Protein AF-A0A7S1QA94-F1 (afdb_monomer_lite)

Sequence (388 aa):
QRAKELKATAIDELKALAKRLGLDEKQKKAALVEAVVAHEAKIRADKAAHEAKLRAVVVQKKAELEGLSVSDLAKACDSSNIVGARSKQDRVEQLLKRWLDSDGIARALEQQRRGARRLELLAMDSAGLRELCEGLGVDPFVQEVAAERLLRREAVKLAEVFEPRAKEAPKADLVDSLLLREKEKQQQEEEKERSQAALAARRKELKSTSVEELKEQLASRQIEAEGGKEALVEALLEVWAREEAVRARRQQLMKMSVEELKELLLSNGLDAGKKRREDLVAAMLGHEAQAARAQEAREVARGEALEAAAQELGGKSLVELKDLCAAKELAIGGSKDALVGRLVECARQDGEIDGAAAKIMRAARGRELRGLDKARLPELCGGAGGGP

pLDDT: mean 90.67, std 11.69, range [36.5, 98.56]

Foldseek 3Di:
DQLVVLLVDDLVVLLVVCVVLVHDSVDDSNVSSVVVVVSVVVVVVVVVVVLVLLVVLLVVLLVVLLPDDPVVLVVLCVVLVNPDQDDSVSSSVVSSVSCVLVVVSVVSVVVVVLVVQLVVQVPDDPVVLVVVCVVVVHDDDDSNVSSVVVSVVVVVVVVVPDDDDGDDFDPDDPSVRVVVVVVVVVVVVVVVVVVVVVLVVLLVVQLVDDPVVLCVVCVVVVHDFDDDSNSSSVVVSVVVVVVVVLVVQLVVLVVDDLVVLLVVCVVVVHHSPPDDSNVSSVSVSVVVVVVVVVVVLLVVLLVVLLVVQLVVLVPDDLVVLLVLCVVVVHDSDDDSSVSSVVNSVVCVVVCVSSVSSVVVVVVVVVVVVVPDDPVCVCVVVVVVPDDD

InterPro domains:
  IPR003034 SAP domain [SM00513] (6-40)
  IPR003034 SAP domain [SM00513] (206-240)
  IPR003034 SAP domain [SM00513] (253-288)
  IPR003034 SAP domain [SM00513] (313-347)

Structure (mmCIF, N/CA/C/O backbone):
data_AF-A0A7S1QA94-F1
#
_entry.id   AF-A0A7S1QA94-F1
#
loop_
_atom_site.group_PDB
_atom_site.id
_atom_site.type_symbol
_atom_site.label_atom_id
_atom_site.label_alt_id
_atom_site.label_comp_id
_atom_site.label_asym_id
_atom_site.label_entity_id
_atom_site.label_seq_id
_atom_site.pdbx_PDB_ins_code
_atom_site.Cartn_x
_atom_site.Cartn_y
_atom_site.Cartn_z
_atom_site.occupancy
_atom_site.B_iso_or_equiv
_atom_site.auth_seq_id
_atom_site.auth_comp_id
_atom_site.auth_asym_id
_atom_site.auth_atom_id
_atom_site.pdbx_PDB_model_num
ATOM 1 N N . GLN A 1 1 ? -38.715 -4.400 15.113 1.00 90.25 1 GLN A N 1
ATOM 2 C CA . GLN A 1 1 ? -37.899 -4.388 16.346 1.00 90.25 1 GLN A CA 1
ATOM 3 C C . GLN A 1 1 ? -37.008 -3.150 16.403 1.00 90.25 1 GLN A C 1
ATOM 5 O O . GLN A 1 1 ? -37.232 -2.320 17.271 1.00 90.25 1 GLN A O 1
ATOM 10 N N . ARG A 1 2 ? -36.151 -2.932 15.397 1.00 95.62 2 ARG A N 1
ATOM 11 C CA . ARG A 1 2 ? -35.251 -1.770 15.288 1.00 95.62 2 ARG A CA 1
ATOM 12 C C . ARG A 1 2 ? -35.878 -0.389 15.541 1.00 95.62 2 ARG A C 1
ATOM 14 O O . ARG A 1 2 ? -35.370 0.384 16.339 1.00 95.62 2 ARG A O 1
ATOM 21 N N . ALA A 1 3 ? -37.041 -0.097 14.955 1.00 96.81 3 ALA A N 1
ATOM 22 C CA . ALA A 1 3 ? -37.734 1.175 15.199 1.00 96.81 3 ALA A CA 1
ATOM 23 C C . ALA A 1 3 ? -38.157 1.382 16.670 1.00 96.81 3 ALA A C 1
ATOM 25 O O . ALA A 1 3 ? -38.248 2.516 17.127 1.00 96.81 3 ALA A O 1
ATOM 26 N N . LYS A 1 4 ? -38.436 0.305 17.423 1.00 97.75 4 LYS A N 1
ATOM 27 C CA . LYS A 1 4 ? -38.771 0.393 18.856 1.00 97.75 4 LYS A CA 1
ATOM 28 C C . LYS A 1 4 ? -37.526 0.707 19.688 1.00 97.75 4 LYS A C 1
ATOM 30 O O . LYS A 1 4 ? -37.608 1.544 20.576 1.00 97.75 4 LYS A O 1
ATOM 35 N N . GLU A 1 5 ? -36.391 0.092 19.355 1.00 97.38 5 GLU A N 1
ATOM 36 C CA . GLU A 1 5 ? -35.092 0.380 19.980 1.00 97.38 5 GLU A CA 1
ATOM 37 C C . GLU A 1 5 ? -34.709 1.847 19.777 1.00 97.38 5 GLU A C 1
ATOM 39 O O . GLU A 1 5 ? -34.477 2.557 20.748 1.00 97.38 5 GLU A O 1
ATOM 44 N N . LEU A 1 6 ? -34.773 2.335 18.532 1.00 97.25 6 LEU A N 1
ATOM 45 C CA . LEU A 1 6 ? -34.461 3.729 18.207 1.00 97.25 6 LEU A CA 1
ATOM 46 C C . LEU A 1 6 ? -35.417 4.720 18.894 1.00 97.25 6 LEU A C 1
ATOM 48 O O . LEU A 1 6 ? -35.003 5.805 19.286 1.00 97.25 6 LEU A O 1
ATOM 52 N N . LYS A 1 7 ? -36.691 4.361 19.112 1.00 97.88 7 LYS A N 1
ATOM 53 C CA . LYS A 1 7 ? -37.618 5.189 19.910 1.00 97.88 7 LYS A CA 1
ATOM 54 C C . LYS A 1 7 ? -37.208 5.284 21.384 1.00 97.88 7 LYS A C 1
ATOM 56 O O . LYS A 1 7 ? -37.472 6.320 22.002 1.00 97.88 7 LYS A O 1
ATOM 61 N N . ALA A 1 8 ? -36.577 4.245 21.930 1.00 97.38 8 ALA A N 1
ATOM 62 C CA . ALA A 1 8 ? -36.078 4.214 23.304 1.00 97.38 8 ALA A CA 1
ATOM 63 C C . ALA A 1 8 ? -34.728 4.940 23.467 1.00 97.38 8 ALA A C 1
ATOM 65 O O . ALA A 1 8 ? -34.480 5.506 24.527 1.00 97.38 8 ALA A O 1
ATOM 66 N N . THR A 1 9 ? -33.902 5.003 22.418 1.00 96.56 9 THR A N 1
ATOM 67 C CA . THR A 1 9 ? -32.617 5.728 22.390 1.00 96.56 9 THR A CA 1
ATOM 68 C C . THR A 1 9 ? -32.779 7.219 22.726 1.00 96.56 9 THR A C 1
ATOM 70 O O . THR A 1 9 ? -33.787 7.841 22.367 1.00 96.56 9 THR A O 1
ATOM 73 N N . ALA A 1 10 ? -31.806 7.820 23.421 1.00 98.00 10 ALA A N 1
ATOM 74 C CA . ALA A 1 10 ? -31.826 9.249 23.740 1.00 98.00 10 ALA A CA 1
ATOM 75 C C . ALA A 1 10 ? -31.746 10.108 22.462 1.00 98.00 10 ALA A C 1
ATOM 77 O O . ALA A 1 10 ? -31.175 9.696 21.451 1.00 98.00 10 ALA A O 1
ATOM 78 N N . ILE A 1 11 ? -32.338 11.310 22.475 1.00 97.81 11 ILE A N 1
ATOM 79 C CA . ILE A 1 11 ? -32.381 12.159 21.271 1.00 97.81 11 ILE A CA 1
ATOM 80 C C . ILE A 1 11 ? -30.980 12.578 20.802 1.00 97.81 11 ILE A C 1
ATOM 82 O O . ILE A 1 11 ? -30.743 12.615 19.599 1.00 97.81 11 ILE A O 1
ATOM 86 N N . ASP A 1 12 ? -30.046 12.831 21.719 1.00 97.50 12 ASP A N 1
ATOM 87 C CA . ASP A 1 12 ? -28.686 13.256 21.369 1.00 97.50 12 A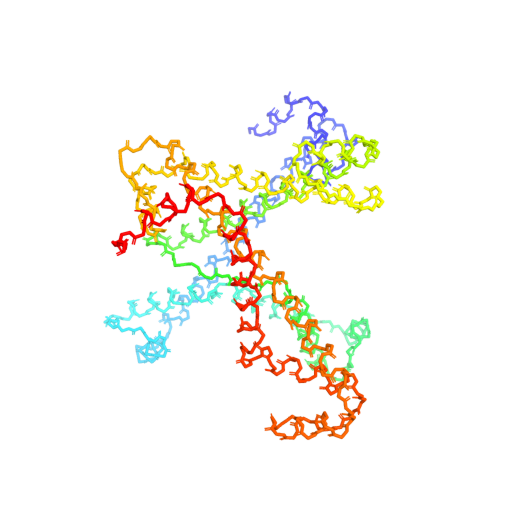SP A CA 1
ATOM 88 C C . ASP A 1 12 ? -27.881 12.129 20.704 1.00 97.50 12 ASP A C 1
ATOM 90 O O . ASP A 1 12 ? -27.173 12.360 19.725 1.00 97.50 12 ASP A O 1
ATOM 94 N N . GLU A 1 13 ? -28.070 10.884 21.150 1.00 97.69 13 GLU A N 1
ATOM 95 C CA . GLU A 1 13 ? -27.488 9.696 20.513 1.00 97.69 13 GLU A CA 1
ATOM 96 C C . GLU A 1 13 ? -28.070 9.459 19.113 1.00 97.69 13 GLU A C 1
ATOM 98 O O . GLU A 1 13 ? -27.331 9.147 18.178 1.00 97.69 13 GLU A O 1
ATOM 103 N N . LEU A 1 14 ? -29.384 9.662 18.935 1.00 97.94 14 LEU A N 1
ATOM 104 C CA . LEU A 1 14 ? -30.028 9.588 17.619 1.00 97.94 14 LEU A CA 1
ATOM 105 C C . LEU A 1 14 ? -29.510 10.664 16.664 1.00 97.94 14 LEU A C 1
ATOM 107 O O . LEU A 1 14 ? -29.298 10.369 15.491 1.00 97.94 14 LEU A O 1
ATOM 111 N N . LYS A 1 15 ? -29.284 11.890 17.147 1.00 98.06 15 LYS A N 1
ATOM 112 C CA . LYS A 1 15 ? -28.688 12.970 16.349 1.00 98.06 15 LYS A CA 1
ATOM 113 C C . LYS A 1 15 ? -27.263 12.631 15.928 1.00 98.06 15 LYS A C 1
ATOM 115 O O . LYS A 1 15 ? -26.933 12.760 14.754 1.00 98.06 15 LYS A O 1
ATOM 120 N N . ALA A 1 16 ? -26.449 12.115 16.849 1.00 96.69 16 ALA A N 1
ATOM 121 C CA . ALA A 1 16 ? -25.098 11.661 16.536 1.00 96.69 16 ALA A CA 1
ATOM 122 C C . ALA A 1 16 ? -25.097 10.522 15.500 1.00 96.69 16 ALA A C 1
ATOM 124 O O . ALA A 1 16 ? -24.267 10.523 14.590 1.00 96.69 16 ALA A O 1
ATOM 125 N N . LEU A 1 17 ? -26.036 9.573 15.602 1.00 95.75 17 LEU A N 1
ATOM 126 C CA . LEU A 1 17 ? -26.208 8.510 14.611 1.00 95.75 17 LEU A CA 1
ATOM 127 C C . LEU A 1 17 ? -26.643 9.069 13.250 1.00 95.75 17 LEU A C 1
ATOM 129 O O . LEU A 1 17 ? -26.035 8.731 12.239 1.00 95.75 17 LEU A O 1
ATOM 133 N N . ALA A 1 18 ? -27.644 9.951 13.222 1.00 97.44 18 ALA A N 1
ATOM 134 C CA . ALA A 1 18 ? -28.112 10.603 12.003 1.00 97.44 18 ALA A CA 1
ATOM 135 C C . ALA A 1 18 ? -26.973 11.355 11.305 1.00 97.44 18 ALA A C 1
ATOM 137 O O . ALA A 1 18 ? -26.743 11.143 10.118 1.00 97.44 18 ALA A O 1
ATOM 138 N N . LYS A 1 19 ? -26.179 12.123 12.059 1.00 97.06 19 LYS A N 1
ATOM 139 C CA . LYS A 1 19 ? -24.995 12.818 11.549 1.00 97.06 19 LYS A CA 1
ATOM 140 C C . LYS A 1 19 ? -23.972 11.866 10.930 1.00 97.06 19 LYS A C 1
ATOM 142 O O . LYS A 1 19 ? -23.452 12.157 9.858 1.00 97.06 19 LYS A O 1
ATOM 147 N N . ARG A 1 20 ? -23.690 10.726 11.574 1.00 92.56 20 ARG A N 1
ATOM 148 C CA . ARG A 1 20 ? -22.777 9.699 11.028 1.00 92.56 20 ARG A CA 1
ATOM 149 C C . ARG A 1 20 ? -23.295 9.090 9.726 1.00 92.56 20 ARG A C 1
ATOM 151 O O . ARG A 1 20 ? -22.495 8.773 8.860 1.00 92.56 20 ARG A O 1
ATOM 158 N N . LEU A 1 21 ? -24.613 8.957 9.588 1.00 93.31 21 LEU A N 1
ATOM 159 C CA . LEU A 1 21 ? -25.272 8.462 8.375 1.00 93.31 21 LEU A CA 1
ATOM 160 C C . LEU A 1 21 ? -25.493 9.556 7.311 1.00 93.31 21 LEU A C 1
ATOM 162 O O . LEU A 1 21 ? -26.108 9.288 6.282 1.00 93.31 21 LEU A O 1
ATOM 166 N N . GLY A 1 22 ? -25.036 10.792 7.550 1.00 94.25 22 GLY A N 1
ATOM 167 C CA . GLY A 1 22 ? -25.249 11.922 6.640 1.00 94.25 22 GLY A CA 1
ATOM 168 C C . GLY A 1 22 ? -26.705 12.403 6.564 1.00 94.25 22 GLY A C 1
ATOM 169 O O . GLY A 1 22 ? -27.096 13.030 5.583 1.00 94.25 22 GLY A O 1
ATOM 170 N N . LEU A 1 23 ? -27.520 12.097 7.574 1.00 96.44 23 LEU A N 1
ATOM 171 C CA . LEU A 1 23 ? -28.909 12.538 7.698 1.00 96.44 23 LEU A CA 1
ATOM 172 C C . LEU A 1 23 ? -28.994 13.853 8.495 1.00 96.44 23 LEU A C 1
ATOM 174 O O . LEU A 1 23 ? -28.122 14.164 9.308 1.00 96.44 23 LEU A O 1
ATOM 178 N N . ASP A 1 24 ? -30.066 14.622 8.289 1.00 96.56 24 ASP A N 1
ATOM 179 C CA . ASP A 1 24 ? -30.287 15.893 8.991 1.00 96.56 24 ASP A CA 1
ATOM 180 C C . ASP A 1 24 ? -30.568 15.682 10.493 1.00 96.56 24 ASP A C 1
ATOM 182 O O . ASP A 1 24 ? -31.626 15.191 10.888 1.00 96.56 24 ASP A O 1
ATOM 186 N N . GLU A 1 25 ? -29.628 16.102 11.346 1.00 97.06 25 GLU A N 1
ATOM 187 C CA . GLU A 1 25 ? -29.714 15.985 12.808 1.00 97.06 25 GLU A CA 1
ATOM 188 C C . GLU A 1 25 ? -30.680 16.990 13.467 1.00 97.06 25 GLU A C 1
ATOM 190 O O . GLU A 1 25 ? -30.978 16.883 14.660 1.00 97.06 25 GLU A O 1
ATOM 195 N N . LYS A 1 26 ? -31.196 17.981 12.724 1.00 97.69 26 LYS A N 1
ATOM 196 C CA . LYS A 1 26 ? -32.093 19.016 13.274 1.00 97.69 26 LYS A CA 1
ATOM 197 C C . LYS A 1 26 ? -33.552 18.570 13.366 1.00 97.69 26 LYS A C 1
ATOM 199 O O . LYS A 1 26 ? -34.393 19.307 13.884 1.00 97.69 26 LYS A O 1
ATOM 204 N N . GLN A 1 27 ? -33.866 17.366 12.899 1.00 97.19 27 GLN A N 1
ATOM 205 C CA . GLN A 1 27 ? -35.222 16.835 12.906 1.00 97.19 27 GLN A CA 1
ATOM 206 C C . GLN A 1 27 ? -35.708 16.458 14.318 1.00 97.19 27 GLN A C 1
ATOM 208 O O . GLN A 1 27 ? -34.937 16.175 15.238 1.00 97.19 27 GLN A O 1
ATOM 213 N N . LYS A 1 28 ? -37.035 16.437 14.505 1.00 98.25 28 LYS A N 1
ATOM 214 C CA . LYS A 1 28 ? -37.662 15.948 15.746 1.00 98.25 28 LYS A CA 1
ATOM 215 C C . LYS A 1 28 ? -37.384 14.450 15.920 1.00 98.25 28 LYS A C 1
ATOM 217 O O . LYS A 1 28 ? -37.296 13.726 14.934 1.00 98.25 28 LYS A O 1
ATOM 222 N N . LYS A 1 29 ? -37.350 13.961 17.169 1.00 97.69 29 LYS A N 1
ATOM 223 C CA . LYS A 1 29 ? -37.017 12.557 17.502 1.00 97.69 29 LYS A CA 1
ATOM 224 C C . LYS A 1 29 ? -37.752 11.526 16.634 1.00 97.69 29 LYS A C 1
ATOM 226 O O . LYS A 1 29 ? -37.124 10.609 16.126 1.00 97.69 29 LYS A O 1
ATOM 231 N N . ALA A 1 30 ? -39.065 11.677 16.447 1.00 97.88 30 ALA A N 1
ATOM 232 C CA . ALA A 1 30 ? -39.854 10.745 15.637 1.00 97.88 30 ALA A CA 1
ATOM 233 C C . ALA A 1 30 ? -39.402 10.703 14.163 1.00 97.88 30 ALA A C 1
ATOM 235 O O . ALA A 1 30 ? -39.262 9.614 13.614 1.00 97.88 30 ALA A O 1
ATOM 236 N N . ALA A 1 31 ? -39.111 11.866 13.572 1.00 97.88 31 ALA A N 1
ATOM 237 C CA . ALA A 1 31 ? -38.619 11.980 12.200 1.00 97.88 31 ALA A CA 1
ATOM 238 C C . ALA A 1 31 ? -37.192 11.423 12.054 1.00 97.88 31 ALA A C 1
ATOM 240 O O . ALA A 1 31 ? -36.930 10.697 11.103 1.00 97.88 31 ALA A O 1
ATOM 241 N N . LEU A 1 32 ? -36.307 11.649 13.038 1.00 97.88 32 LEU A N 1
ATOM 242 C CA . LEU A 1 32 ? -34.972 11.029 13.060 1.00 97.88 32 LEU A CA 1
ATOM 243 C C . LEU A 1 32 ? -35.057 9.500 13.056 1.00 97.88 32 LEU A C 1
ATOM 245 O O . LEU A 1 32 ? -34.346 8.844 12.300 1.00 97.88 32 LEU A O 1
ATOM 249 N N . VAL A 1 33 ? -35.938 8.920 13.880 1.00 98.31 33 VAL A N 1
ATOM 250 C CA . VAL A 1 33 ? -36.131 7.463 13.913 1.00 98.31 33 VAL A CA 1
ATOM 251 C C . VAL A 1 33 ? -36.603 6.945 12.555 1.00 98.31 33 VAL A C 1
ATOM 253 O O . VAL A 1 33 ? -36.080 5.941 12.076 1.00 98.31 33 VAL A O 1
ATOM 256 N N . GLU A 1 34 ? -37.574 7.611 11.931 1.00 97.94 34 GLU A N 1
ATOM 257 C CA . GLU A 1 34 ? -38.083 7.223 10.614 1.00 97.94 34 GLU A CA 1
ATOM 258 C C . GLU A 1 34 ? -37.005 7.330 9.528 1.00 97.94 34 GLU A C 1
ATOM 260 O O . GLU A 1 34 ? -36.800 6.371 8.784 1.00 97.94 34 GLU A O 1
ATOM 265 N N . ALA A 1 35 ? -36.255 8.435 9.498 1.00 96.88 35 ALA A N 1
ATOM 266 C CA . ALA A 1 35 ? -35.169 8.656 8.548 1.00 96.88 35 ALA A CA 1
ATOM 267 C C . ALA A 1 35 ? -34.060 7.599 8.681 1.00 96.88 35 ALA A C 1
ATOM 269 O O . ALA A 1 35 ? -33.623 7.039 7.676 1.00 96.88 35 ALA A O 1
ATOM 270 N N . VAL A 1 36 ? -33.645 7.269 9.910 1.00 96.94 36 VAL A N 1
ATOM 271 C CA . VAL A 1 36 ? -32.639 6.224 10.164 1.00 96.94 36 VAL A CA 1
ATOM 272 C C . VAL A 1 36 ? -33.152 4.855 9.717 1.00 96.94 36 VAL A C 1
ATOM 274 O O . VAL A 1 36 ? -32.441 4.139 9.019 1.00 96.94 36 VAL A O 1
ATOM 277 N N . VAL A 1 37 ? -34.395 4.490 10.054 1.00 97.62 37 VAL A N 1
ATOM 278 C CA . VAL A 1 37 ? -34.975 3.199 9.642 1.00 97.62 37 VAL A CA 1
ATOM 279 C C . VAL A 1 37 ? -35.104 3.105 8.122 1.00 97.62 37 VAL A C 1
ATOM 281 O O . VAL A 1 37 ? -34.805 2.054 7.555 1.00 97.62 37 VAL A O 1
ATOM 284 N N . ALA A 1 38 ? -35.526 4.183 7.458 1.00 96.44 38 ALA A N 1
ATOM 285 C CA . ALA A 1 38 ? -35.620 4.243 6.004 1.00 96.44 38 ALA A CA 1
ATOM 286 C C . ALA A 1 38 ? -34.238 4.105 5.347 1.00 96.44 38 ALA A C 1
ATOM 288 O O . ALA A 1 38 ? -34.083 3.342 4.394 1.00 96.44 38 ALA A O 1
ATOM 289 N N . HIS A 1 39 ? -33.219 4.771 5.892 1.00 93.38 39 HIS A N 1
ATOM 290 C CA . HIS A 1 39 ? -31.842 4.660 5.421 1.00 93.38 39 HIS A CA 1
ATOM 291 C C . HIS A 1 39 ? -31.276 3.242 5.616 1.00 93.38 39 HIS A C 1
ATOM 293 O O . HIS A 1 39 ? -30.779 2.642 4.665 1.00 93.38 39 HIS A O 1
ATOM 299 N N . GLU A 1 40 ? -31.432 2.646 6.804 1.00 93.06 40 GLU A N 1
ATOM 300 C CA . GLU A 1 40 ? -31.032 1.257 7.083 1.00 93.06 40 GLU A CA 1
ATOM 301 C C . GLU A 1 40 ? -31.788 0.250 6.190 1.00 93.06 40 GLU A C 1
ATOM 303 O O . GLU A 1 40 ? -31.239 -0.778 5.786 1.00 93.06 40 GLU A O 1
ATOM 308 N N . ALA A 1 41 ? -33.063 0.509 5.880 1.00 94.69 41 ALA A N 1
ATOM 309 C CA . ALA A 1 41 ? -33.841 -0.304 4.947 1.00 94.69 41 ALA A CA 1
ATOM 310 C C . ALA A 1 41 ? -33.317 -0.181 3.512 1.00 94.69 41 ALA A C 1
ATOM 312 O O . ALA A 1 41 ? -33.179 -1.204 2.841 1.00 94.69 41 ALA A O 1
ATOM 313 N N . LYS A 1 42 ? -32.968 1.034 3.075 1.00 93.62 42 LYS A N 1
ATOM 314 C CA . LYS A 1 42 ? -32.358 1.281 1.768 1.00 93.62 42 LYS A CA 1
ATOM 315 C C . LYS A 1 42 ? -31.013 0.567 1.633 1.00 93.62 42 LYS A C 1
ATOM 317 O O . LYS A 1 42 ? -30.844 -0.176 0.679 1.00 93.62 42 LYS A O 1
ATOM 322 N N . ILE A 1 43 ? -30.118 0.676 2.621 1.00 85.06 43 ILE A N 1
ATOM 323 C CA . ILE A 1 43 ? -28.827 -0.041 2.615 1.00 85.06 43 ILE A CA 1
ATOM 324 C C . ILE A 1 43 ? -29.035 -1.553 2.464 1.00 85.06 43 ILE A C 1
ATOM 326 O O . ILE A 1 43 ? -28.353 -2.202 1.673 1.00 85.06 43 ILE A O 1
ATOM 330 N N . ARG A 1 44 ? -29.990 -2.138 3.201 1.00 88.94 44 ARG A N 1
ATOM 331 C CA . ARG A 1 44 ? -30.292 -3.575 3.087 1.00 88.94 44 ARG A CA 1
ATOM 332 C C . ARG A 1 44 ? -30.844 -3.944 1.713 1.00 88.94 44 ARG A C 1
ATOM 334 O O . ARG A 1 44 ? -30.465 -4.987 1.186 1.00 88.94 44 ARG A O 1
ATOM 341 N N . ALA A 1 45 ? -31.717 -3.114 1.147 1.00 91.00 45 ALA A N 1
ATOM 342 C CA . ALA A 1 45 ? -32.253 -3.321 -0.194 1.00 91.00 45 ALA A CA 1
ATOM 343 C C . ALA A 1 45 ? -31.151 -3.222 -1.261 1.00 91.00 45 ALA A C 1
ATOM 345 O O . ALA A 1 45 ? -31.050 -4.110 -2.103 1.00 91.00 45 ALA A O 1
ATOM 346 N N . ASP A 1 46 ? -30.284 -2.211 -1.177 1.00 80.75 46 ASP A N 1
ATOM 347 C CA . ASP A 1 46 ? -29.156 -2.007 -2.091 1.00 80.75 46 ASP A CA 1
ATOM 348 C C . ASP A 1 46 ? -28.156 -3.171 -2.002 1.00 80.75 46 ASP A C 1
ATOM 350 O O . ASP A 1 46 ? -27.730 -3.703 -3.029 1.00 80.75 46 ASP A O 1
ATOM 354 N N . LYS A 1 47 ? -27.846 -3.644 -0.786 1.00 81.88 47 LYS A N 1
ATOM 355 C CA . LYS A 1 47 ? -27.005 -4.830 -0.568 1.00 81.88 47 LYS A CA 1
ATOM 356 C C . LYS A 1 47 ? -27.627 -6.089 -1.173 1.00 81.88 47 LYS A C 1
ATOM 358 O O . LYS A 1 47 ? -26.955 -6.797 -1.918 1.00 81.88 47 LYS A O 1
ATOM 363 N N . ALA A 1 48 ? -28.908 -6.351 -0.909 1.00 87.69 48 ALA A N 1
ATOM 364 C CA . ALA A 1 48 ? -29.606 -7.505 -1.475 1.00 87.69 48 ALA A CA 1
ATOM 365 C C . ALA A 1 48 ? -29.664 -7.439 -3.011 1.00 87.69 48 ALA A C 1
ATOM 367 O O . ALA A 1 48 ? -29.455 -8.447 -3.685 1.00 87.69 48 ALA A O 1
ATOM 368 N N . ALA A 1 49 ? -29.889 -6.250 -3.577 1.00 88.75 49 ALA A N 1
ATOM 369 C CA . ALA A 1 49 ? -29.859 -6.030 -5.018 1.00 88.75 49 ALA A CA 1
ATOM 370 C C . ALA A 1 49 ? -28.458 -6.269 -5.601 1.00 88.75 49 ALA A C 1
ATOM 372 O O . ALA A 1 49 ? -28.328 -6.864 -6.672 1.00 88.75 49 ALA A O 1
ATOM 373 N N . HIS A 1 50 ? -27.401 -5.848 -4.903 1.00 85.44 50 HIS A N 1
ATOM 374 C CA . HIS A 1 50 ? -26.031 -6.120 -5.321 1.00 85.44 50 HIS A CA 1
ATOM 375 C C . HIS A 1 50 ? -25.706 -7.620 -5.274 1.00 85.44 50 HIS A C 1
ATOM 377 O O . HIS A 1 50 ? -25.199 -8.154 -6.262 1.00 85.44 50 HIS A O 1
ATOM 383 N N . GLU A 1 51 ? -26.035 -8.314 -4.185 1.00 82.69 51 GLU A N 1
ATOM 384 C CA . GLU A 1 51 ? -25.847 -9.765 -4.057 1.00 82.69 51 GLU A CA 1
ATOM 385 C C . GLU A 1 51 ? -26.621 -10.530 -5.138 1.00 82.69 51 GLU A C 1
ATOM 387 O O . GLU A 1 51 ? -26.087 -11.454 -5.755 1.00 82.69 51 GLU A O 1
ATOM 392 N N . ALA A 1 52 ? -27.853 -10.108 -5.436 1.00 89.94 52 ALA A N 1
ATOM 393 C CA . ALA A 1 52 ? -28.643 -10.668 -6.526 1.00 89.94 52 ALA A CA 1
ATOM 394 C C . ALA A 1 52 ? -27.963 -10.466 -7.891 1.00 89.94 52 ALA A C 1
ATOM 396 O O . ALA A 1 52 ? -27.904 -11.409 -8.679 1.00 89.94 52 ALA A O 1
ATOM 397 N N . LYS A 1 53 ? -27.384 -9.284 -8.155 1.00 91.31 53 LYS A N 1
ATOM 398 C CA . LYS A 1 53 ? -26.593 -9.031 -9.374 1.00 91.31 53 LYS A CA 1
ATOM 399 C C . LYS A 1 53 ? -25.363 -9.938 -9.455 1.00 91.31 53 LYS A C 1
ATOM 401 O O . LYS A 1 53 ? -25.126 -10.523 -10.506 1.00 91.31 53 LYS A O 1
ATOM 406 N N . LEU A 1 54 ? -24.614 -10.102 -8.360 1.00 90.00 54 LEU A N 1
ATOM 407 C CA . LEU A 1 54 ? -23.446 -10.995 -8.315 1.00 90.00 54 LEU A CA 1
ATOM 408 C C . LEU A 1 54 ? -23.843 -12.438 -8.658 1.00 90.00 54 LEU A C 1
ATOM 410 O O . LEU A 1 54 ? -23.224 -13.064 -9.517 1.00 90.00 54 LEU A O 1
ATOM 414 N N . ARG A 1 55 ? -24.923 -12.943 -8.049 1.00 91.38 55 ARG A N 1
ATOM 415 C CA . ARG A 1 55 ? -25.457 -14.282 -8.341 1.00 91.38 55 ARG A CA 1
ATOM 416 C C . ARG A 1 55 ? -25.913 -14.410 -9.790 1.00 91.38 55 ARG A C 1
ATOM 418 O O . ARG A 1 55 ? -25.589 -15.404 -10.431 1.00 91.38 55 ARG A O 1
ATOM 425 N N . ALA A 1 56 ? -26.618 -13.410 -10.318 1.00 93.00 56 ALA A N 1
ATOM 426 C CA . ALA A 1 56 ? -27.085 -13.411 -11.702 1.00 93.00 56 ALA A CA 1
ATOM 427 C C . ALA A 1 56 ? -25.922 -13.512 -12.699 1.00 93.00 56 ALA A C 1
ATOM 429 O O . ALA A 1 56 ? -26.001 -14.297 -13.639 1.00 93.00 56 ALA A O 1
ATOM 430 N N . VAL A 1 57 ? -24.818 -12.795 -12.460 1.00 95.31 57 VAL A N 1
ATOM 431 C CA . VAL A 1 57 ? -23.613 -12.873 -13.300 1.00 95.31 57 VAL A CA 1
ATOM 432 C C . VAL A 1 57 ? -22.996 -14.276 -13.271 1.00 95.31 57 VAL A C 1
ATOM 434 O O . VAL A 1 57 ? -22.641 -14.808 -14.321 1.00 95.31 57 VAL A O 1
ATOM 437 N N . VAL A 1 58 ? -22.890 -14.905 -12.096 1.00 94.81 58 VAL A N 1
ATOM 438 C CA . VAL A 1 58 ? -22.350 -16.273 -11.981 1.00 94.81 58 VAL A CA 1
ATOM 439 C C . VAL A 1 58 ? -23.262 -17.288 -12.674 1.00 94.81 58 VAL A C 1
ATOM 441 O O . VAL A 1 58 ? -22.773 -18.148 -13.402 1.00 94.81 58 VAL A O 1
ATOM 444 N N . VAL A 1 59 ? -24.582 -17.172 -12.494 1.00 95.25 59 VAL A N 1
ATOM 445 C CA . VAL A 1 59 ? -25.574 -18.040 -13.151 1.00 95.25 59 VAL A CA 1
ATOM 446 C C . VAL A 1 59 ? -25.521 -17.876 -14.667 1.00 95.25 59 VAL A C 1
ATOM 448 O O . VAL A 1 59 ? -25.464 -18.876 -15.379 1.00 95.25 59 VAL A O 1
ATOM 451 N N . GLN A 1 60 ? -25.471 -16.637 -15.162 1.00 96.00 60 GLN A N 1
ATOM 452 C CA . GLN A 1 60 ? -25.310 -16.351 -16.585 1.00 96.00 60 GLN A CA 1
ATOM 453 C C . GLN A 1 60 ? -24.023 -16.989 -17.116 1.00 96.00 60 GLN A C 1
ATOM 455 O O . GLN A 1 60 ? -24.058 -17.691 -18.125 1.00 96.00 60 GLN A O 1
ATOM 460 N N . LYS A 1 61 ? -22.898 -16.813 -16.410 1.00 97.44 61 LYS A N 1
ATOM 461 C CA . LYS A 1 61 ? -21.623 -17.373 -16.858 1.00 97.44 61 LYS A CA 1
ATOM 462 C C . LYS A 1 61 ? -21.621 -18.899 -16.866 1.00 97.44 61 LYS A C 1
ATOM 464 O O . LYS A 1 61 ? -21.066 -19.508 -17.778 1.00 97.44 61 LYS A O 1
ATOM 469 N N . LYS A 1 62 ? -22.254 -19.519 -15.870 1.00 96.06 62 LYS A N 1
ATOM 470 C CA . LYS A 1 62 ? -22.438 -20.969 -15.814 1.00 96.06 62 LYS A CA 1
ATOM 471 C C . LYS A 1 62 ? -23.266 -21.461 -17.003 1.00 96.06 62 LYS A C 1
ATOM 473 O O . LYS A 1 62 ? -22.825 -22.377 -17.687 1.00 96.06 62 LYS A O 1
ATOM 478 N N . ALA A 1 63 ? -24.393 -20.811 -17.297 1.00 97.00 63 ALA A N 1
ATOM 479 C CA . ALA A 1 63 ? -25.246 -21.160 -18.431 1.00 97.00 63 ALA A CA 1
ATOM 480 C C . ALA A 1 63 ? -24.515 -21.023 -19.782 1.00 97.00 63 ALA A C 1
ATOM 482 O O . ALA A 1 63 ? -24.650 -21.892 -20.642 1.00 97.00 63 ALA A O 1
ATOM 483 N N . GLU A 1 64 ? -23.686 -19.984 -19.960 1.00 97.00 64 GLU A N 1
ATOM 484 C CA . GLU A 1 64 ? -22.823 -19.836 -21.145 1.00 97.00 64 GLU A CA 1
ATOM 485 C C . GLU A 1 64 ? -21.882 -21.037 -21.318 1.00 97.00 64 GLU A C 1
ATOM 487 O O . GLU A 1 64 ? -21.769 -21.580 -22.415 1.00 97.00 64 GLU A O 1
ATOM 492 N N . LEU A 1 65 ? -21.221 -21.470 -20.239 1.00 96.88 65 LEU A N 1
ATOM 493 C CA . LEU A 1 65 ? -20.316 -22.622 -20.266 1.00 96.88 65 LEU A CA 1
ATOM 494 C C . LEU A 1 65 ? -21.072 -23.939 -20.500 1.00 96.88 65 LEU A C 1
ATOM 496 O O . LEU A 1 65 ? -20.612 -24.785 -21.262 1.00 96.88 65 LEU A O 1
ATOM 500 N N . GLU A 1 66 ? -22.247 -24.116 -19.895 1.00 97.00 66 GLU A N 1
ATOM 501 C CA . GLU A 1 66 ? -23.098 -25.294 -20.111 1.00 97.00 66 GLU A CA 1
ATOM 502 C C . GLU A 1 66 ? -23.611 -25.387 -21.556 1.00 97.00 66 GLU A C 1
ATOM 504 O O . GLU A 1 66 ? -23.778 -26.496 -22.078 1.00 97.00 66 GLU A O 1
ATOM 509 N N . GLY A 1 67 ? -23.798 -24.246 -22.226 1.00 97.00 67 GLY A N 1
ATOM 510 C CA . GLY A 1 67 ? -24.176 -24.161 -23.637 1.00 97.00 67 GLY A CA 1
ATOM 511 C C . GLY A 1 67 ? -23.075 -24.573 -24.621 1.00 97.00 67 GLY A C 1
ATOM 512 O O . GLY A 1 67 ? -23.381 -24.906 -25.765 1.00 97.00 67 GLY A O 1
ATOM 513 N N . LEU A 1 68 ? -21.806 -24.606 -24.200 1.00 97.31 68 LEU A N 1
ATOM 514 C CA . LEU A 1 68 ? -20.693 -25.006 -25.063 1.00 97.31 68 LEU A CA 1
ATOM 515 C C . LEU A 1 68 ? -20.683 -26.517 -25.343 1.00 97.31 68 LEU A C 1
ATOM 517 O O . LEU A 1 68 ? -21.129 -27.355 -24.543 1.00 97.31 68 LEU A O 1
ATOM 521 N N . SER A 1 69 ? -20.121 -26.883 -26.498 1.00 97.69 69 SER A N 1
ATOM 522 C CA . SER A 1 69 ? -19.878 -28.283 -26.834 1.00 97.69 69 SER A CA 1
ATOM 523 C C . SER A 1 69 ? -18.777 -28.873 -25.941 1.00 97.69 69 SER A C 1
ATOM 525 O O . SER A 1 69 ? -17.920 -28.166 -25.408 1.00 97.69 69 SER A O 1
ATOM 527 N N . VAL A 1 70 ? -18.759 -30.200 -25.796 1.00 96.94 70 VAL A N 1
ATOM 528 C CA . VAL A 1 70 ? -17.716 -30.898 -25.020 1.00 96.94 70 VAL A CA 1
ATOM 529 C C . VAL A 1 70 ? -16.316 -30.631 -25.588 1.00 96.94 70 VAL A C 1
ATOM 531 O O . VAL A 1 70 ? -15.356 -30.546 -24.819 1.00 96.94 70 VAL A O 1
ATOM 534 N N . SER A 1 71 ? -16.206 -30.472 -26.913 1.00 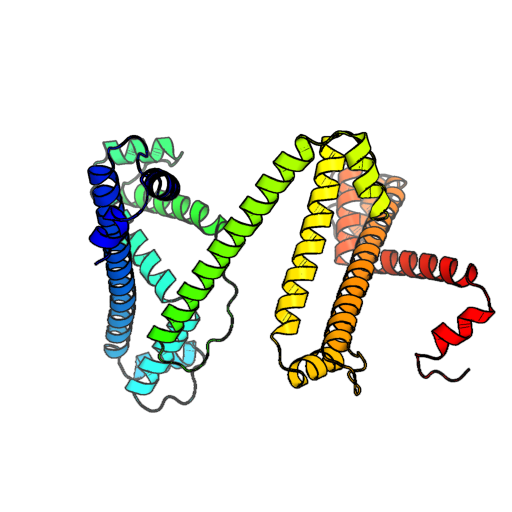97.25 71 SER A N 1
ATOM 535 C CA . SER A 1 71 ? -14.951 -30.138 -27.592 1.00 97.25 71 SER A CA 1
ATOM 536 C C . SER A 1 71 ? -14.489 -28.714 -27.280 1.00 97.25 71 SER A C 1
ATOM 538 O O . SER A 1 71 ? -13.293 -28.505 -27.095 1.00 97.25 71 SER A O 1
ATOM 540 N N . ASP A 1 72 ? -15.395 -27.738 -27.225 1.00 97.94 72 ASP A N 1
ATOM 541 C CA . ASP A 1 72 ? -15.029 -26.344 -26.934 1.00 97.94 72 ASP A CA 1
ATOM 542 C C . ASP A 1 72 ? -14.656 -26.166 -25.464 1.00 97.94 72 ASP A C 1
ATOM 544 O O . ASP A 1 72 ? -13.678 -25.491 -25.150 1.00 97.94 72 ASP A O 1
ATOM 548 N N . LEU A 1 73 ? -15.370 -26.852 -24.564 1.00 97.56 73 LEU A N 1
ATOM 549 C CA . LEU A 1 73 ? -15.010 -26.912 -23.148 1.00 97.56 73 LEU A CA 1
ATOM 550 C C . LEU A 1 73 ? -13.625 -27.530 -22.938 1.00 97.56 73 LEU A C 1
ATOM 552 O O . LEU A 1 73 ? -12.868 -27.025 -22.117 1.00 97.56 73 LEU A O 1
ATOM 556 N N . ALA A 1 74 ? -13.270 -28.583 -23.685 1.00 96.94 74 ALA A N 1
ATOM 557 C CA . ALA A 1 74 ? -11.925 -29.161 -23.624 1.00 96.94 74 ALA A CA 1
ATOM 558 C C . ALA A 1 74 ? -10.857 -28.128 -24.020 1.00 96.94 74 ALA A C 1
ATOM 560 O O . ALA A 1 74 ? -9.956 -27.859 -23.234 1.00 96.94 74 ALA A O 1
ATOM 561 N N . LYS A 1 75 ? -11.030 -27.453 -25.165 1.00 97.62 75 LYS A N 1
ATOM 562 C CA . LYS A 1 75 ? -10.107 -26.401 -25.629 1.00 97.62 75 LYS A CA 1
ATOM 563 C C . LYS A 1 75 ? -9.982 -25.240 -24.636 1.00 97.62 75 LYS A C 1
ATOM 565 O O . LYS A 1 75 ? -8.890 -24.706 -24.444 1.00 97.62 75 LYS A O 1
ATOM 570 N N . ALA A 1 76 ? -11.086 -24.834 -24.008 1.00 96.81 76 ALA A N 1
ATOM 571 C CA . ALA A 1 76 ? -11.086 -23.789 -22.987 1.00 96.81 76 ALA A CA 1
ATOM 572 C C . ALA A 1 76 ? -10.338 -24.225 -21.714 1.00 96.81 76 ALA A C 1
ATOM 574 O O . ALA A 1 76 ? -9.591 -23.424 -21.143 1.00 96.81 76 ALA A O 1
ATOM 575 N N . CYS A 1 77 ? -10.505 -25.483 -21.285 1.00 97.25 77 CYS A N 1
ATOM 576 C CA . CYS A 1 77 ? -9.734 -26.069 -20.185 1.00 97.25 77 CYS A CA 1
ATOM 577 C C . CYS A 1 77 ? -8.239 -26.101 -20.517 1.00 97.25 77 CYS A C 1
ATOM 579 O O . CYS A 1 77 ? -7.445 -25.616 -19.713 1.00 97.25 77 CYS A O 1
ATOM 581 N N . ASP A 1 78 ? -7.873 -26.569 -21.713 1.00 96.56 78 ASP A N 1
ATOM 582 C CA . ASP A 1 78 ? -6.483 -26.632 -22.174 1.00 96.56 78 ASP A CA 1
ATOM 583 C C . ASP A 1 78 ? -5.845 -25.234 -22.190 1.00 96.56 78 ASP A C 1
ATOM 585 O O . ASP A 1 78 ? -4.772 -25.026 -21.627 1.00 96.56 78 ASP A O 1
ATOM 589 N N . SER A 1 79 ? -6.560 -24.235 -22.720 1.00 96.62 79 SER A N 1
ATOM 590 C CA . SER A 1 79 ? -6.115 -22.828 -22.741 1.00 96.62 79 SER A CA 1
ATOM 591 C C . SER A 1 79 ? -5.951 -22.222 -21.341 1.00 96.62 79 SER A C 1
ATOM 593 O O . SER A 1 79 ? -5.229 -21.244 -21.159 1.00 96.62 79 SER A O 1
ATOM 595 N N . SER A 1 80 ? -6.634 -22.791 -20.347 1.00 95.12 80 SER A N 1
ATOM 596 C CA . SER A 1 80 ? -6.582 -22.366 -18.947 1.00 95.12 80 SER A CA 1
ATOM 597 C C . SER A 1 80 ? -5.633 -23.216 -18.094 1.00 95.12 80 SER A C 1
ATOM 599 O O . SER A 1 80 ? -5.587 -23.015 -16.880 1.00 95.12 80 SER A O 1
ATOM 601 N N . ASN A 1 81 ? -4.883 -24.142 -18.706 1.00 95.94 81 ASN A N 1
ATOM 602 C CA . ASN A 1 81 ? -4.025 -25.129 -18.039 1.00 95.94 81 ASN A CA 1
ATOM 603 C C . ASN A 1 81 ? -4.774 -26.005 -17.014 1.00 95.94 81 ASN A C 1
ATOM 605 O O . ASN A 1 81 ? -4.236 -26.365 -15.966 1.00 95.94 81 ASN A O 1
ATOM 609 N N . ILE A 1 82 ? -6.036 -26.334 -17.294 1.00 94.56 82 ILE A N 1
ATOM 610 C CA . ILE A 1 82 ? -6.883 -27.168 -16.441 1.00 94.56 82 ILE A CA 1
ATOM 611 C C . ILE A 1 82 ? -6.791 -28.620 -16.923 1.00 94.56 82 ILE A C 1
ATOM 613 O O . ILE A 1 82 ? -7.336 -28.969 -17.968 1.00 94.56 82 ILE A O 1
ATOM 617 N N . VAL A 1 83 ? -6.122 -29.479 -16.149 1.00 93.75 83 VAL A N 1
ATOM 618 C CA . VAL A 1 83 ? -5.894 -30.894 -16.493 1.00 93.75 83 VAL A CA 1
ATOM 619 C C . VAL A 1 83 ? -6.797 -31.810 -15.660 1.00 93.75 83 VAL A C 1
ATOM 621 O O . VAL A 1 83 ? -7.018 -31.576 -14.476 1.00 93.75 83 VAL A O 1
ATOM 624 N N . GLY A 1 84 ? -7.291 -32.898 -16.260 1.00 88.19 84 GLY A N 1
ATOM 625 C CA . GLY A 1 84 ? -7.943 -33.994 -15.528 1.00 88.19 84 GLY A CA 1
ATOM 626 C C . GLY A 1 84 ? -9.470 -33.926 -15.408 1.00 88.19 84 GLY A C 1
ATOM 627 O O . GLY A 1 84 ? -10.059 -34.829 -14.818 1.00 88.19 84 GLY A O 1
ATOM 628 N N . ALA A 1 85 ? -10.132 -32.926 -15.995 1.00 83.25 85 ALA A N 1
ATOM 629 C CA . ALA A 1 85 ? -11.594 -32.845 -16.038 1.00 83.25 85 ALA A CA 1
ATOM 630 C C . ALA A 1 85 ? -12.191 -33.851 -17.047 1.00 83.25 85 ALA A C 1
ATOM 632 O O . ALA A 1 85 ? -12.059 -33.696 -18.271 1.00 83.25 85 ALA A O 1
ATOM 633 N N . ARG A 1 86 ? -12.840 -34.904 -16.528 1.00 88.06 86 ARG A N 1
ATOM 634 C CA . ARG A 1 86 ? -13.316 -36.046 -17.331 1.00 88.06 86 ARG A CA 1
ATOM 635 C C . ARG A 1 86 ? -14.740 -35.859 -17.849 1.00 88.06 86 ARG A C 1
ATOM 637 O O . ARG A 1 86 ? -15.019 -36.270 -18.973 1.00 88.06 86 ARG A O 1
ATOM 644 N N . SER A 1 87 ? -15.621 -35.241 -17.064 1.00 97.12 87 SER A N 1
ATOM 645 C CA . SER A 1 87 ? -17.020 -35.014 -17.445 1.00 97.12 87 SER A CA 1
ATOM 646 C C . SER A 1 87 ? -17.247 -33.604 -18.018 1.00 97.12 87 SER A C 1
ATOM 648 O O . SER A 1 87 ? -16.439 -32.695 -17.812 1.00 97.12 87 SER A O 1
ATOM 650 N N . LYS A 1 88 ? -18.361 -33.397 -18.741 1.00 96.94 88 LYS A N 1
ATOM 651 C CA . LYS A 1 88 ? -18.772 -32.051 -19.186 1.00 96.94 88 LYS A CA 1
ATOM 652 C C . LYS A 1 88 ? -18.984 -31.125 -17.982 1.00 96.94 88 LYS A C 1
ATOM 654 O O . LYS A 1 88 ? -18.536 -29.983 -18.014 1.00 96.94 88 LYS A O 1
ATOM 659 N N . GLN A 1 89 ? -19.621 -31.640 -16.931 1.00 96.69 89 GLN A N 1
ATOM 660 C CA . GLN A 1 89 ? -19.926 -30.882 -15.722 1.00 96.69 89 GLN A CA 1
ATOM 661 C C . GLN A 1 89 ? -18.650 -30.472 -14.977 1.00 96.69 89 GLN A C 1
ATOM 663 O O . GLN A 1 89 ? -18.500 -29.302 -14.634 1.00 96.69 89 GLN A O 1
ATOM 668 N N . ASP A 1 90 ? -17.684 -31.386 -14.845 1.00 95.38 90 ASP A N 1
ATOM 669 C CA . ASP A 1 90 ? -16.391 -31.107 -14.208 1.00 95.38 90 ASP A CA 1
ATOM 670 C C . ASP A 1 90 ? -15.662 -29.968 -14.931 1.00 95.38 90 ASP A C 1
ATOM 672 O O . ASP A 1 90 ? -15.076 -29.095 -14.295 1.00 95.38 90 ASP A O 1
ATOM 676 N N . ARG A 1 91 ? -15.701 -29.953 -16.273 1.00 96.44 91 ARG A N 1
ATOM 677 C CA . ARG A 1 91 ? -15.077 -28.888 -17.076 1.00 96.44 91 ARG A CA 1
ATOM 678 C C . ARG A 1 91 ? -15.745 -27.541 -16.843 1.00 96.44 91 ARG A C 1
ATOM 680 O O . ARG A 1 91 ? -15.042 -26.553 -16.651 1.00 96.44 91 ARG A O 1
ATOM 687 N N . VAL A 1 92 ? -17.080 -27.500 -16.835 1.00 96.62 92 VAL A N 1
ATOM 688 C CA . VAL A 1 92 ? -17.848 -26.279 -16.541 1.00 96.62 92 VAL A CA 1
ATOM 689 C C . VAL A 1 92 ? -17.484 -25.743 -15.158 1.00 96.62 92 VAL A C 1
ATOM 691 O O . VAL A 1 92 ? -17.178 -24.561 -15.026 1.00 96.62 92 VAL A O 1
ATOM 694 N N . GLU A 1 93 ? -17.462 -26.600 -14.139 1.00 95.19 93 GLU A N 1
ATOM 695 C CA . GLU A 1 93 ? -17.153 -26.203 -12.763 1.00 95.19 93 GLU A CA 1
ATOM 696 C C . GLU A 1 93 ? -15.710 -25.715 -12.606 1.00 95.19 93 GLU A C 1
ATOM 698 O O . GLU A 1 93 ? -15.478 -24.676 -11.985 1.00 95.19 93 GLU A O 1
ATOM 703 N N . GLN A 1 94 ? -14.735 -26.398 -13.215 1.00 94.12 94 GLN A N 1
ATOM 704 C CA . GLN A 1 94 ? -13.331 -25.981 -13.153 1.00 94.12 94 GLN A CA 1
ATOM 705 C C . GLN A 1 94 ? -13.076 -24.676 -13.920 1.00 94.12 94 GLN A C 1
ATOM 707 O O . GLN A 1 94 ? -12.346 -23.813 -13.428 1.00 94.12 94 GLN A O 1
ATOM 712 N N . LEU A 1 95 ? -13.710 -24.482 -15.082 1.00 96.31 95 LEU A N 1
ATOM 713 C CA . LEU A 1 95 ? -13.638 -23.222 -15.828 1.00 96.31 95 LEU A CA 1
ATOM 714 C C . LEU A 1 95 ? -14.310 -22.076 -15.077 1.00 96.31 95 LEU A C 1
ATOM 716 O O . LEU A 1 95 ? -13.755 -20.980 -15.021 1.00 96.31 95 LEU A O 1
ATOM 720 N N . LEU A 1 96 ? -15.474 -22.323 -14.469 1.00 95.69 96 LEU A N 1
ATOM 721 C CA . LEU A 1 96 ? -16.163 -21.325 -13.660 1.00 95.69 96 LEU A CA 1
ATOM 722 C C . LEU A 1 96 ? -15.306 -20.928 -12.456 1.00 95.69 96 LEU A C 1
ATOM 724 O O . LEU A 1 96 ? -15.131 -19.739 -12.206 1.00 95.69 96 LEU A O 1
ATOM 728 N N . LYS A 1 97 ? -14.696 -21.899 -11.768 1.00 94.06 97 LYS A N 1
ATOM 729 C CA . LYS A 1 97 ? -13.757 -21.635 -10.674 1.00 94.06 97 LYS A CA 1
ATOM 730 C C . LYS A 1 97 ? -12.572 -20.783 -11.136 1.00 94.06 97 LYS A C 1
ATOM 732 O O . LYS A 1 97 ? -12.313 -19.740 -10.550 1.00 94.06 97 LYS A O 1
ATOM 737 N N . ARG A 1 98 ? -11.906 -21.158 -12.234 1.00 94.38 98 ARG A N 1
ATOM 738 C CA . ARG A 1 98 ? -10.780 -20.388 -12.792 1.00 94.38 98 ARG A CA 1
ATOM 739 C C . ARG A 1 98 ? -11.181 -18.966 -13.197 1.00 94.38 98 ARG A C 1
ATOM 741 O O . ARG A 1 98 ? -10.411 -18.022 -13.018 1.00 94.38 98 ARG A O 1
ATOM 748 N N . TRP A 1 99 ? -12.377 -18.805 -13.754 1.00 95.25 99 TRP A N 1
ATOM 749 C CA . TRP A 1 99 ? -12.931 -17.499 -14.093 1.00 95.25 99 TRP A CA 1
ATOM 750 C C . TRP A 1 99 ? -13.159 -16.647 -12.836 1.00 95.25 99 TRP A C 1
ATOM 752 O O . TRP A 1 99 ? -12.819 -15.468 -12.834 1.00 95.25 99 TRP A O 1
ATOM 762 N N . LEU A 1 100 ? -13.634 -17.236 -11.738 1.00 89.50 100 LEU A N 1
ATOM 763 C CA . LEU A 1 100 ? -13.769 -16.546 -10.450 1.00 89.50 100 LEU A CA 1
ATOM 764 C C . LEU A 1 100 ? -12.420 -16.160 -9.842 1.00 89.50 100 LEU A C 1
ATOM 766 O O . LEU A 1 100 ? -12.264 -15.022 -9.406 1.00 89.50 100 LEU A O 1
ATOM 770 N N . ASP A 1 101 ? -11.441 -17.062 -9.892 1.00 86.69 101 ASP A N 1
ATOM 771 C CA . ASP A 1 101 ? -10.079 -16.824 -9.397 1.00 86.69 101 ASP A CA 1
ATOM 772 C C . ASP A 1 101 ? -9.365 -15.686 -10.154 1.00 86.69 101 ASP A C 1
ATOM 774 O O . ASP A 1 101 ? -8.420 -15.091 -9.643 1.00 86.69 101 ASP A O 1
ATOM 778 N N . SER A 1 102 ? -9.818 -15.361 -11.370 1.00 87.31 102 SER A N 1
ATOM 779 C CA . SER A 1 102 ? -9.287 -14.279 -12.213 1.00 87.31 102 SER A CA 1
ATOM 780 C C . SER A 1 102 ? -10.148 -13.007 -12.193 1.00 87.31 102 SER A C 1
ATOM 782 O O . SER A 1 102 ? -10.175 -12.245 -13.165 1.00 87.31 102 SER A O 1
ATOM 784 N N . ASP A 1 103 ? -10.857 -12.778 -11.081 1.00 88.88 103 ASP A N 1
ATOM 785 C CA . ASP A 1 103 ? -11.772 -11.650 -10.860 1.00 88.88 103 ASP A CA 1
ATOM 786 C C . ASP A 1 103 ? -12.867 -11.543 -11.937 1.00 88.88 103 ASP A C 1
ATOM 788 O O . ASP A 1 103 ? -13.320 -10.457 -12.319 1.00 88.88 103 ASP A O 1
ATOM 792 N N . GLY A 1 104 ? -13.322 -12.692 -12.443 1.00 94.31 104 GLY A N 1
ATOM 793 C CA . GLY A 1 104 ? -14.290 -12.779 -13.528 1.00 94.31 104 GLY A CA 1
ATOM 794 C C . GLY A 1 104 ? -15.598 -12.045 -13.241 1.00 94.31 104 GLY A C 1
ATOM 795 O O . GLY A 1 104 ? -16.100 -11.350 -14.124 1.00 94.31 104 GLY A O 1
ATOM 796 N N . ILE A 1 105 ? -16.120 -12.117 -12.007 1.00 92.06 105 ILE A N 1
ATOM 797 C CA . ILE A 1 105 ? -17.353 -11.405 -11.621 1.00 92.06 105 ILE A CA 1
ATOM 798 C C . ILE A 1 105 ? -17.177 -9.895 -11.763 1.00 92.06 105 ILE A C 1
ATOM 800 O O . ILE A 1 105 ? -18.029 -9.240 -12.361 1.00 92.06 105 ILE A O 1
ATOM 804 N N . ALA A 1 106 ? -16.078 -9.343 -11.241 1.00 88.56 106 ALA A N 1
ATOM 805 C CA . ALA A 1 106 ? -15.806 -7.912 -11.326 1.00 88.56 106 ALA A CA 1
ATOM 806 C C . ALA A 1 106 ? -15.686 -7.472 -12.791 1.00 88.56 106 ALA A C 1
ATOM 808 O O . ALA A 1 106 ? -16.310 -6.490 -13.189 1.00 88.56 106 ALA A O 1
ATOM 809 N N . ARG A 1 107 ? -14.973 -8.246 -13.622 1.00 91.50 107 ARG A N 1
ATOM 810 C CA . ARG A 1 107 ? -14.852 -7.982 -15.066 1.00 91.50 107 ARG A CA 1
ATOM 811 C C . ARG A 1 107 ? -16.197 -8.048 -15.791 1.00 91.50 107 ARG A C 1
ATOM 813 O O . ARG A 1 107 ? -16.456 -7.212 -16.651 1.00 91.50 107 ARG A O 1
ATOM 820 N N . ALA A 1 108 ? -17.059 -9.001 -15.446 1.00 93.69 108 ALA A N 1
ATOM 821 C CA . ALA A 1 108 ? -18.376 -9.130 -16.062 1.00 93.69 108 ALA A CA 1
ATOM 822 C C . ALA A 1 108 ? -19.346 -8.028 -15.617 1.00 93.69 108 ALA A C 1
ATOM 824 O O . ALA A 1 108 ? -20.044 -7.470 -16.461 1.00 93.69 108 ALA A O 1
ATOM 825 N N . LEU A 1 109 ? -19.357 -7.652 -14.334 1.00 91.19 109 LEU A N 1
ATOM 826 C CA . LEU A 1 109 ? -20.115 -6.488 -13.861 1.00 91.19 109 LEU A CA 1
ATOM 827 C C . LEU A 1 109 ? -19.627 -5.196 -14.524 1.00 91.19 109 LEU A C 1
ATOM 829 O O . LEU A 1 109 ? -20.441 -4.374 -14.942 1.00 91.19 109 LEU A O 1
ATOM 833 N N . GLU A 1 110 ? -18.312 -5.037 -14.677 1.00 86.81 110 GLU A N 1
ATOM 834 C CA . GLU A 1 110 ? -17.721 -3.908 -15.392 1.00 86.81 110 GLU A CA 1
ATOM 835 C C . GLU A 1 110 ? -18.160 -3.878 -16.857 1.00 86.81 110 GLU A C 1
ATOM 837 O O . GLU A 1 110 ? -18.559 -2.835 -17.375 1.00 86.81 110 GLU A O 1
ATOM 842 N N . GLN A 1 111 ? -18.137 -5.028 -17.528 1.00 91.06 111 GLN A N 1
ATOM 843 C CA . GLN A 1 111 ? -18.592 -5.157 -18.906 1.00 91.06 111 GLN A CA 1
ATOM 844 C C . GLN A 1 111 ? -20.086 -4.835 -19.046 1.00 91.06 111 GLN A C 1
ATOM 846 O O . GLN A 1 111 ? -20.460 -4.114 -19.970 1.00 91.06 111 GLN A O 1
ATOM 851 N N . GLN A 1 112 ? -20.932 -5.301 -18.121 1.00 91.62 112 GLN A N 1
ATOM 852 C CA . GLN A 1 112 ? -22.355 -4.950 -18.085 1.00 91.62 112 GLN A CA 1
ATOM 853 C C . GLN A 1 112 ? -22.557 -3.445 -17.875 1.00 91.62 112 GLN A C 1
ATOM 855 O O . GLN A 1 112 ? -23.349 -2.834 -18.590 1.00 91.62 112 GLN A O 1
ATOM 860 N N . ARG A 1 113 ? -21.809 -2.826 -16.952 1.00 90.19 113 ARG A N 1
ATOM 861 C CA . ARG A 1 113 ? -21.851 -1.376 -16.707 1.00 90.19 113 ARG A CA 1
ATOM 862 C C . ARG A 1 113 ? -21.445 -0.585 -17.948 1.00 90.19 113 ARG A C 1
ATOM 864 O O . ARG A 1 113 ? -22.147 0.347 -18.326 1.00 90.19 113 ARG A O 1
ATOM 871 N N . ARG A 1 114 ? -20.355 -0.980 -18.615 1.00 87.06 114 ARG A N 1
ATOM 872 C CA . ARG A 1 114 ? -19.909 -0.371 -19.879 1.00 87.06 114 ARG A CA 1
ATOM 873 C C . ARG A 1 114 ? -20.939 -0.543 -20.988 1.00 87.06 114 ARG A C 1
ATOM 875 O O . ARG A 1 114 ? -21.187 0.403 -21.723 1.00 87.06 114 ARG A O 1
ATOM 882 N N . GLY A 1 115 ? -21.554 -1.720 -21.099 1.00 91.19 115 GLY A N 1
ATOM 883 C CA . GLY A 1 115 ? -22.628 -1.982 -22.056 1.00 91.19 115 GLY A CA 1
ATOM 884 C C . GLY A 1 115 ? -23.850 -1.096 -21.809 1.00 91.19 115 GLY A C 1
ATOM 885 O O . GLY A 1 115 ? -24.328 -0.450 -22.735 1.00 91.19 115 GLY A O 1
ATOM 886 N N . ALA A 1 116 ? -24.301 -0.997 -20.556 1.00 92.31 116 ALA A N 1
ATOM 887 C CA . ALA A 1 116 ? -25.408 -0.127 -20.165 1.00 92.31 116 ALA A CA 1
ATOM 888 C C . ALA A 1 116 ? -25.098 1.350 -20.450 1.00 92.31 116 ALA A C 1
ATOM 890 O O . ALA A 1 116 ? -25.908 2.033 -21.070 1.00 92.31 116 ALA A O 1
ATOM 891 N N . ARG A 1 117 ? -23.896 1.819 -20.089 1.00 92.44 117 ARG A N 1
ATOM 892 C CA . ARG A 1 117 ? -23.446 3.187 -20.377 1.00 92.44 117 ARG A CA 1
ATOM 893 C C . ARG A 1 117 ? -23.341 3.456 -21.877 1.00 92.44 117 ARG A C 1
ATOM 895 O O . ARG A 1 117 ? -23.727 4.523 -22.332 1.00 92.44 117 ARG A O 1
ATOM 902 N N . ARG A 1 118 ? -22.868 2.487 -22.667 1.00 90.44 118 ARG A N 1
ATOM 903 C CA . ARG A 1 118 ? -22.849 2.587 -24.133 1.00 90.44 118 ARG A CA 1
ATOM 904 C C . ARG A 1 118 ? -24.259 2.766 -24.688 1.00 90.44 118 ARG A C 1
ATOM 906 O O . ARG A 1 118 ? -24.454 3.629 -25.531 1.00 90.44 118 ARG A O 1
ATOM 913 N N . LEU A 1 119 ? -25.221 1.964 -24.231 1.00 93.00 119 LEU A N 1
ATOM 914 C CA . LEU A 1 119 ? -26.615 2.071 -24.670 1.00 93.00 119 LEU A CA 1
ATOM 915 C C . LEU A 1 119 ? -27.236 3.412 -24.269 1.00 93.00 119 LEU A C 1
ATOM 917 O O . LEU A 1 119 ? -27.938 4.006 -25.076 1.00 93.00 119 LEU A O 1
ATOM 921 N N . GLU A 1 120 ? -26.935 3.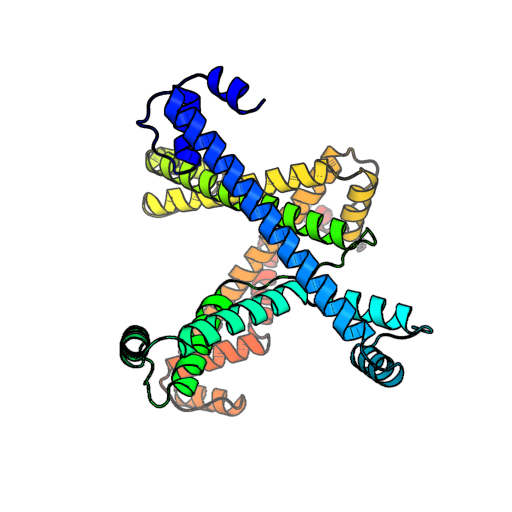910 -23.069 1.00 93.31 120 GLU A N 1
ATOM 922 C CA . GLU A 1 120 ? -27.345 5.244 -22.623 1.00 93.31 120 GLU A CA 1
ATOM 923 C C . GLU A 1 120 ? -26.782 6.337 -23.544 1.00 93.31 120 GLU A C 1
ATOM 925 O O . GLU A 1 120 ? -27.543 7.147 -24.061 1.00 93.31 120 GLU A O 1
ATOM 930 N N . LEU A 1 121 ? -25.474 6.312 -23.827 1.00 88.75 121 LEU A N 1
ATOM 931 C CA . LEU A 1 121 ? -24.825 7.269 -24.731 1.00 88.75 121 LEU A CA 1
ATOM 932 C C . LEU A 1 121 ? -25.374 7.179 -26.163 1.00 88.75 121 LEU A C 1
ATOM 934 O O . LEU A 1 121 ? -25.537 8.198 -26.822 1.00 88.75 121 LEU A O 1
ATOM 938 N N . LEU A 1 122 ? -25.687 5.981 -26.658 1.00 87.75 122 LEU A N 1
ATOM 939 C CA . LEU A 1 122 ? -26.312 5.808 -27.974 1.00 87.75 122 LEU A CA 1
ATOM 940 C C . LEU A 1 122 ? -27.773 6.283 -28.003 1.00 87.75 122 LEU A C 1
ATOM 942 O O . LEU A 1 122 ? -28.256 6.677 -29.058 1.00 87.75 122 LEU A O 1
ATOM 946 N N . ALA A 1 123 ? -28.470 6.250 -26.867 1.00 93.12 123 ALA A N 1
ATOM 947 C CA . ALA A 1 123 ? -29.835 6.752 -26.741 1.00 93.12 123 ALA A CA 1
ATOM 948 C C . ALA A 1 123 ? -29.903 8.279 -26.550 1.00 93.12 123 ALA A C 1
ATOM 950 O O . ALA A 1 123 ? -30.970 8.862 -26.745 1.00 93.12 123 ALA A O 1
ATOM 951 N N . MET A 1 124 ? -28.796 8.929 -26.173 1.00 92.00 124 MET A N 1
ATOM 952 C CA . MET A 1 124 ? -28.704 10.389 -26.101 1.00 92.00 124 MET A CA 1
ATOM 953 C C . MET A 1 124 ? -28.786 11.018 -27.496 1.00 92.00 124 MET A C 1
ATOM 955 O O . MET A 1 124 ? -28.318 10.458 -28.490 1.00 92.00 124 MET A O 1
ATOM 959 N N . ASP A 1 125 ? -29.361 12.216 -27.567 1.00 93.94 125 ASP A N 1
ATOM 960 C CA . ASP A 1 125 ? -29.406 12.985 -28.800 1.00 93.94 125 ASP A CA 1
ATOM 961 C C . ASP A 1 125 ? -28.027 13.571 -29.154 1.00 93.94 125 ASP A C 1
ATOM 963 O O . ASP A 1 125 ? -27.111 13.693 -28.333 1.00 93.94 125 ASP A O 1
ATOM 967 N N . SER A 1 126 ? -27.852 13.951 -30.420 1.00 89.06 126 SER A N 1
ATOM 968 C CA . SER A 1 126 ? -26.566 14.463 -30.905 1.00 89.06 126 SER A CA 1
ATOM 969 C C . SER A 1 126 ? -26.165 15.805 -30.280 1.00 89.06 126 SER A C 1
ATOM 971 O O . SER A 1 126 ? -25.009 16.208 -30.422 1.00 89.06 126 SER A O 1
ATOM 973 N N . ALA A 1 127 ? -27.100 16.530 -29.657 1.00 91.88 127 ALA A N 1
ATOM 974 C CA . ALA A 1 127 ? -26.817 17.760 -28.923 1.00 91.88 127 ALA A CA 1
ATOM 975 C C . ALA A 1 127 ? -26.219 17.443 -27.543 1.00 91.88 127 ALA A C 1
ATOM 977 O O . ALA A 1 127 ? -25.110 17.895 -27.258 1.00 91.88 127 ALA A O 1
ATOM 978 N N . GLY A 1 128 ? -26.872 16.589 -26.744 1.00 91.38 128 GLY A N 1
ATOM 979 C CA . GLY A 1 128 ? -26.374 16.199 -25.423 1.00 91.38 128 GLY A CA 1
ATOM 980 C C . GLY A 1 128 ? -25.044 15.443 -25.479 1.00 91.38 128 GLY A C 1
ATOM 981 O O . GLY A 1 128 ? -24.176 15.636 -24.628 1.00 91.38 128 GLY A O 1
ATOM 982 N N . LEU A 1 129 ? -24.823 14.625 -26.514 1.00 90.06 129 LEU A N 1
ATOM 983 C CA . LEU A 1 129 ? -23.524 13.976 -26.720 1.00 90.06 129 LEU A CA 1
ATOM 984 C C . LEU A 1 129 ? -22.396 14.963 -27.022 1.00 90.06 129 LEU A C 1
ATOM 986 O O . LEU A 1 129 ? -21.277 14.756 -26.552 1.00 90.06 129 LEU A O 1
ATOM 990 N N . ARG A 1 130 ? -22.668 16.018 -27.802 1.00 88.12 130 ARG A N 1
ATOM 991 C CA . ARG A 1 130 ? -21.673 17.054 -28.117 1.00 88.12 130 ARG A CA 1
ATOM 992 C C . ARG A 1 130 ? -21.258 17.820 -26.870 1.00 88.12 130 ARG A C 1
ATOM 994 O O . ARG A 1 130 ? -20.064 17.919 -26.617 1.00 88.12 130 ARG A O 1
ATOM 1001 N N . GLU A 1 131 ? -22.222 18.251 -26.062 1.00 92.88 131 GLU A N 1
ATOM 1002 C CA . GLU A 1 131 ? -21.956 18.947 -24.797 1.00 92.88 131 GLU A CA 1
ATOM 1003 C C . GLU A 1 131 ? -21.082 18.101 -23.853 1.00 92.88 131 GLU A C 1
ATOM 1005 O O . GLU A 1 131 ? -20.086 18.577 -23.302 1.00 92.88 131 GLU A O 1
ATOM 1010 N N . LEU A 1 132 ? -21.389 16.805 -23.726 1.00 89.25 132 LEU A N 1
ATOM 1011 C CA . LEU A 1 132 ? -20.614 15.892 -22.885 1.00 89.25 132 LEU A CA 1
ATOM 1012 C C . LEU A 1 132 ? -19.196 15.640 -23.435 1.00 89.25 132 LEU A C 1
ATOM 1014 O O . LEU A 1 132 ? -18.240 15.525 -22.664 1.00 89.25 132 LEU A O 1
ATOM 1018 N N . CYS A 1 133 ? -19.043 15.580 -24.761 1.00 87.50 133 CYS A N 1
ATOM 1019 C CA . CYS A 1 133 ? -17.744 15.468 -25.423 1.00 87.50 133 CYS A CA 1
ATOM 1020 C C . CYS A 1 133 ? -16.884 16.727 -25.223 1.00 87.50 133 CYS A C 1
ATOM 1022 O O . CYS A 1 133 ? -15.715 16.603 -24.851 1.00 87.50 133 CYS A O 1
ATOM 1024 N N . GLU A 1 134 ? -17.460 17.921 -25.386 1.00 90.69 134 GLU A N 1
ATOM 1025 C CA . GLU A 1 134 ? -16.787 19.208 -25.164 1.00 90.69 134 GLU A CA 1
ATOM 1026 C C . GLU A 1 134 ? -16.287 19.340 -23.720 1.00 90.69 134 GLU A C 1
ATOM 1028 O O . GLU A 1 134 ? -15.110 19.637 -23.500 1.00 90.69 134 GLU A O 1
ATOM 1033 N N . GLY A 1 135 ? -17.127 19.006 -22.732 1.00 87.69 135 GLY A N 1
ATOM 1034 C CA . GLY A 1 135 ? -16.749 19.030 -21.314 1.00 87.69 135 GLY A CA 1
ATOM 1035 C C . GLY A 1 135 ? -15.602 18.076 -20.950 1.00 87.69 135 GLY A C 1
ATOM 1036 O O . GLY A 1 135 ? -14.893 18.291 -19.965 1.00 87.69 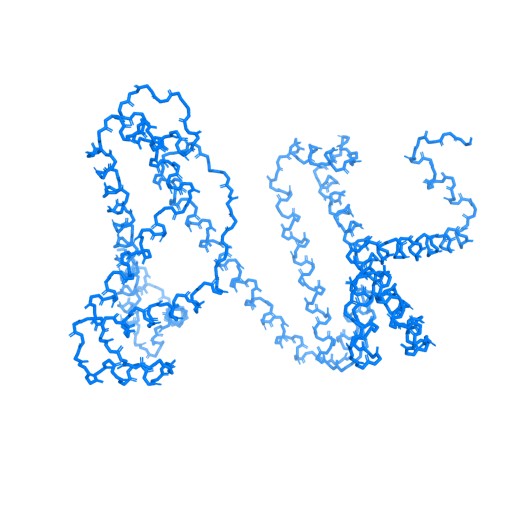135 GLY A O 1
ATOM 1037 N N . LEU A 1 136 ? -15.382 17.027 -21.749 1.00 83.88 136 LEU A N 1
ATOM 1038 C CA . LEU A 1 136 ? -14.308 16.048 -21.552 1.00 83.88 136 LEU A CA 1
ATOM 1039 C C . LEU A 1 136 ? -13.118 16.236 -22.506 1.00 83.88 136 LEU A C 1
ATOM 1041 O O . LEU A 1 136 ? -12.140 15.484 -22.399 1.00 83.88 136 LEU A O 1
ATOM 1045 N N . GLY A 1 137 ? -13.174 17.231 -23.399 1.00 83.75 137 GLY A N 1
ATOM 1046 C CA . GLY A 1 137 ? -12.155 17.493 -24.417 1.00 83.75 137 GLY A CA 1
ATOM 1047 C C . GLY A 1 137 ? -12.027 16.366 -25.448 1.00 83.75 137 GLY A C 1
ATOM 1048 O O . GLY A 1 137 ? -10.918 16.035 -25.866 1.00 83.75 137 GLY A O 1
ATOM 1049 N N . VAL A 1 138 ? -13.141 15.718 -25.798 1.00 84.56 138 VAL A N 1
ATOM 1050 C CA . VAL A 1 138 ? -13.219 14.653 -26.806 1.00 84.56 138 VAL A CA 1
ATOM 1051 C C . VAL A 1 138 ? -13.855 15.223 -28.074 1.00 84.56 138 VAL A C 1
ATOM 1053 O O . VAL A 1 138 ? -14.892 15.864 -28.002 1.00 84.56 138 VAL A O 1
ATOM 1056 N N . ASP A 1 139 ? -13.252 14.986 -29.240 1.00 79.44 139 ASP A N 1
ATOM 1057 C CA . ASP A 1 139 ? -13.783 15.449 -30.531 1.00 79.44 139 ASP A CA 1
ATOM 1058 C C . ASP A 1 139 ? -14.971 14.569 -31.003 1.00 79.44 139 ASP A C 1
ATOM 1060 O O . ASP A 1 139 ? -14.775 13.353 -31.189 1.00 79.44 139 ASP A O 1
ATOM 1064 N N . PRO A 1 140 ? -16.183 15.139 -31.183 1.00 74.69 140 PRO A N 1
ATOM 1065 C CA . PRO A 1 140 ? -17.415 14.413 -31.481 1.00 74.69 140 PRO A CA 1
ATOM 1066 C C . PRO A 1 140 ? -17.644 14.223 -32.992 1.00 74.69 140 PRO A C 1
ATOM 1068 O O . PRO A 1 140 ? -18.633 14.701 -33.544 1.00 74.69 140 PRO A O 1
ATOM 1071 N N . PHE A 1 141 ? -16.770 13.493 -33.686 1.00 66.38 141 PHE A N 1
ATOM 1072 C CA . PHE A 1 141 ? -17.067 13.025 -35.048 1.00 66.38 141 PHE A CA 1
ATOM 1073 C C . PHE A 1 141 ? -17.518 11.556 -35.017 1.00 66.38 141 PHE A C 1
ATOM 1075 O O . PHE A 1 141 ? -16.719 10.670 -34.717 1.00 66.38 141 PHE A O 1
ATOM 1082 N N . VAL A 1 142 ? -18.798 11.326 -35.358 1.00 74.88 142 VAL A N 1
ATOM 1083 C CA . VAL A 1 142 ? -19.558 10.049 -35.342 1.00 74.88 142 VAL A CA 1
ATOM 1084 C C . VAL A 1 142 ? -19.989 9.594 -33.936 1.00 74.88 142 VAL A C 1
ATOM 1086 O O . VAL A 1 142 ? -19.160 9.401 -33.051 1.00 74.88 142 VAL A O 1
ATOM 1089 N N . GLN A 1 143 ? -21.299 9.410 -33.723 1.00 75.75 143 GLN A N 1
ATOM 1090 C CA . GLN A 1 143 ? -21.918 9.129 -32.414 1.00 75.75 143 GLN A CA 1
ATOM 1091 C C . GLN A 1 143 ? -21.365 7.857 -31.751 1.00 75.75 143 GLN A C 1
ATOM 1093 O O . GLN A 1 143 ? -21.055 7.854 -30.559 1.00 75.75 143 GLN A O 1
ATOM 1098 N N . GLU A 1 144 ? -21.165 6.793 -32.523 1.00 76.06 144 GLU A N 1
ATOM 1099 C CA . GLU A 1 144 ? -20.598 5.531 -32.049 1.00 76.06 144 GLU A CA 1
ATOM 1100 C C . GLU A 1 144 ? -19.135 5.695 -31.618 1.00 76.06 144 GLU A C 1
ATOM 1102 O O . GLU A 1 144 ? -18.714 5.151 -30.595 1.00 76.06 144 GLU A O 1
ATOM 1107 N N . VAL A 1 145 ? -18.366 6.483 -32.374 1.00 76.88 145 VAL A N 1
ATOM 1108 C CA . VAL A 1 145 ? -16.950 6.762 -32.099 1.00 76.88 145 VAL A CA 1
ATOM 1109 C C . VAL A 1 145 ? -16.811 7.675 -30.881 1.00 76.88 145 VAL A C 1
ATOM 1111 O O . VAL A 1 145 ? -15.937 7.446 -30.043 1.00 76.88 145 VAL A O 1
ATOM 1114 N N . ALA A 1 146 ? -17.693 8.666 -30.735 1.00 75.56 146 ALA A N 1
ATOM 1115 C CA . ALA A 1 146 ? -17.769 9.525 -29.559 1.00 75.56 146 ALA A CA 1
ATOM 1116 C C . ALA A 1 146 ? -18.068 8.704 -28.294 1.00 75.56 146 ALA A C 1
ATOM 1118 O O . ALA A 1 146 ? -17.326 8.801 -27.315 1.00 75.56 146 ALA A O 1
ATOM 1119 N N . ALA A 1 147 ? -19.072 7.818 -28.340 1.00 80.44 147 ALA A N 1
ATOM 1120 C CA . ALA A 1 147 ? -19.404 6.934 -27.224 1.00 80.44 147 ALA A CA 1
ATOM 1121 C C . ALA A 1 147 ? -18.225 6.021 -26.831 1.00 80.44 147 ALA A C 1
ATOM 1123 O O . ALA A 1 147 ? -17.907 5.895 -25.648 1.00 80.44 147 ALA A O 1
ATOM 1124 N N . GLU A 1 148 ? -17.517 5.423 -27.798 1.00 82.25 148 GLU A N 1
ATOM 1125 C CA . GLU A 1 148 ? -16.336 4.601 -27.498 1.00 82.25 148 GLU A CA 1
ATOM 1126 C C . GLU A 1 148 ? -15.162 5.408 -26.926 1.00 82.25 148 GLU A C 1
ATOM 1128 O O . GLU A 1 148 ? -14.492 4.946 -25.996 1.00 82.25 148 GLU A O 1
ATOM 1133 N N . ARG A 1 149 ? -14.902 6.616 -27.442 1.00 80.50 149 ARG A N 1
ATOM 1134 C CA . ARG A 1 149 ? -13.840 7.500 -26.930 1.00 80.50 149 ARG A CA 1
ATOM 1135 C C . ARG A 1 149 ? -14.115 7.937 -25.492 1.00 80.50 149 ARG A C 1
ATOM 1137 O O . ARG A 1 149 ? -13.196 7.923 -24.670 1.00 80.50 149 ARG A O 1
ATOM 1144 N N . LEU A 1 150 ? -15.369 8.258 -25.178 1.00 80.31 150 LEU A N 1
ATOM 1145 C CA . LEU A 1 150 ? -15.813 8.589 -23.825 1.00 80.31 150 LEU A CA 1
ATOM 1146 C C . LEU A 1 150 ? -15.596 7.417 -22.864 1.00 80.31 150 LEU A C 1
ATOM 1148 O O . LEU A 1 150 ? -14.923 7.587 -21.848 1.00 80.31 150 LEU A O 1
ATOM 1152 N N . LEU A 1 151 ? -16.044 6.212 -23.232 1.00 84.00 151 LEU A N 1
ATOM 1153 C CA . LEU A 1 151 ? -15.858 5.007 -22.415 1.00 84.00 151 LEU A CA 1
ATOM 1154 C C . LEU A 1 151 ? -14.378 4.704 -22.140 1.00 84.00 151 LEU A C 1
ATOM 1156 O O . LEU A 1 151 ? -14.024 4.316 -21.027 1.00 84.00 151 LEU A O 1
ATOM 1160 N N . ARG A 1 152 ? -13.488 4.894 -23.126 1.00 83.88 152 ARG A N 1
ATOM 1161 C CA . ARG A 1 152 ? -12.038 4.723 -22.921 1.00 83.88 152 ARG A CA 1
ATOM 1162 C C . ARG A 1 152 ? -11.487 5.730 -21.916 1.00 83.88 152 ARG A C 1
ATOM 1164 O O . ARG A 1 152 ? -10.703 5.352 -21.051 1.00 83.88 152 ARG A O 1
ATOM 1171 N N . ARG A 1 153 ? -11.899 6.996 -22.005 1.00 82.56 153 ARG A N 1
ATOM 1172 C CA . ARG A 1 153 ? -11.423 8.051 -21.100 1.00 82.56 153 ARG A CA 1
ATOM 1173 C C . ARG A 1 153 ? -11.960 7.878 -19.679 1.00 82.56 153 ARG A C 1
ATOM 1175 O O . ARG A 1 153 ? -11.213 8.080 -18.725 1.00 82.56 153 ARG A O 1
ATOM 1182 N N . GLU A 1 154 ? -13.213 7.454 -19.532 1.00 81.12 154 GLU A N 1
ATOM 1183 C CA . GLU A 1 154 ? -13.798 7.076 -18.239 1.00 81.12 154 GLU A CA 1
ATOM 1184 C C . GLU A 1 154 ? -13.058 5.877 -17.621 1.00 81.12 154 GLU A C 1
ATOM 1186 O O . GLU A 1 154 ? -12.735 5.897 -16.434 1.00 81.12 154 GLU A O 1
ATOM 1191 N N . ALA A 1 155 ? -12.709 4.866 -18.426 1.00 78.06 155 ALA A N 1
ATOM 1192 C CA . ALA A 1 155 ? -11.983 3.689 -17.953 1.00 78.06 155 ALA A CA 1
ATOM 1193 C C . ALA A 1 155 ? -10.576 4.013 -17.422 1.00 78.06 155 ALA A C 1
ATOM 1195 O O . ALA A 1 155 ? -10.181 3.443 -16.408 1.00 78.06 155 ALA A O 1
ATOM 1196 N N . VAL A 1 156 ? -9.837 4.931 -18.061 1.00 74.94 156 VAL A N 1
ATOM 1197 C CA . VAL A 1 156 ? -8.506 5.359 -17.584 1.00 74.94 156 VAL A CA 1
ATOM 1198 C C . VAL A 1 156 ? -8.604 6.012 -16.204 1.00 74.94 156 VAL A C 1
ATOM 1200 O O . VAL A 1 156 ? -7.860 5.637 -15.305 1.00 74.94 156 VAL A O 1
ATOM 1203 N N . LYS A 1 157 ? -9.588 6.897 -15.992 1.00 74.19 157 LYS A N 1
ATOM 1204 C CA . LYS A 1 157 ? -9.812 7.541 -14.683 1.00 74.19 157 LYS A CA 1
ATOM 1205 C C . LYS A 1 157 ? -10.148 6.545 -13.566 1.00 74.19 157 LYS A C 1
ATOM 1207 O O . LYS A 1 157 ? -9.837 6.795 -12.410 1.00 74.19 157 LYS A O 1
ATOM 1212 N N . LEU A 1 158 ? -10.811 5.435 -13.896 1.00 65.25 158 LEU A N 1
ATOM 1213 C CA . LEU A 1 158 ? -11.162 4.379 -12.938 1.00 65.25 158 LEU A CA 1
ATOM 1214 C C . LEU A 1 158 ? -10.001 3.411 -12.660 1.00 65.25 158 LEU A C 1
ATOM 1216 O O . LEU A 1 158 ? -9.900 2.894 -11.549 1.00 65.25 158 LEU A O 1
ATOM 1220 N N . ALA A 1 159 ? -9.140 3.156 -13.648 1.00 60.09 159 ALA A N 1
ATOM 1221 C CA . ALA A 1 159 ? -8.021 2.222 -13.525 1.00 60.09 159 ALA A CA 1
ATOM 1222 C C . ALA A 1 159 ? -6.907 2.733 -12.596 1.00 60.09 159 ALA A C 1
ATOM 1224 O O . ALA A 1 159 ? -6.259 1.927 -11.937 1.00 60.09 159 ALA A O 1
ATOM 1225 N N . GLU A 1 160 ? -6.733 4.051 -12.469 1.00 56.22 160 GLU A N 1
ATOM 1226 C CA . GLU A 1 160 ? -5.752 4.658 -11.552 1.00 56.22 160 GLU A CA 1
ATOM 1227 C C . GLU A 1 160 ? -6.051 4.394 -10.058 1.00 56.22 160 GLU A C 1
ATOM 1229 O O . GLU A 1 160 ? -5.227 4.704 -9.202 1.00 56.22 160 GLU A O 1
ATOM 1234 N N . VAL A 1 161 ? -7.205 3.801 -9.722 1.00 53.16 161 VAL A N 1
ATOM 1235 C CA . VAL A 1 161 ? -7.700 3.700 -8.338 1.00 53.16 161 VAL A CA 1
ATOM 1236 C C . VAL A 1 161 ? -7.631 2.277 -7.750 1.00 53.16 161 VAL A C 1
ATOM 1238 O O . VAL A 1 161 ? -7.793 2.129 -6.539 1.00 53.16 161 VAL A O 1
ATOM 1241 N N . PHE A 1 162 ? -7.380 1.208 -8.525 1.00 39.31 162 PHE A N 1
ATOM 1242 C CA . PHE A 1 162 ? -7.538 -0.161 -7.992 1.00 39.31 162 PHE A CA 1
ATOM 1243 C C . PHE A 1 162 ? -6.592 -1.222 -8.593 1.00 39.31 162 PHE A C 1
ATOM 1245 O O . PHE A 1 162 ? -6.838 -1.740 -9.679 1.00 39.31 162 PHE A O 1
ATOM 1252 N N . GLU A 1 163 ? -5.578 -1.647 -7.828 1.00 36.50 163 GLU A N 1
ATOM 1253 C CA . GLU A 1 163 ? -4.856 -2.911 -8.055 1.00 36.50 163 GLU A CA 1
ATOM 1254 C C . GLU A 1 163 ? -5.137 -3.916 -6.918 1.00 36.50 163 GLU A C 1
ATOM 1256 O O . GLU A 1 163 ? -4.689 -3.711 -5.785 1.00 36.50 163 GLU A O 1
ATOM 1261 N N . PRO A 1 164 ? -5.864 -5.021 -7.169 1.00 43.81 164 PRO A N 1
ATOM 1262 C CA . PRO A 1 164 ? -6.050 -6.072 -6.176 1.00 43.81 164 PRO A CA 1
ATOM 1263 C C . PRO A 1 164 ? -4.916 -7.112 -6.222 1.00 43.81 164 PRO A C 1
ATOM 1265 O O . PRO A 1 164 ? -4.606 -7.686 -7.263 1.00 43.81 164 PRO A O 1
ATOM 1268 N N . ARG A 1 165 ? -4.329 -7.419 -5.055 1.00 38.09 165 ARG A N 1
ATOM 1269 C CA . ARG A 1 165 ? -3.431 -8.574 -4.867 1.00 38.09 165 ARG A CA 1
ATOM 1270 C C . ARG A 1 165 ? -4.252 -9.836 -4.583 1.00 38.09 165 ARG A C 1
ATOM 1272 O O . ARG A 1 165 ? -5.045 -9.857 -3.640 1.00 38.09 165 ARG A O 1
ATOM 1279 N N . ALA A 1 166 ? -4.047 -10.889 -5.371 1.00 39.72 166 ALA A N 1
ATOM 1280 C CA . ALA A 1 166 ? -4.702 -12.181 -5.184 1.00 39.72 166 ALA A CA 1
ATOM 1281 C C . ALA A 1 166 ? -4.049 -12.977 -4.038 1.00 39.72 166 ALA A C 1
ATOM 1283 O O . ALA A 1 166 ? -2.829 -13.131 -3.994 1.00 39.72 166 ALA A O 1
ATOM 1284 N N . LYS A 1 167 ? -4.868 -13.498 -3.121 1.00 47.91 167 LYS A N 1
ATOM 1285 C CA . LYS A 1 167 ? -4.499 -14.566 -2.180 1.00 47.91 167 LYS A CA 1
ATOM 1286 C C . LYS A 1 167 ? -5.380 -15.775 -2.483 1.00 47.91 167 LYS A C 1
ATOM 1288 O O . LYS A 1 167 ? -6.552 -15.601 -2.814 1.00 47.91 167 LYS A O 1
ATOM 1293 N N . GLU A 1 168 ? -4.809 -16.972 -2.401 1.00 46.16 168 GLU A N 1
ATOM 1294 C CA . GLU A 1 168 ? -5.508 -18.226 -2.691 1.00 46.16 168 GLU A CA 1
ATOM 1295 C C . GLU A 1 168 ? -6.651 -18.474 -1.695 1.00 46.16 168 GLU A C 1
ATOM 1297 O O . GLU A 1 168 ? -6.477 -18.332 -0.483 1.00 46.16 168 GLU A O 1
ATOM 1302 N N . ALA A 1 169 ? -7.833 -18.817 -2.215 1.00 48.03 169 ALA A N 1
ATOM 1303 C CA . ALA A 1 169 ? -9.048 -18.974 -1.423 1.00 48.03 169 ALA A CA 1
ATOM 1304 C C . ALA A 1 169 ? -9.208 -20.407 -0.862 1.00 48.03 169 ALA A C 1
ATOM 1306 O O . ALA A 1 169 ? -8.918 -21.387 -1.560 1.00 48.03 169 ALA A O 1
ATOM 1307 N N . PRO A 1 170 ? -9.712 -20.558 0.377 1.00 52.16 170 PRO A N 1
ATOM 1308 C CA . PRO A 1 170 ? -10.038 -21.854 0.970 1.00 52.16 170 PRO A CA 1
ATOM 1309 C C . PRO A 1 170 ? -11.228 -22.539 0.270 1.00 52.16 170 PRO A C 1
ATOM 1311 O O . PRO A 1 170 ? -12.076 -21.896 -0.340 1.00 52.16 170 PRO A O 1
ATOM 1314 N N . LYS A 1 171 ? -11.304 -23.874 0.379 1.00 56.56 171 LYS A N 1
ATOM 1315 C CA . LYS A 1 171 ? -12.291 -24.755 -0.287 1.00 56.56 171 LYS A CA 1
ATOM 1316 C C . LYS A 1 171 ? -13.697 -24.739 0.359 1.00 56.56 171 LYS A C 1
ATOM 1318 O O . LYS A 1 171 ? -14.295 -25.800 0.520 1.00 56.56 171 LYS A O 1
ATOM 1323 N N . ALA A 1 172 ? -14.199 -23.584 0.790 1.00 62.66 172 ALA A N 1
ATOM 1324 C CA . ALA A 1 172 ? -15.586 -23.449 1.249 1.00 62.66 172 ALA A CA 1
ATOM 1325 C C . ALA A 1 172 ? -16.548 -23.309 0.049 1.00 62.66 172 ALA A C 1
ATOM 1327 O O . ALA A 1 172 ? -16.089 -23.172 -1.088 1.00 62.66 172 ALA A O 1
ATOM 1328 N N . ASP A 1 173 ? -17.870 -23.351 0.285 1.00 80.25 173 ASP A N 1
ATOM 1329 C CA . ASP A 1 173 ? -18.863 -23.002 -0.742 1.00 80.25 173 ASP A CA 1
ATOM 1330 C C . ASP A 1 173 ? -18.459 -21.665 -1.383 1.00 80.25 173 ASP A C 1
ATOM 1332 O O . ASP A 1 173 ? -18.051 -20.707 -0.719 1.00 80.25 173 ASP A O 1
ATOM 1336 N N . LEU A 1 174 ? -18.468 -21.643 -2.707 1.00 65.12 174 LEU A N 1
ATOM 1337 C CA . LEU A 1 174 ? -17.903 -20.588 -3.531 1.00 65.12 174 LEU A CA 1
ATOM 1338 C C . LEU A 1 174 ? -18.583 -19.242 -3.263 1.00 65.12 174 LEU A C 1
ATOM 1340 O O . LEU A 1 174 ? -17.934 -18.197 -3.262 1.00 65.12 174 LEU A O 1
ATOM 1344 N N . VAL A 1 175 ? -19.889 -19.277 -2.991 1.00 75.62 175 VAL A N 1
ATOM 1345 C CA . VAL A 1 175 ? -20.669 -18.092 -2.625 1.00 75.62 175 VAL A CA 1
ATOM 1346 C C . VAL A 1 175 ? -20.280 -17.598 -1.232 1.00 75.62 175 VAL A C 1
ATOM 1348 O O . VAL A 1 175 ? -20.047 -16.402 -1.057 1.00 75.62 175 VAL A O 1
ATOM 1351 N N . ASP A 1 176 ? -20.130 -18.501 -0.264 1.00 80.38 176 ASP A N 1
ATOM 1352 C CA . ASP A 1 176 ? -19.726 -18.150 1.102 1.00 80.38 176 ASP A CA 1
ATOM 1353 C C . ASP A 1 176 ? -18.301 -17.590 1.146 1.00 80.38 176 ASP A C 1
ATOM 1355 O O . ASP A 1 176 ? -18.033 -16.622 1.853 1.00 80.38 176 ASP A O 1
ATOM 1359 N N . SER A 1 177 ? -17.403 -18.133 0.324 1.00 73.88 177 SER A N 1
ATOM 1360 C CA . SER A 1 177 ? -16.026 -17.650 0.171 1.00 73.88 177 SER A CA 1
ATOM 1361 C C . SER A 1 177 ? -15.979 -16.211 -0.357 1.00 73.88 177 SER A C 1
ATOM 1363 O O . SER A 1 177 ? -15.203 -15.390 0.135 1.00 73.88 177 SER A O 1
ATOM 1365 N N . LEU A 1 178 ? -16.839 -15.874 -1.326 1.00 74.06 178 LEU A N 1
ATOM 1366 C CA . LEU A 1 178 ? -16.959 -14.510 -1.852 1.00 74.06 178 LEU A CA 1
ATOM 1367 C C . LEU A 1 178 ? -17.550 -13.548 -0.818 1.00 74.06 178 LEU A C 1
ATOM 1369 O O . LEU A 1 178 ? -17.043 -12.438 -0.658 1.00 74.06 178 LEU A O 1
ATOM 1373 N N . LEU A 1 179 ? -18.581 -13.977 -0.087 1.00 81.44 179 LEU A N 1
ATOM 1374 C CA . LEU A 1 179 ? -19.170 -13.180 0.992 1.00 81.44 179 LEU A CA 1
ATOM 1375 C C . LEU A 1 179 ? -18.168 -12.936 2.128 1.00 81.44 179 LEU A C 1
ATOM 1377 O O . LEU A 1 179 ? -18.137 -11.839 2.688 1.00 81.44 179 LEU A O 1
ATOM 1381 N N . LEU A 1 180 ? -17.326 -13.923 2.445 1.00 81.94 180 LEU A N 1
ATOM 1382 C CA . LEU A 1 180 ? -16.259 -13.783 3.431 1.00 81.94 180 LEU A CA 1
ATOM 1383 C C . LEU A 1 180 ? -15.219 -12.751 2.975 1.00 81.94 180 LEU A C 1
ATOM 1385 O O . LEU A 1 180 ? -14.896 -11.843 3.735 1.00 81.94 180 LEU A O 1
ATOM 1389 N N . ARG A 1 181 ? -14.755 -12.834 1.720 1.00 79.69 181 ARG A N 1
ATOM 1390 C CA . ARG A 1 181 ? -13.763 -11.903 1.157 1.00 79.69 181 ARG A CA 1
ATOM 1391 C C . ARG A 1 181 ? -14.283 -10.466 1.091 1.00 79.69 181 ARG A C 1
ATOM 1393 O O . ARG A 1 181 ? -13.551 -9.536 1.418 1.00 79.69 181 ARG A O 1
ATOM 1400 N N . GLU A 1 182 ? -15.544 -10.274 0.706 1.00 80.38 182 GLU A N 1
ATOM 1401 C CA . GLU A 1 182 ? -16.172 -8.947 0.694 1.00 80.38 182 GLU A CA 1
ATOM 1402 C C . GLU A 1 182 ? -16.299 -8.381 2.114 1.00 80.38 182 GLU A C 1
ATOM 1404 O O . GLU A 1 182 ? -16.014 -7.208 2.352 1.00 80.38 182 GLU A O 1
ATOM 1409 N N . LYS A 1 183 ? -16.647 -9.228 3.091 1.00 86.19 183 LYS A N 1
ATOM 1410 C CA . LYS A 1 183 ? -16.689 -8.841 4.505 1.00 86.19 183 LYS A CA 1
ATOM 1411 C C . LYS A 1 183 ? -15.304 -8.468 5.041 1.00 86.19 183 LYS A C 1
ATOM 1413 O O . LYS A 1 183 ? -15.187 -7.480 5.756 1.00 86.19 183 LYS A O 1
ATOM 1418 N N . GLU A 1 184 ? -14.261 -9.223 4.703 1.00 84.00 184 GLU A N 1
ATOM 1419 C CA . GLU A 1 184 ? -12.877 -8.896 5.069 1.00 84.00 184 GLU A CA 1
ATOM 1420 C C . GLU A 1 184 ? -12.428 -7.570 4.450 1.00 84.00 184 GLU A C 1
ATOM 1422 O O . GLU A 1 184 ? -11.796 -6.760 5.123 1.00 84.00 184 GLU A O 1
ATOM 1427 N N . LYS A 1 185 ? -12.788 -7.318 3.186 1.00 82.81 185 LYS A N 1
ATOM 1428 C CA . LYS A 1 185 ? -12.506 -6.048 2.513 1.00 82.81 185 LYS A CA 1
ATOM 1429 C C . LYS A 1 185 ? -13.203 -4.876 3.208 1.00 82.81 185 LYS A C 1
ATOM 1431 O O . LYS A 1 185 ? -12.546 -3.880 3.491 1.00 82.81 185 LYS A O 1
ATOM 1436 N N . GLN A 1 186 ? -14.486 -5.021 3.544 1.00 87.06 186 GLN A N 1
ATOM 1437 C CA . GLN A 1 186 ? -15.230 -4.011 4.306 1.00 87.06 186 GLN A CA 1
ATOM 1438 C C . GLN A 1 186 ? -14.580 -3.744 5.666 1.00 87.06 186 GLN A C 1
ATOM 1440 O O . GLN A 1 186 ? -14.352 -2.593 6.019 1.00 87.06 186 GLN A O 1
ATOM 1445 N N . GLN A 1 187 ? -14.192 -4.791 6.398 1.00 86.38 187 GLN A N 1
ATOM 1446 C CA . GLN A 1 187 ? -13.491 -4.637 7.677 1.00 86.38 187 GLN A CA 1
ATOM 1447 C C . GLN A 1 187 ? -12.145 -3.917 7.525 1.00 86.38 187 GLN A C 1
ATOM 1449 O O . GLN A 1 187 ? -11.804 -3.077 8.353 1.00 86.38 187 GLN A O 1
ATOM 1454 N N . GLN A 1 188 ? -11.391 -4.210 6.463 1.00 82.44 188 GLN A N 1
ATOM 1455 C CA . GLN A 1 188 ? -10.131 -3.523 6.174 1.00 82.44 188 GLN A CA 1
ATOM 1456 C C . GLN A 1 188 ? -10.339 -2.048 5.812 1.00 82.44 188 GLN A C 1
ATOM 1458 O O . GLN A 1 188 ? -9.536 -1.209 6.213 1.00 82.44 188 GLN A O 1
ATOM 1463 N N . GLU A 1 189 ? -11.379 -1.715 5.046 1.00 79.94 189 GLU A N 1
ATOM 1464 C CA . GLU A 1 189 ? -11.727 -0.328 4.716 1.00 79.94 189 GLU A CA 1
ATOM 1465 C C . GLU A 1 189 ? -12.165 0.444 5.967 1.00 79.94 189 GLU A C 1
ATOM 1467 O O . GLU A 1 189 ? -11.622 1.515 6.233 1.00 79.94 189 GLU A O 1
ATOM 1472 N N . GLU A 1 190 ? -13.025 -0.138 6.806 1.00 87.81 190 GLU A N 1
ATOM 1473 C CA . GLU A 1 190 ? -13.428 0.447 8.092 1.00 87.81 190 GLU A CA 1
ATOM 1474 C C . GLU A 1 190 ? -12.230 0.658 9.037 1.00 87.81 190 GLU A C 1
ATOM 1476 O O . GLU A 1 190 ? -12.128 1.687 9.709 1.00 87.81 190 GLU A O 1
ATOM 1481 N N . GLU A 1 191 ? -11.288 -0.288 9.093 1.00 84.19 191 GLU A N 1
ATOM 1482 C CA . GLU A 1 191 ? -10.068 -0.158 9.897 1.00 84.19 191 GLU A CA 1
ATOM 1483 C C . GLU A 1 191 ? -9.141 0.946 9.356 1.00 84.19 191 GLU A C 1
ATOM 1485 O O . GLU A 1 191 ? -8.585 1.737 10.130 1.00 84.19 191 GLU A O 1
ATOM 1490 N N . LYS A 1 192 ? -9.020 1.071 8.028 1.00 83.94 192 LYS A N 1
ATOM 1491 C CA . LYS A 1 192 ? -8.291 2.171 7.376 1.00 83.94 192 LYS A CA 1
ATOM 1492 C C . LYS A 1 192 ? -8.930 3.525 7.667 1.00 83.94 192 LYS A C 1
ATOM 1494 O O . LYS A 1 192 ? -8.227 4.438 8.087 1.00 83.94 192 LYS A O 1
ATOM 1499 N N . GLU A 1 193 ? -10.241 3.663 7.517 1.00 88.69 193 GLU A N 1
ATOM 1500 C CA . GLU A 1 193 ? -10.941 4.906 7.853 1.00 88.69 193 GLU A CA 1
ATOM 1501 C C . GLU A 1 193 ? -10.785 5.252 9.336 1.00 88.69 193 GLU A C 1
ATOM 1503 O O . GLU A 1 193 ? -10.490 6.396 9.690 1.00 88.69 193 GLU A O 1
ATOM 1508 N N . ARG A 1 194 ? -10.901 4.257 10.223 1.00 89.19 194 ARG A N 1
ATOM 1509 C CA . ARG A 1 194 ? -10.719 4.446 11.665 1.00 89.19 194 ARG A CA 1
ATOM 1510 C C . ARG A 1 194 ? -9.301 4.897 12.012 1.00 89.19 194 ARG A C 1
ATOM 1512 O O . ARG A 1 194 ? -9.141 5.804 12.830 1.00 89.19 194 ARG A O 1
ATOM 1519 N N . SER A 1 195 ? -8.280 4.291 11.408 1.00 87.00 195 SER A N 1
ATOM 1520 C CA . SER A 1 195 ? -6.878 4.683 11.612 1.00 87.00 195 SER A CA 1
ATOM 1521 C C . SER A 1 195 ? -6.581 6.080 11.059 1.00 87.00 195 SER A C 1
ATOM 1523 O O . SER A 1 195 ? -5.947 6.881 11.746 1.00 87.00 195 SER A O 1
ATOM 1525 N N . GLN A 1 196 ? -7.113 6.437 9.886 1.00 88.94 196 GLN A N 1
ATOM 1526 C CA . GLN A 1 196 ? -6.993 7.789 9.329 1.00 88.94 196 GLN A CA 1
ATOM 1527 C C . GLN A 1 196 ? -7.694 8.833 10.204 1.00 88.94 196 GLN A C 1
ATOM 1529 O O . GLN A 1 196 ? -7.131 9.896 10.474 1.00 88.94 196 GLN A O 1
ATOM 1534 N N . ALA A 1 197 ? -8.893 8.529 10.704 1.00 91.81 197 ALA A N 1
ATOM 1535 C CA . ALA A 1 197 ? -9.611 9.399 11.627 1.00 91.81 197 ALA A CA 1
ATOM 1536 C C . ALA A 1 197 ? -8.843 9.585 12.946 1.00 91.81 197 ALA A C 1
ATOM 1538 O O . ALA A 1 197 ? -8.779 10.703 13.462 1.00 91.81 197 ALA A O 1
ATOM 1539 N N . ALA A 1 198 ? -8.215 8.524 13.465 1.00 92.75 198 ALA A N 1
ATOM 1540 C CA . ALA A 1 198 ? -7.368 8.594 14.652 1.00 92.75 198 ALA A CA 1
ATOM 1541 C C . ALA A 1 198 ? -6.126 9.472 14.420 1.00 92.75 198 ALA A C 1
ATOM 1543 O O . ALA A 1 198 ? -5.843 10.344 15.241 1.00 92.75 198 ALA A O 1
ATOM 1544 N N . LEU A 1 199 ? -5.445 9.327 13.277 1.00 91.12 199 LEU A N 1
ATOM 1545 C CA . LEU A 1 199 ? -4.317 10.185 12.895 1.00 91.12 199 LEU A CA 1
ATOM 1546 C C . LEU A 1 199 ? -4.737 11.651 12.736 1.00 91.12 199 LEU A C 1
ATOM 1548 O O . LEU A 1 199 ? -4.055 12.549 13.225 1.00 91.12 199 LEU A O 1
ATOM 1552 N N . ALA A 1 200 ? -5.882 11.913 12.102 1.00 94.62 200 ALA A N 1
ATOM 1553 C CA . ALA A 1 200 ? -6.404 13.267 11.937 1.00 94.62 200 ALA A CA 1
ATOM 1554 C C . ALA A 1 200 ? -6.782 13.910 13.282 1.00 94.62 200 ALA A C 1
ATOM 1556 O O . ALA A 1 200 ? -6.502 15.091 13.503 1.00 94.62 200 ALA A O 1
ATOM 1557 N N . ALA A 1 201 ? -7.392 13.145 14.193 1.00 96.06 201 ALA A N 1
ATOM 1558 C CA . ALA A 1 201 ? -7.685 13.596 15.550 1.00 96.06 201 ALA A CA 1
ATOM 1559 C C . ALA A 1 201 ? -6.393 13.898 16.323 1.00 96.06 201 ALA A C 1
ATOM 1561 O O . ALA A 1 201 ? -6.260 14.983 16.892 1.00 96.06 201 ALA A O 1
ATOM 1562 N N . ARG A 1 202 ? -5.405 12.997 16.252 1.00 97.25 202 ARG A N 1
ATOM 1563 C CA . ARG A 1 202 ? -4.104 13.174 16.903 1.00 97.25 202 ARG A CA 1
ATOM 1564 C C . ARG A 1 202 ? -3.344 14.379 16.354 1.00 97.25 202 ARG A C 1
ATOM 1566 O O . ARG A 1 202 ? -2.765 15.138 17.124 1.00 97.25 202 ARG A O 1
ATOM 1573 N N . ARG A 1 203 ? -3.404 14.620 15.040 1.00 97.56 203 ARG A N 1
ATOM 1574 C CA . ARG A 1 203 ? -2.800 15.804 14.410 1.00 97.56 203 ARG A CA 1
ATOM 1575 C C . ARG A 1 203 ? -3.402 17.093 14.955 1.00 97.56 203 ARG A C 1
ATOM 1577 O O . ARG A 1 203 ? -2.665 18.033 15.230 1.00 97.56 203 ARG A O 1
ATOM 1584 N N . LYS A 1 204 ? -4.727 17.151 15.117 1.00 97.62 204 LYS A N 1
ATOM 1585 C CA . LYS A 1 204 ? -5.404 18.326 15.691 1.00 97.62 204 LYS A CA 1
ATOM 1586 C C . LYS A 1 204 ? -4.983 18.573 17.141 1.00 97.62 204 LYS A C 1
ATOM 1588 O O . LYS A 1 204 ? -4.720 19.718 17.491 1.00 97.62 204 LYS A O 1
ATOM 1593 N N . GLU A 1 205 ? -4.877 17.517 17.943 1.00 97.44 205 GLU A N 1
ATOM 1594 C CA . GLU A 1 205 ? -4.400 17.594 19.329 1.00 97.44 205 GLU A CA 1
ATOM 1595 C C . GLU A 1 205 ? -2.965 18.140 19.395 1.00 97.44 205 GLU A C 1
ATOM 1597 O O . GLU A 1 205 ? -2.730 19.167 20.027 1.00 97.44 205 GLU A O 1
ATOM 1602 N N . LEU A 1 206 ? -2.030 17.550 18.645 1.00 97.25 206 LEU A N 1
ATOM 1603 C CA . LEU A 1 206 ? -0.628 17.989 18.617 1.00 97.25 206 LEU A CA 1
ATOM 1604 C C . LEU A 1 206 ? -0.459 19.422 18.086 1.00 97.25 206 LEU A C 1
ATOM 1606 O O . LEU A 1 206 ? 0.408 20.160 18.547 1.00 97.25 206 LEU A O 1
ATOM 1610 N N . LYS A 1 207 ? -1.316 19.868 17.156 1.00 97.62 207 LYS A N 1
ATOM 1611 C CA . LYS A 1 207 ? -1.328 21.269 16.700 1.00 97.62 207 LYS A CA 1
ATOM 1612 C C . LYS A 1 207 ? -1.741 22.251 17.796 1.00 97.62 207 LYS A C 1
ATOM 1614 O O . LYS A 1 207 ? -1.347 23.415 17.725 1.00 97.62 207 LYS A O 1
ATOM 1619 N N . SER A 1 208 ? -2.508 21.818 18.794 1.00 97.44 208 SER A N 1
ATOM 1620 C CA . SER A 1 208 ? -2.869 22.659 19.942 1.00 97.44 208 SER A CA 1
ATOM 1621 C C . SER A 1 208 ? -1.778 22.721 21.019 1.00 97.44 208 SER A C 1
ATOM 1623 O O . SER A 1 208 ? -1.704 23.713 21.737 1.00 97.44 208 SER A O 1
ATOM 1625 N N . THR A 1 209 ? -0.882 21.732 21.070 1.00 97.19 209 THR A N 1
ATOM 1626 C CA . THR A 1 209 ? 0.265 21.669 21.990 1.00 97.19 209 THR A CA 1
ATOM 1627 C C . THR A 1 209 ? 1.314 22.752 21.681 1.00 97.19 209 THR A C 1
ATOM 1629 O O . THR A 1 209 ? 1.452 23.211 20.535 1.00 97.19 209 THR A O 1
ATOM 1632 N N . SER A 1 210 ? 2.042 23.216 22.700 1.00 97.94 210 SER A N 1
ATOM 1633 C CA . SER A 1 210 ? 3.104 24.216 22.530 1.00 97.94 210 SER A CA 1
ATOM 1634 C C . SER A 1 210 ? 4.372 23.611 21.906 1.00 97.94 210 SER A C 1
ATOM 1636 O O . SER A 1 210 ? 4.587 22.404 21.949 1.00 97.94 210 SER A O 1
ATOM 1638 N N . VAL A 1 211 ? 5.227 24.444 21.300 1.00 97.81 211 VAL A N 1
ATOM 1639 C CA . VAL A 1 211 ? 6.469 23.975 20.647 1.00 97.81 211 VAL A CA 1
ATOM 1640 C C . VAL A 1 211 ? 7.418 23.301 21.642 1.00 97.81 211 VAL A C 1
ATOM 1642 O O . VAL A 1 211 ? 8.019 22.286 21.302 1.00 97.81 211 VAL A O 1
ATOM 1645 N N . GLU A 1 212 ? 7.523 23.827 22.863 1.00 97.50 212 GLU A N 1
ATOM 1646 C CA . GLU A 1 212 ? 8.413 23.279 23.894 1.00 97.50 212 GLU A CA 1
ATOM 1647 C C . GLU A 1 212 ? 7.938 21.906 24.391 1.00 97.50 212 GLU A C 1
ATOM 1649 O O . GLU A 1 212 ? 8.733 20.973 24.451 1.00 97.50 212 GLU A O 1
ATOM 1654 N N . GLU A 1 213 ? 6.632 21.722 24.612 1.00 98.00 213 GLU A N 1
ATOM 1655 C CA . GLU A 1 213 ? 6.062 20.409 24.956 1.00 98.00 213 GLU A CA 1
ATOM 1656 C C . GLU A 1 213 ? 6.231 19.386 23.818 1.00 98.00 213 GLU A C 1
ATOM 1658 O O . GLU A 1 213 ? 6.488 18.210 24.074 1.00 98.00 213 GLU A O 1
ATOM 1663 N N . LEU A 1 214 ? 6.104 19.806 22.549 1.00 97.81 214 LEU A N 1
ATOM 1664 C CA . LEU A 1 214 ? 6.341 18.915 21.404 1.00 97.81 214 LEU A CA 1
ATOM 1665 C C . LEU A 1 214 ? 7.807 18.451 21.360 1.00 97.81 214 LEU A C 1
ATOM 1667 O O . LEU A 1 214 ? 8.064 17.267 21.138 1.00 97.81 214 LEU A O 1
ATOM 1671 N N . LYS A 1 215 ? 8.764 19.352 21.617 1.00 97.38 215 LYS A N 1
ATOM 1672 C CA . LYS A 1 215 ? 10.189 18.999 21.722 1.00 97.38 215 LYS A CA 1
ATOM 1673 C C . LYS A 1 215 ? 10.458 18.065 22.899 1.00 97.38 215 LYS A C 1
ATOM 1675 O O . LYS A 1 215 ? 11.183 17.092 22.732 1.00 97.38 215 LYS A O 1
ATOM 1680 N N . GLU A 1 216 ? 9.845 18.299 24.058 1.00 97.69 216 GLU A N 1
ATOM 1681 C CA . GLU A 1 216 ? 9.968 17.417 25.228 1.00 97.69 216 GLU A CA 1
ATOM 1682 C C . GLU A 1 216 ? 9.418 16.005 24.942 1.00 97.69 216 GLU A C 1
ATOM 1684 O O . GLU A 1 216 ? 10.041 14.990 25.275 1.00 97.69 216 GLU A O 1
ATOM 1689 N N . GLN A 1 217 ? 8.283 15.910 24.241 1.00 97.25 217 GLN A N 1
ATOM 1690 C CA . GLN A 1 217 ? 7.713 14.629 23.810 1.00 97.25 217 GLN A CA 1
ATOM 1691 C C . GLN A 1 217 ? 8.582 13.876 22.793 1.00 97.25 217 GLN A C 1
ATOM 1693 O O . GLN A 1 217 ? 8.515 12.645 22.733 1.00 97.25 217 GLN A O 1
ATOM 1698 N N . LEU A 1 218 ? 9.364 14.584 21.979 1.00 97.00 218 LEU A N 1
ATOM 1699 C CA . LEU A 1 218 ? 10.328 13.985 21.054 1.00 97.00 218 LEU A CA 1
ATOM 1700 C C . LEU A 1 218 ? 11.615 13.571 21.780 1.00 97.00 218 LEU A C 1
ATOM 1702 O O . LEU A 1 218 ? 12.073 12.439 21.624 1.00 97.00 218 LEU A O 1
ATOM 1706 N N . ALA A 1 219 ? 12.129 14.429 22.662 1.00 96.62 219 ALA A N 1
ATOM 1707 C CA . ALA A 1 219 ? 13.323 14.167 23.460 1.00 96.62 219 ALA A CA 1
ATOM 1708 C C . ALA A 1 219 ? 13.142 12.960 24.396 1.00 96.62 219 ALA A C 1
ATOM 1710 O O . ALA A 1 219 ? 14.015 12.096 24.469 1.00 96.62 219 ALA A O 1
ATOM 1711 N N . SER A 1 220 ? 11.980 12.829 25.046 1.00 97.12 220 SER A N 1
ATOM 1712 C CA . SER A 1 220 ? 11.642 11.656 25.875 1.00 97.12 220 SER A CA 1
ATOM 1713 C C . SER A 1 220 ? 11.602 10.338 25.091 1.00 97.12 220 SER A C 1
ATOM 1715 O O . SER A 1 220 ? 11.768 9.269 25.677 1.00 97.12 220 SER A O 1
ATOM 1717 N N . ARG A 1 221 ? 11.436 10.404 23.764 1.00 96.38 221 ARG A N 1
ATOM 1718 C CA . ARG A 1 221 ? 11.507 9.258 22.846 1.00 96.38 221 ARG A CA 1
ATOM 1719 C C . ARG A 1 221 ? 12.854 9.122 22.136 1.00 96.38 221 ARG A C 1
ATOM 1721 O O . ARG A 1 221 ? 12.984 8.252 21.281 1.00 96.38 221 ARG A O 1
ATOM 1728 N N . GLN A 1 222 ? 13.843 9.935 22.510 1.00 95.50 222 GLN A N 1
ATOM 1729 C CA . GLN A 1 222 ? 15.184 9.967 21.915 1.00 95.50 222 GLN A CA 1
ATOM 1730 C C . GLN A 1 222 ? 15.172 10.324 20.423 1.00 95.50 222 GLN A C 1
ATOM 1732 O O . GLN A 1 222 ? 15.925 9.757 19.634 1.00 95.50 222 GLN A O 1
ATOM 1737 N N . ILE A 1 223 ? 14.293 11.245 20.026 1.00 94.00 223 ILE A N 1
ATOM 1738 C CA . ILE A 1 223 ? 14.192 11.718 18.647 1.00 94.00 223 ILE A CA 1
ATOM 1739 C C . ILE A 1 223 ? 14.553 13.194 18.626 1.00 94.00 223 ILE A C 1
ATOM 1741 O O . ILE A 1 223 ? 13.865 14.024 19.218 1.00 94.00 223 ILE A O 1
ATOM 1745 N N . GLU A 1 224 ? 15.640 13.510 17.935 1.00 92.75 224 GLU A N 1
ATOM 1746 C CA . GLU A 1 224 ? 16.037 14.882 17.646 1.00 92.75 224 GLU A CA 1
ATOM 1747 C C . GLU A 1 224 ? 15.346 15.305 16.350 1.00 92.75 224 GLU A C 1
ATOM 1749 O O . GLU A 1 224 ? 15.628 14.774 15.278 1.00 92.75 224 GLU A O 1
ATOM 1754 N N . ALA A 1 225 ? 14.385 16.220 16.456 1.00 92.00 225 ALA A N 1
ATOM 1755 C CA . ALA A 1 225 ? 13.732 16.819 15.301 1.00 92.00 225 ALA A CA 1
ATOM 1756 C C . ALA A 1 225 ? 13.992 18.325 15.310 1.00 92.00 225 ALA A C 1
ATOM 1758 O O . ALA A 1 225 ? 13.714 19.014 16.295 1.00 92.00 225 ALA A O 1
ATOM 1759 N N . GLU A 1 226 ? 14.508 18.832 14.197 1.00 93.06 226 GLU A N 1
ATOM 1760 C CA . GLU A 1 226 ? 14.716 20.257 13.969 1.00 93.06 226 GLU A CA 1
ATOM 1761 C C . GLU A 1 226 ? 13.607 20.816 13.070 1.00 93.06 226 GLU A C 1
ATOM 1763 O O . GLU A 1 226 ? 13.047 20.115 12.226 1.00 93.06 226 GLU A O 1
ATOM 1768 N N . GLY A 1 227 ? 13.275 22.097 13.244 1.00 95.50 227 GLY A N 1
ATOM 1769 C CA . GLY A 1 227 ? 12.338 22.806 12.373 1.00 95.50 227 GLY A CA 1
ATOM 1770 C C . GLY A 1 227 ? 11.201 23.522 13.100 1.00 95.50 227 GLY A C 1
ATOM 1771 O O . GLY A 1 227 ? 11.189 23.687 14.320 1.00 95.50 227 GLY A O 1
ATOM 1772 N N . GLY A 1 228 ? 10.247 24.013 12.307 1.00 97.88 228 GLY A N 1
ATOM 1773 C CA . GLY A 1 228 ? 9.066 24.715 12.806 1.00 97.88 228 GLY A CA 1
ATOM 1774 C C . GLY A 1 228 ? 8.053 23.785 13.484 1.00 97.88 228 GLY A C 1
ATOM 1775 O O . GLY A 1 228 ? 8.154 22.562 13.419 1.00 97.88 228 GLY A O 1
ATOM 1776 N N . LYS A 1 229 ? 7.012 24.374 14.089 1.00 97.81 229 LYS A N 1
ATOM 1777 C CA . LYS A 1 229 ? 5.960 23.633 14.810 1.00 97.81 229 LYS A CA 1
ATOM 1778 C C . LYS A 1 229 ? 5.342 22.492 13.990 1.00 97.81 229 LYS A C 1
ATOM 1780 O O . LYS A 1 229 ? 5.112 21.421 14.535 1.00 97.81 229 LYS A O 1
ATOM 1785 N N . GLU A 1 230 ? 5.082 22.700 12.698 1.00 97.69 230 GLU A N 1
ATOM 1786 C CA . GLU A 1 230 ? 4.498 21.658 11.838 1.00 97.69 230 GLU A CA 1
ATOM 1787 C C . GLU A 1 230 ? 5.440 20.461 11.638 1.00 97.69 230 GLU A C 1
ATOM 1789 O O . GLU A 1 230 ? 4.965 19.332 11.698 1.00 97.69 230 GLU A O 1
ATOM 1794 N N . ALA A 1 231 ? 6.755 20.679 11.512 1.00 97.62 231 ALA A N 1
ATOM 1795 C CA . ALA A 1 231 ? 7.734 19.594 11.391 1.00 97.62 231 ALA A CA 1
ATOM 1796 C C . ALA A 1 231 ? 7.790 18.737 12.669 1.00 97.62 231 ALA A C 1
ATOM 1798 O O . ALA A 1 231 ? 7.797 17.511 12.598 1.00 97.62 231 ALA A O 1
ATOM 1799 N N . LEU A 1 232 ? 7.731 19.373 13.848 1.00 97.81 232 LEU A N 1
ATOM 1800 C CA . LEU A 1 232 ? 7.664 18.664 15.134 1.00 97.81 232 LEU A CA 1
ATOM 1801 C C . LEU A 1 232 ? 6.371 17.843 15.278 1.00 97.81 232 LEU A C 1
ATOM 1803 O O . LEU A 1 232 ? 6.399 16.721 15.782 1.00 97.81 232 LEU A O 1
ATOM 1807 N N . VAL A 1 233 ? 5.233 18.388 14.825 1.00 98.00 233 VAL A N 1
ATOM 1808 C CA . VAL A 1 233 ? 3.947 17.667 14.813 1.00 98.00 233 VAL A CA 1
ATOM 1809 C C . VAL A 1 233 ? 4.008 16.457 13.882 1.00 98.00 233 VAL A C 1
ATOM 1811 O O . VAL A 1 233 ? 3.526 15.389 14.255 1.00 98.00 233 VAL A O 1
ATOM 1814 N N . GLU A 1 234 ? 4.583 16.602 12.689 1.00 96.88 234 GLU A N 1
ATOM 1815 C CA . GLU A 1 234 ? 4.724 15.501 11.730 1.00 96.88 234 GLU A CA 1
ATOM 1816 C C . GLU A 1 234 ? 5.645 14.402 12.267 1.00 96.88 234 GLU A C 1
ATOM 1818 O O . GLU A 1 234 ? 5.230 13.242 12.295 1.00 96.88 234 GLU A O 1
ATOM 1823 N N . ALA A 1 235 ? 6.800 14.761 12.836 1.00 96.50 235 ALA A N 1
ATOM 1824 C CA . ALA A 1 235 ? 7.694 13.807 13.492 1.00 96.50 235 ALA A CA 1
ATOM 1825 C C . ALA A 1 235 ? 6.982 13.015 14.609 1.00 96.50 235 ALA A C 1
ATOM 1827 O O . ALA A 1 235 ? 7.075 11.790 14.668 1.00 96.50 235 ALA A O 1
ATOM 1828 N N . LEU A 1 236 ? 6.198 13.678 15.470 1.00 97.56 236 LEU A N 1
ATOM 1829 C CA . LEU A 1 236 ? 5.435 12.990 16.522 1.00 97.56 236 LEU A CA 1
ATOM 1830 C C . LEU A 1 236 ? 4.325 12.081 15.980 1.00 97.56 236 LEU A C 1
ATOM 1832 O O . LEU A 1 236 ? 4.058 11.031 16.570 1.00 97.56 236 LEU A O 1
ATOM 1836 N N . LEU A 1 237 ? 3.672 12.455 14.876 1.00 96.75 237 LEU A N 1
ATOM 1837 C CA . LEU A 1 237 ? 2.662 11.610 14.233 1.00 96.75 237 LEU A CA 1
ATOM 1838 C C . LEU A 1 237 ? 3.272 10.350 13.630 1.00 96.75 237 LEU A C 1
ATOM 1840 O O . LEU A 1 237 ? 2.682 9.280 13.770 1.00 96.75 237 LEU A O 1
ATOM 1844 N N . GLU A 1 238 ? 4.442 10.453 13.002 1.00 94.56 238 GLU A N 1
ATOM 1845 C CA . GLU A 1 238 ? 5.157 9.287 12.482 1.00 94.56 238 GLU A CA 1
ATOM 1846 C C . GLU A 1 238 ? 5.521 8.311 13.599 1.00 94.56 238 GLU A C 1
ATOM 1848 O O . GLU A 1 238 ? 5.313 7.103 13.473 1.00 94.56 238 GLU A O 1
ATOM 1853 N N . VAL A 1 239 ? 6.009 8.828 14.725 1.00 94.81 239 VAL A N 1
ATOM 1854 C CA . VAL A 1 239 ? 6.368 8.014 15.890 1.00 94.81 239 VAL A CA 1
ATOM 1855 C C . VAL A 1 239 ? 5.145 7.334 16.485 1.00 94.81 239 VAL A C 1
ATOM 1857 O O . VAL A 1 239 ? 5.171 6.131 16.737 1.00 94.81 239 VAL A O 1
ATOM 1860 N N . TRP A 1 240 ? 4.045 8.069 16.639 1.00 94.94 240 TRP A N 1
ATOM 1861 C CA . TRP A 1 240 ? 2.786 7.502 17.108 1.00 94.94 240 TRP A CA 1
ATOM 1862 C C . TRP A 1 240 ? 2.245 6.428 16.153 1.00 94.94 240 TRP A C 1
ATOM 1864 O O . TRP A 1 240 ? 1.808 5.369 16.600 1.00 94.94 240 TRP A O 1
ATOM 1874 N N . ALA A 1 241 ? 2.319 6.656 14.838 1.00 92.75 241 ALA A N 1
ATOM 1875 C CA . ALA A 1 241 ? 1.913 5.672 13.838 1.00 92.75 241 ALA A CA 1
ATOM 1876 C C . ALA A 1 241 ? 2.766 4.393 13.921 1.00 92.75 241 ALA A C 1
ATOM 1878 O O . ALA A 1 241 ? 2.224 3.290 13.844 1.00 92.75 241 ALA A O 1
ATOM 1879 N N . ARG A 1 242 ? 4.084 4.523 14.141 1.00 91.56 242 ARG A N 1
ATOM 1880 C CA . ARG A 1 242 ? 4.986 3.384 14.391 1.00 91.56 242 ARG A CA 1
ATOM 1881 C C . ARG A 1 242 ? 4.613 2.649 15.685 1.00 91.56 242 ARG A C 1
ATOM 1883 O O . ARG A 1 242 ? 4.534 1.423 15.678 1.00 91.56 242 ARG A O 1
ATOM 1890 N N . GLU A 1 243 ? 4.339 3.366 16.776 1.00 94.25 243 GLU A N 1
ATOM 1891 C CA . GLU A 1 243 ? 3.911 2.783 18.059 1.00 94.25 243 GLU A CA 1
ATOM 1892 C C . GLU A 1 243 ? 2.584 2.010 17.934 1.00 94.25 243 GLU A C 1
ATOM 1894 O O . GLU A 1 243 ? 2.471 0.890 18.441 1.00 94.25 243 GLU A O 1
ATOM 1899 N N . GLU A 1 244 ? 1.589 2.563 17.233 1.00 93.12 244 GLU A N 1
ATOM 1900 C CA . GLU A 1 244 ? 0.320 1.879 16.949 1.00 93.12 244 GLU A CA 1
ATOM 1901 C C . GLU A 1 244 ? 0.511 0.660 16.044 1.00 93.12 244 GLU A C 1
ATOM 1903 O O . GLU A 1 244 ? -0.056 -0.396 16.322 1.00 93.12 244 GLU A O 1
ATOM 1908 N N . ALA A 1 245 ? 1.356 0.746 15.013 1.00 91.38 245 ALA A N 1
ATOM 1909 C CA . ALA A 1 245 ? 1.671 -0.401 14.165 1.00 91.38 245 ALA A CA 1
ATOM 1910 C C . ALA A 1 245 ? 2.310 -1.544 14.974 1.00 91.38 245 ALA A C 1
ATOM 1912 O O . ALA A 1 245 ? 1.885 -2.696 14.864 1.00 91.38 245 ALA A O 1
ATOM 1913 N N . VAL A 1 246 ? 3.268 -1.230 15.856 1.00 94.94 246 VAL A N 1
ATOM 1914 C CA . VAL A 1 246 ? 3.882 -2.207 16.772 1.00 94.94 246 VAL A CA 1
ATOM 1915 C C . VAL A 1 246 ? 2.843 -2.782 17.737 1.00 94.94 246 VAL A C 1
ATOM 1917 O O . VAL A 1 246 ? 2.832 -3.988 17.990 1.00 94.94 246 VAL A O 1
ATOM 1920 N N . ARG A 1 247 ? 1.928 -1.957 18.258 1.00 95.50 247 ARG A N 1
ATOM 1921 C CA . ARG A 1 247 ? 0.840 -2.400 19.143 1.00 95.50 247 ARG A CA 1
ATOM 1922 C C . ARG A 1 247 ? -0.129 -3.343 18.431 1.00 95.50 247 ARG A C 1
ATOM 1924 O O . ARG A 1 247 ? -0.446 -4.401 18.977 1.00 95.50 247 ARG A O 1
ATOM 1931 N N . ALA A 1 248 ? -0.572 -2.997 17.226 1.00 92.69 248 ALA A N 1
ATOM 1932 C CA . ALA A 1 248 ? -1.448 -3.828 16.406 1.00 92.69 248 ALA A CA 1
ATOM 1933 C C . ALA A 1 248 ? -0.768 -5.159 16.058 1.00 92.69 248 ALA A C 1
ATOM 1935 O O . ALA A 1 248 ? -1.350 -6.230 16.252 1.00 92.69 248 ALA A O 1
ATOM 1936 N N . ARG A 1 249 ? 0.506 -5.113 15.649 1.00 96.56 249 ARG A N 1
ATOM 1937 C CA . ARG A 1 249 ? 1.317 -6.304 15.378 1.00 96.56 249 ARG A CA 1
ATOM 1938 C C . ARG A 1 249 ? 1.465 -7.185 16.616 1.00 96.56 249 ARG A C 1
ATOM 1940 O O . ARG A 1 249 ? 1.250 -8.392 16.538 1.00 96.56 249 ARG A O 1
ATOM 1947 N N . ARG A 1 250 ? 1.727 -6.592 17.783 1.00 97.69 250 ARG A N 1
ATOM 1948 C CA . ARG A 1 250 ? 1.770 -7.307 19.066 1.00 97.69 250 ARG A CA 1
ATOM 1949 C C . ARG A 1 250 ? 0.454 -8.022 19.358 1.00 97.69 250 ARG A C 1
ATOM 1951 O O . ARG A 1 250 ? 0.479 -9.178 19.765 1.00 97.69 250 ARG A O 1
ATOM 1958 N N . GLN A 1 251 ? -0.688 -7.366 19.145 1.00 96.50 251 GLN A N 1
ATOM 1959 C CA . GLN A 1 251 ? -2.006 -7.980 19.341 1.00 96.50 251 GLN A CA 1
ATOM 1960 C C . GLN A 1 251 ? -2.264 -9.136 18.367 1.00 96.50 251 GLN A C 1
ATOM 1962 O O . GLN A 1 251 ? -2.862 -10.130 18.767 1.00 96.50 251 GLN A O 1
ATOM 1967 N N . GLN A 1 252 ? -1.813 -9.033 17.113 1.00 95.50 252 GLN A N 1
ATOM 1968 C CA . GLN A 1 252 ? -1.899 -10.130 16.142 1.00 95.50 252 GLN A CA 1
ATOM 1969 C C . GLN A 1 252 ? -1.068 -11.336 16.590 1.00 95.50 252 GLN A C 1
ATOM 1971 O O . GLN A 1 252 ? -1.593 -12.444 16.670 1.00 95.50 252 GLN A O 1
ATOM 1976 N N . LEU A 1 253 ? 0.194 -11.116 16.965 1.00 96.50 253 LEU A N 1
ATOM 1977 C CA . LEU A 1 253 ? 1.068 -12.174 17.478 1.00 96.50 253 LEU A CA 1
ATOM 1978 C C . LEU A 1 253 ? 0.489 -12.799 18.764 1.00 96.50 253 LEU A C 1
ATOM 1980 O O . LEU A 1 253 ? 0.501 -14.012 18.936 1.00 96.50 253 LEU A O 1
ATOM 1984 N N . MET A 1 254 ? -0.133 -11.992 19.627 1.00 97.44 254 MET A N 1
ATOM 1985 C CA . MET A 1 254 ? -0.855 -12.447 20.824 1.00 97.44 254 MET A CA 1
ATOM 1986 C C . MET A 1 254 ? -2.181 -13.172 20.545 1.00 97.44 254 MET A C 1
ATOM 1988 O O . MET A 1 254 ? -2.837 -13.609 21.491 1.00 97.44 254 MET A O 1
ATOM 1992 N N . LYS A 1 255 ? -2.607 -13.316 19.288 1.00 96.75 255 LYS A N 1
ATOM 1993 C CA . LYS A 1 255 ? -3.741 -14.172 18.901 1.00 96.75 255 LYS A CA 1
ATOM 1994 C C . LYS A 1 255 ? -3.285 -15.522 18.337 1.00 96.75 255 LYS A C 1
ATOM 1996 O O . LYS A 1 255 ? -4.042 -16.476 18.462 1.00 96.75 255 LYS A O 1
ATOM 2001 N N . MET A 1 256 ? -2.063 -15.615 17.807 1.00 96.69 256 MET A N 1
ATOM 2002 C CA . MET A 1 256 ? -1.472 -16.852 17.269 1.00 96.69 256 MET A CA 1
ATOM 2003 C C . MET A 1 256 ? -1.207 -17.887 18.364 1.00 96.69 256 MET A C 1
ATOM 2005 O O . MET A 1 256 ? -0.887 -17.516 19.497 1.00 96.69 256 MET A O 1
ATOM 2009 N N . SER A 1 257 ? -1.306 -19.177 18.050 1.00 97.44 257 SER A N 1
ATOM 2010 C CA . SER A 1 257 ? -0.948 -20.235 19.001 1.00 97.44 257 SER A CA 1
ATOM 2011 C C . SER A 1 257 ? 0.541 -20.165 19.377 1.00 97.44 257 SER A C 1
ATOM 2013 O O . SER A 1 257 ? 1.353 -19.516 18.711 1.00 97.44 257 SER A O 1
ATOM 2015 N N . VAL A 1 258 ? 0.921 -20.800 20.488 1.00 97.75 258 VAL A N 1
ATOM 2016 C CA . VAL A 1 258 ? 2.331 -20.818 20.911 1.00 97.75 258 VAL A CA 1
ATOM 2017 C C . VAL A 1 258 ? 3.175 -21.586 19.893 1.00 97.75 258 VAL A C 1
ATOM 2019 O O . VAL A 1 258 ? 4.308 -21.197 19.626 1.00 97.75 258 VAL A O 1
ATOM 2022 N N . GLU A 1 259 ? 2.617 -22.638 19.304 1.00 96.88 259 GLU A N 1
ATOM 2023 C CA . GLU A 1 259 ? 3.225 -23.455 18.259 1.00 96.88 259 GLU A CA 1
ATOM 2024 C C . GLU A 1 259 ? 3.492 -22.626 16.994 1.00 96.88 259 GLU A C 1
ATOM 2026 O O . GLU A 1 259 ? 4.635 -22.569 16.546 1.00 96.88 259 GLU A O 1
ATOM 2031 N N . GLU A 1 260 ? 2.493 -21.887 16.499 1.00 97.31 260 GLU A N 1
ATOM 2032 C CA . GLU A 1 260 ? 2.632 -20.995 15.335 1.00 97.31 260 GLU A CA 1
ATOM 2033 C C . GLU A 1 260 ? 3.678 -19.897 15.571 1.00 97.31 260 GLU A C 1
ATOM 2035 O O . GLU A 1 260 ? 4.460 -19.566 14.680 1.00 97.31 260 GLU A O 1
ATOM 2040 N N . LEU A 1 261 ? 3.723 -19.322 16.780 1.00 97.94 261 LEU A N 1
ATOM 2041 C CA . LEU A 1 261 ? 4.744 -18.333 17.132 1.00 97.94 261 LEU A CA 1
ATOM 2042 C C . LEU A 1 261 ? 6.144 -18.947 17.111 1.00 97.94 261 LEU A C 1
ATOM 2044 O O . LEU A 1 261 ? 7.070 -18.326 16.597 1.00 97.94 261 LEU A O 1
ATOM 2048 N N . LYS A 1 262 ? 6.319 -20.160 17.646 1.00 97.69 262 LYS A N 1
ATOM 2049 C CA . LYS A 1 262 ? 7.616 -20.847 17.619 1.00 97.69 262 LYS A CA 1
ATOM 2050 C C . LYS A 1 262 ? 8.064 -21.145 16.192 1.00 97.69 262 LYS A C 1
ATOM 2052 O O . LYS A 1 262 ? 9.225 -20.900 15.879 1.00 97.69 262 LYS A O 1
ATOM 2057 N N . GLU A 1 263 ? 7.163 -21.621 15.336 1.00 97.25 263 GLU A N 1
ATOM 2058 C CA . GLU A 1 263 ? 7.445 -21.832 13.912 1.00 97.25 263 GLU A CA 1
ATOM 2059 C C . GLU A 1 263 ? 7.860 -20.528 13.222 1.00 97.25 263 GLU A C 1
ATOM 2061 O O . GLU A 1 263 ? 8.870 -20.506 12.519 1.00 97.25 263 GLU A O 1
ATOM 2066 N N . LEU A 1 264 ? 7.150 -19.426 13.493 1.00 95.81 264 LEU A N 1
ATOM 2067 C CA . LEU A 1 264 ? 7.483 -18.107 12.956 1.00 95.81 264 LEU A CA 1
ATOM 2068 C C . LEU A 1 264 ? 8.864 -17.620 13.422 1.00 95.81 264 LEU A C 1
ATOM 2070 O O . LEU A 1 264 ? 9.622 -17.056 12.633 1.00 95.81 264 LEU A O 1
ATOM 2074 N N . LEU A 1 265 ? 9.220 -17.825 14.692 1.00 97.12 265 LEU A N 1
ATOM 2075 C CA . LEU A 1 265 ? 10.553 -17.478 15.191 1.00 97.12 265 LEU A CA 1
ATOM 2076 C C . LEU A 1 265 ? 11.632 -18.315 14.494 1.00 97.12 265 LEU A C 1
ATOM 2078 O O . LEU A 1 265 ? 12.605 -17.752 13.994 1.00 97.12 265 LEU A O 1
ATOM 2082 N N . LEU A 1 266 ? 11.434 -19.633 14.393 1.00 95.38 266 LEU A N 1
ATOM 2083 C CA . LEU A 1 266 ? 12.378 -20.539 13.736 1.00 95.38 266 LEU A CA 1
ATOM 2084 C C . LEU A 1 266 ? 12.569 -20.197 12.254 1.00 95.38 266 LEU A C 1
ATOM 2086 O O . LEU A 1 266 ? 13.703 -20.187 11.779 1.00 95.38 266 LEU A O 1
ATOM 2090 N N . SER A 1 267 ? 11.500 -19.842 11.532 1.00 95.19 267 SER A N 1
ATOM 2091 C CA . SER A 1 267 ? 11.602 -19.422 10.127 1.00 95.19 267 SER A CA 1
ATOM 2092 C C . SER A 1 267 ? 12.383 -18.117 9.943 1.00 95.19 267 SER A C 1
ATOM 2094 O O . SER A 1 267 ? 12.898 -17.861 8.860 1.00 95.19 267 SER A O 1
ATOM 2096 N N . ASN A 1 268 ? 12.481 -17.294 10.992 1.00 94.31 268 ASN A N 1
ATOM 2097 C CA . ASN A 1 268 ? 13.293 -16.075 11.026 1.00 94.31 268 ASN A CA 1
ATOM 2098 C C . ASN A 1 268 ? 14.679 -16.300 11.665 1.00 94.31 268 ASN A C 1
ATOM 2100 O O . ASN A 1 268 ? 15.401 -15.340 11.919 1.00 94.31 268 ASN A O 1
ATOM 2104 N N . GLY A 1 269 ? 15.061 -17.552 11.946 1.00 93.56 269 GLY A N 1
ATOM 2105 C CA . GLY A 1 269 ? 16.345 -17.886 12.568 1.00 93.56 269 GLY A CA 1
ATOM 2106 C C . GLY A 1 269 ? 16.459 -17.482 14.043 1.00 93.56 269 GLY A C 1
ATOM 2107 O O . GLY A 1 269 ? 17.566 -17.381 14.566 1.00 93.56 269 GLY A O 1
ATOM 2108 N N . LEU A 1 270 ? 15.336 -17.235 14.723 1.00 94.94 270 LEU A N 1
ATOM 2109 C CA . LEU A 1 270 ? 15.291 -16.871 16.138 1.00 94.94 270 LEU A CA 1
ATOM 2110 C C . LEU A 1 270 ? 15.106 -18.115 17.016 1.00 94.94 270 LEU A C 1
ATOM 2112 O O . LEU A 1 270 ? 14.337 -19.020 16.690 1.00 94.94 270 LEU A O 1
ATOM 2116 N N . ASP A 1 271 ? 15.757 -18.135 18.181 1.00 94.44 271 ASP A N 1
ATOM 2117 C CA . ASP A 1 271 ? 15.565 -19.204 19.165 1.00 94.44 271 ASP A CA 1
ATOM 2118 C C . ASP A 1 271 ? 14.157 -19.149 19.782 1.00 94.44 271 ASP A C 1
ATOM 2120 O O . ASP A 1 271 ? 13.799 -18.210 20.507 1.00 94.44 271 ASP A O 1
ATOM 2124 N N . ALA A 1 272 ? 13.385 -20.203 19.529 1.00 94.38 272 ALA A N 1
ATOM 2125 C CA . ALA A 1 272 ? 12.021 -20.371 20.005 1.00 94.38 272 ALA A CA 1
ATOM 2126 C C . ALA A 1 272 ? 11.910 -21.092 21.367 1.00 94.38 272 ALA A C 1
ATOM 2128 O O . ALA A 1 272 ? 10.841 -21.046 21.970 1.00 94.38 272 ALA A O 1
ATOM 2129 N N . GLY A 1 273 ? 12.991 -21.720 21.859 1.00 92.94 273 GLY A N 1
ATOM 2130 C CA . GLY A 1 273 ? 13.144 -22.503 23.099 1.00 92.94 273 GLY A CA 1
ATOM 2131 C C . GLY A 1 273 ? 11.911 -22.841 23.968 1.00 92.94 273 GLY A C 1
ATOM 2132 O O . GLY A 1 273 ? 10.826 -23.210 23.513 1.00 92.94 273 GLY A O 1
ATOM 2133 N N . LYS A 1 274 ? 12.093 -22.787 25.295 1.00 94.12 274 LYS A N 1
ATOM 2134 C CA . LYS A 1 274 ? 11.016 -22.931 26.301 1.00 94.12 274 LYS A CA 1
ATOM 2135 C C . LYS A 1 274 ? 10.585 -21.560 26.837 1.00 94.12 274 LYS A C 1
ATOM 2137 O O . LYS A 1 274 ? 10.417 -21.379 28.040 1.00 94.12 274 LYS A O 1
ATOM 2142 N N . LYS A 1 275 ? 10.474 -20.579 25.941 1.00 94.81 275 LYS A N 1
ATOM 2143 C CA . LYS A 1 275 ? 10.114 -19.194 26.269 1.00 94.81 275 LYS A CA 1
ATOM 2144 C C . LYS A 1 275 ? 8.610 -19.063 26.511 1.00 94.81 275 LYS A C 1
ATOM 2146 O O . LYS A 1 275 ? 7.818 -19.812 25.931 1.00 94.81 275 LYS A O 1
ATOM 2151 N N . ARG A 1 276 ? 8.207 -18.122 27.372 1.00 97.38 276 ARG A N 1
ATOM 2152 C CA . ARG A 1 276 ? 6.784 -17.799 27.550 1.00 97.38 276 ARG A CA 1
ATOM 2153 C C . ARG A 1 276 ? 6.279 -17.083 26.299 1.00 97.38 276 ARG A C 1
ATOM 2155 O O . ARG A 1 276 ? 7.056 -16.496 25.552 1.00 97.38 276 ARG A O 1
ATOM 2162 N N . ARG A 1 277 ? 4.962 -17.094 26.081 1.00 97.44 277 ARG A N 1
ATOM 2163 C CA . ARG A 1 277 ? 4.340 -16.437 24.918 1.00 97.44 277 ARG A CA 1
ATOM 2164 C C . ARG A 1 277 ? 4.759 -14.971 24.778 1.00 97.44 277 ARG A C 1
ATOM 2166 O O . ARG A 1 277 ? 5.089 -14.539 23.683 1.00 97.44 277 ARG A O 1
ATOM 2173 N N . GLU A 1 278 ? 4.774 -14.229 25.882 1.00 97.62 278 GLU A N 1
ATOM 2174 C CA . GLU A 1 278 ? 5.189 -12.821 25.903 1.00 97.62 278 GLU A CA 1
ATOM 2175 C C . GLU A 1 278 ? 6.628 -12.625 25.419 1.00 97.62 278 GLU A C 1
ATOM 2177 O O . GLU A 1 278 ? 6.875 -11.719 24.625 1.00 97.62 278 GLU A O 1
ATOM 2182 N N . ASP A 1 279 ? 7.541 -13.512 25.817 1.00 97.69 279 ASP A N 1
ATOM 2183 C CA . ASP A 1 279 ? 8.945 -13.476 25.402 1.00 97.69 279 ASP A CA 1
ATOM 2184 C C . ASP A 1 279 ? 9.100 -13.806 23.910 1.00 97.69 279 ASP A C 1
ATOM 2186 O O . ASP A 1 279 ? 9.906 -13.183 23.224 1.00 97.69 279 ASP A O 1
ATOM 2190 N N . LEU A 1 280 ? 8.310 -14.756 23.385 1.00 97.81 280 LEU A N 1
ATOM 2191 C CA . LEU A 1 280 ? 8.286 -15.081 21.951 1.00 97.81 280 LEU A CA 1
ATOM 2192 C C . LEU A 1 280 ? 7.826 -13.873 21.123 1.00 97.81 280 LEU A C 1
ATOM 2194 O O . LEU A 1 280 ? 8.466 -13.505 20.140 1.00 97.81 280 LEU A O 1
ATOM 2198 N N . VAL A 1 281 ? 6.739 -13.222 21.551 1.00 98.00 281 VAL A N 1
ATOM 2199 C CA . VAL A 1 281 ? 6.211 -12.018 20.894 1.00 98.00 281 VAL A CA 1
ATOM 2200 C C . VAL A 1 281 ? 7.224 -10.872 20.963 1.00 98.00 281 VAL A C 1
ATOM 2202 O O . VAL A 1 281 ? 7.459 -10.206 19.956 1.00 98.00 281 VAL A O 1
ATOM 2205 N N . ALA A 1 282 ? 7.849 -10.651 22.123 1.00 97.75 282 ALA A N 1
ATOM 2206 C CA . ALA A 1 282 ? 8.870 -9.622 22.292 1.00 97.75 282 ALA A CA 1
ATOM 2207 C C . ALA A 1 282 ? 10.102 -9.878 21.409 1.00 97.75 282 ALA A C 1
ATOM 2209 O O . ALA A 1 282 ? 10.592 -8.947 20.773 1.00 97.75 282 ALA A O 1
ATOM 2210 N N . ALA A 1 283 ? 10.564 -11.130 21.313 1.00 96.69 283 ALA A N 1
ATOM 2211 C CA . ALA A 1 283 ? 11.678 -11.508 20.446 1.00 96.69 283 ALA A CA 1
ATOM 2212 C C . ALA A 1 283 ? 11.371 -11.241 18.963 1.00 96.69 283 ALA A C 1
ATOM 2214 O O . ALA A 1 283 ? 12.210 -10.679 18.261 1.00 96.69 283 ALA A O 1
ATOM 2215 N N . MET A 1 284 ? 10.159 -11.571 18.498 1.00 97.50 284 MET A N 1
ATOM 2216 C CA . MET A 1 284 ? 9.747 -11.299 17.117 1.00 97.50 284 MET A CA 1
ATOM 2217 C C . MET A 1 284 ? 9.686 -9.795 16.822 1.00 97.50 284 MET A C 1
ATOM 2219 O O . MET A 1 284 ? 10.253 -9.344 15.831 1.00 97.50 284 MET A O 1
ATOM 2223 N N . LEU A 1 285 ? 9.059 -9.001 17.698 1.00 97.12 285 LEU A N 1
ATOM 2224 C CA . LEU A 1 285 ? 8.994 -7.542 17.531 1.00 97.12 285 LEU A CA 1
ATOM 2225 C C . 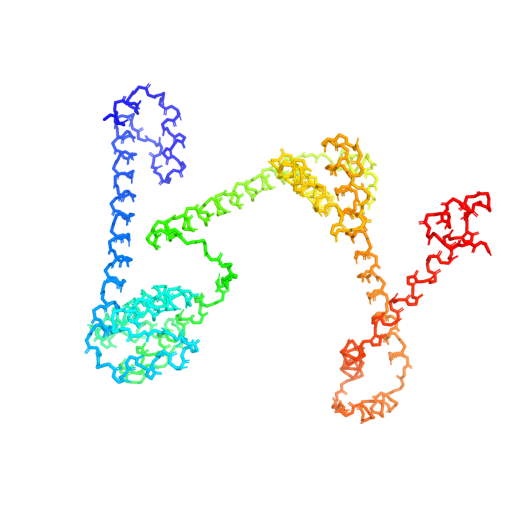LEU A 1 285 ? 10.387 -6.898 17.574 1.00 97.12 285 LEU A C 1
ATOM 2227 O O . LEU A 1 285 ? 10.658 -5.965 16.822 1.00 97.12 285 LEU A O 1
ATOM 2231 N N . GLY A 1 286 ? 11.283 -7.409 18.424 1.00 96.12 286 GLY A N 1
ATOM 2232 C CA . GLY A 1 286 ? 12.679 -6.979 18.474 1.00 96.12 286 GLY A CA 1
ATOM 2233 C C . GLY A 1 286 ? 13.417 -7.246 17.160 1.00 96.12 286 GLY A C 1
ATOM 2234 O O . GLY A 1 286 ? 14.097 -6.356 16.651 1.00 96.12 286 GLY A O 1
ATOM 2235 N N . HIS A 1 287 ? 13.230 -8.431 16.573 1.00 95.56 287 HIS A N 1
ATOM 2236 C CA . HIS A 1 287 ? 13.789 -8.770 15.264 1.00 95.56 287 HIS A CA 1
ATOM 2237 C C . HIS A 1 287 ? 13.207 -7.905 14.136 1.00 95.56 287 HIS A C 1
ATOM 2239 O O . HIS A 1 287 ? 13.966 -7.377 13.327 1.00 95.56 287 HIS A O 1
ATOM 2245 N N . GLU A 1 288 ? 11.885 -7.696 14.098 1.00 94.50 288 GLU A N 1
ATOM 2246 C CA . GLU A 1 288 ? 11.238 -6.806 13.117 1.00 94.50 288 GLU A CA 1
ATOM 2247 C C . GLU A 1 288 ? 11.780 -5.369 13.230 1.00 94.50 288 GLU A C 1
ATOM 2249 O O . GLU A 1 288 ? 12.112 -4.751 12.218 1.00 94.50 288 GLU A O 1
ATOM 2254 N N . ALA A 1 289 ? 11.955 -4.853 14.452 1.00 93.69 289 ALA A N 1
ATOM 2255 C CA . ALA A 1 289 ? 12.541 -3.535 14.690 1.00 93.69 289 ALA A CA 1
ATOM 2256 C C . ALA A 1 289 ? 14.014 -3.459 14.248 1.00 93.69 289 ALA A C 1
ATOM 2258 O O . ALA A 1 289 ? 14.433 -2.461 13.659 1.00 93.69 289 ALA A O 1
ATOM 2259 N N . GLN A 1 290 ? 14.806 -4.507 14.496 1.00 92.50 290 GLN A N 1
ATOM 2260 C CA . GLN A 1 290 ? 16.194 -4.585 14.034 1.00 92.50 290 GLN A CA 1
ATOM 2261 C C . GLN A 1 290 ? 16.277 -4.631 12.503 1.00 92.50 290 GLN A C 1
ATOM 2263 O O . GLN A 1 290 ? 17.099 -3.926 11.918 1.00 92.50 290 GLN A O 1
ATOM 2268 N N . ALA A 1 291 ? 15.412 -5.411 11.852 1.00 92.50 291 ALA A N 1
ATOM 2269 C CA . ALA A 1 291 ? 15.330 -5.486 10.398 1.00 92.50 291 ALA A CA 1
ATOM 2270 C C . ALA A 1 291 ? 14.931 -4.136 9.782 1.00 92.50 291 ALA A C 1
ATOM 2272 O O . ALA A 1 291 ? 15.546 -3.705 8.807 1.00 92.50 291 ALA A O 1
ATOM 2273 N N . ALA A 1 292 ? 13.969 -3.430 10.386 1.00 91.12 292 ALA A N 1
ATOM 2274 C CA . ALA A 1 292 ? 13.566 -2.093 9.955 1.00 91.12 292 ALA A CA 1
ATOM 2275 C C . ALA A 1 292 ? 14.723 -1.084 10.054 1.00 91.12 292 ALA A C 1
ATOM 2277 O O . ALA A 1 292 ? 15.010 -0.394 9.079 1.00 91.12 292 ALA A O 1
ATOM 2278 N N . ARG A 1 293 ? 15.453 -1.060 11.180 1.00 91.19 293 ARG A N 1
ATOM 2279 C CA . ARG A 1 293 ? 16.647 -0.209 11.351 1.00 91.19 293 ARG A CA 1
ATOM 2280 C C . ARG A 1 293 ? 17.745 -0.539 10.342 1.00 91.19 293 ARG A C 1
ATOM 2282 O O . ARG A 1 293 ? 18.384 0.359 9.806 1.00 91.19 293 ARG A O 1
ATOM 2289 N N . ALA A 1 294 ? 17.971 -1.825 10.071 1.00 90.38 294 ALA A N 1
ATOM 2290 C CA . ALA A 1 294 ? 18.948 -2.251 9.074 1.00 90.38 294 ALA A CA 1
ATOM 2291 C C . ALA A 1 294 ? 18.552 -1.806 7.657 1.00 90.38 294 ALA A C 1
ATOM 2293 O O . ALA A 1 294 ? 19.424 -1.443 6.870 1.00 90.38 294 ALA A O 1
ATOM 2294 N N . GLN A 1 295 ? 17.257 -1.812 7.332 1.00 92.50 295 GLN A N 1
ATOM 2295 C CA . GLN A 1 295 ? 16.762 -1.310 6.053 1.00 92.50 295 GLN A CA 1
ATOM 2296 C C . GLN A 1 295 ? 16.889 0.213 5.950 1.00 92.50 295 GLN A C 1
ATOM 2298 O O . GLN A 1 295 ? 17.371 0.704 4.937 1.00 92.50 295 GLN A O 1
ATOM 2303 N N . GLU A 1 296 ? 16.537 0.959 6.996 1.00 92.25 296 GLU A N 1
ATOM 2304 C CA . GLU A 1 296 ? 16.720 2.415 7.040 1.00 92.25 296 GLU A CA 1
ATOM 2305 C C . GLU A 1 296 ? 18.195 2.799 6.858 1.00 92.25 296 GLU A C 1
ATOM 2307 O O . GLU A 1 296 ? 18.521 3.627 6.011 1.00 92.25 296 GLU A O 1
ATOM 2312 N N . ALA A 1 297 ? 19.109 2.112 7.552 1.00 93.19 297 ALA A N 1
ATOM 2313 C CA . ALA A 1 297 ? 20.546 2.313 7.381 1.00 93.19 297 ALA A CA 1
ATOM 2314 C C . ALA A 1 297 ? 21.027 2.019 5.947 1.00 93.19 297 ALA A C 1
ATOM 2316 O O . ALA A 1 297 ? 21.934 2.691 5.454 1.00 93.19 297 ALA A O 1
ATOM 2317 N N . ARG A 1 298 ? 20.424 1.037 5.258 1.00 94.50 298 ARG A N 1
ATOM 2318 C CA . ARG A 1 298 ? 20.706 0.760 3.840 1.00 94.50 298 ARG A CA 1
ATOM 2319 C C . ARG A 1 298 ? 20.226 1.885 2.938 1.00 94.50 298 ARG A C 1
ATOM 2321 O O . ARG A 1 298 ? 20.977 2.273 2.052 1.00 94.50 298 ARG A O 1
ATOM 2328 N N . GLU A 1 299 ? 19.018 2.400 3.152 1.00 95.31 299 GLU A N 1
ATOM 2329 C CA . GLU A 1 299 ? 18.485 3.507 2.349 1.00 95.31 299 GLU A CA 1
ATOM 2330 C C . GLU A 1 299 ? 19.305 4.788 2.548 1.00 95.31 299 GLU A C 1
ATOM 2332 O O . GLU A 1 299 ? 19.656 5.434 1.564 1.00 95.31 299 GLU A O 1
ATOM 2337 N N . VAL A 1 300 ? 19.709 5.105 3.785 1.00 95.19 300 VAL A N 1
ATOM 2338 C CA . VAL A 1 300 ? 20.620 6.230 4.066 1.00 95.19 300 VAL A CA 1
ATOM 2339 C C . VAL A 1 300 ? 21.954 6.038 3.342 1.00 95.19 300 VAL A C 1
ATOM 2341 O O . VAL A 1 300 ? 22.375 6.910 2.587 1.00 95.19 300 VAL A O 1
ATOM 2344 N N . ALA A 1 301 ? 22.585 4.866 3.479 1.00 96.69 301 ALA A N 1
ATOM 2345 C CA . ALA A 1 301 ? 23.842 4.570 2.791 1.00 96.69 301 ALA A CA 1
ATOM 2346 C C . ALA A 1 301 ? 23.702 4.593 1.256 1.00 96.69 301 ALA A C 1
ATOM 2348 O O . ALA A 1 301 ? 24.655 4.924 0.551 1.00 96.69 301 ALA A O 1
ATOM 2349 N N . ARG A 1 302 ? 22.527 4.240 0.723 1.00 97.25 302 ARG A N 1
ATOM 2350 C CA . ARG A 1 302 ? 22.214 4.330 -0.706 1.00 97.25 302 ARG A CA 1
ATOM 2351 C C . ARG A 1 302 ? 22.073 5.779 -1.161 1.00 97.25 302 ARG A C 1
ATOM 2353 O O . ARG A 1 302 ? 22.594 6.114 -2.220 1.00 97.25 302 ARG A O 1
ATOM 2360 N N . GLY A 1 303 ? 21.420 6.624 -0.365 1.00 96.62 303 GLY A N 1
ATOM 2361 C CA . GLY A 1 303 ? 21.345 8.068 -0.591 1.00 96.62 303 GLY A CA 1
ATOM 2362 C C . GLY A 1 303 ? 22.733 8.705 -0.630 1.00 96.62 303 GLY A C 1
ATOM 2363 O O . GLY A 1 303 ? 23.087 9.333 -1.624 1.00 96.62 303 GLY A O 1
ATOM 2364 N N . GLU A 1 304 ? 23.566 8.431 0.377 1.00 97.31 304 GLU A N 1
ATOM 2365 C CA . GLU A 1 304 ? 24.960 8.896 0.419 1.00 97.31 304 GLU A CA 1
ATOM 2366 C C . GLU A 1 304 ? 25.771 8.409 -0.795 1.00 97.31 304 GLU A C 1
ATOM 2368 O O . GLU A 1 304 ? 26.543 9.168 -1.379 1.00 97.31 304 GLU A O 1
ATOM 2373 N N . ALA A 1 305 ? 25.587 7.151 -1.214 1.00 97.94 305 ALA A N 1
ATOM 2374 C CA . ALA A 1 305 ? 26.250 6.609 -2.398 1.00 97.94 305 ALA A CA 1
ATOM 2375 C C . ALA A 1 305 ? 25.804 7.300 -3.699 1.00 97.94 305 ALA A C 1
ATOM 2377 O O . ALA A 1 305 ? 26.641 7.559 -4.564 1.00 97.94 305 ALA A O 1
ATOM 2378 N N . LEU A 1 306 ? 24.509 7.608 -3.842 1.00 97.56 306 LEU A N 1
ATOM 2379 C CA . LEU A 1 306 ? 23.973 8.350 -4.988 1.00 97.56 306 LEU A CA 1
ATOM 2380 C C . LEU A 1 306 ? 24.532 9.772 -5.039 1.00 97.56 306 LEU A C 1
ATOM 2382 O O . LEU A 1 306 ? 24.971 10.214 -6.100 1.00 97.56 306 LEU A O 1
ATOM 2386 N N . GLU A 1 307 ? 24.551 10.470 -3.905 1.00 97.88 307 GLU A N 1
ATOM 2387 C CA . GLU A 1 307 ? 25.108 11.820 -3.811 1.00 97.88 307 GLU A CA 1
ATOM 2388 C C . GLU A 1 307 ? 26.606 11.831 -4.121 1.00 97.88 307 GLU A C 1
ATOM 2390 O O . GLU A 1 307 ? 27.058 12.650 -4.921 1.00 97.88 307 GLU A O 1
ATOM 2395 N N . ALA A 1 308 ? 27.371 10.885 -3.569 1.00 98.00 308 ALA A N 1
ATOM 2396 C CA . ALA A 1 308 ? 28.797 10.753 -3.854 1.00 98.00 308 ALA A CA 1
ATOM 2397 C C . ALA A 1 308 ? 29.063 10.468 -5.343 1.00 98.00 308 ALA A C 1
ATOM 2399 O O . ALA A 1 308 ? 29.935 11.100 -5.941 1.00 98.00 308 ALA A O 1
ATOM 2400 N N . ALA A 1 309 ? 28.287 9.574 -5.967 1.00 98.12 309 ALA A N 1
ATOM 2401 C CA . ALA A 1 309 ? 28.397 9.286 -7.397 1.00 98.12 309 ALA A CA 1
ATOM 2402 C C . ALA A 1 309 ? 28.053 10.515 -8.256 1.00 98.12 309 ALA A C 1
ATOM 2404 O O . ALA A 1 309 ? 28.765 10.830 -9.212 1.00 98.12 309 ALA A O 1
ATOM 2405 N N . ALA A 1 310 ? 26.992 11.245 -7.898 1.00 98.19 310 ALA A N 1
ATOM 2406 C CA . ALA A 1 310 ? 26.603 12.473 -8.582 1.00 98.19 310 ALA A CA 1
ATOM 2407 C C . ALA A 1 310 ? 27.678 13.564 -8.456 1.00 98.19 310 ALA A C 1
ATOM 2409 O O . ALA A 1 310 ? 27.987 14.228 -9.444 1.00 98.19 310 ALA A O 1
ATOM 2410 N N . GLN A 1 311 ? 28.288 13.724 -7.277 1.00 98.12 311 GLN A N 1
ATOM 2411 C CA . GLN A 1 311 ? 29.391 14.663 -7.052 1.00 98.12 311 GLN A CA 1
ATOM 2412 C C . GLN A 1 311 ? 30.646 14.278 -7.848 1.00 98.12 311 GLN A C 1
ATOM 2414 O O . GLN A 1 311 ? 31.237 15.140 -8.501 1.00 98.12 311 GLN A O 1
ATOM 2419 N N . GLU A 1 312 ? 31.030 12.997 -7.854 1.00 98.00 312 GLU A N 1
ATOM 2420 C CA . GLU A 1 312 ? 32.185 12.508 -8.620 1.00 98.00 312 GLU A CA 1
ATOM 2421 C C . GLU A 1 312 ? 32.005 12.767 -10.123 1.00 98.00 312 GLU A C 1
ATOM 2423 O O . GLU A 1 312 ? 32.890 13.315 -10.782 1.00 98.00 312 GLU A O 1
ATOM 2428 N N . LEU A 1 313 ? 30.838 12.419 -10.673 1.00 97.94 313 LEU A N 1
ATOM 2429 C CA . LEU A 1 313 ? 30.505 12.671 -12.075 1.00 97.94 313 LEU A CA 1
ATOM 2430 C C . LEU A 1 313 ? 30.369 14.173 -12.367 1.00 97.94 313 LEU A C 1
ATOM 2432 O O . LEU A 1 313 ? 30.810 14.643 -13.415 1.00 97.94 313 LEU A O 1
ATOM 2436 N N . GLY A 1 314 ? 29.828 14.949 -11.428 1.00 97.75 314 GLY A N 1
ATOM 2437 C CA . GLY A 1 314 ? 29.745 16.407 -11.509 1.00 97.75 314 GLY A CA 1
ATOM 2438 C C . GLY A 1 314 ? 31.115 17.089 -11.588 1.00 97.75 314 GLY A C 1
ATOM 2439 O O . GLY A 1 314 ? 31.231 18.148 -12.210 1.00 97.75 314 GLY A O 1
ATOM 2440 N N . GLY A 1 315 ? 32.162 16.465 -11.040 1.00 97.94 315 GLY A N 1
ATOM 2441 C CA . GLY A 1 315 ? 33.552 16.911 -11.161 1.00 97.94 315 GLY A CA 1
ATOM 2442 C C . GLY A 1 315 ? 34.183 16.673 -12.540 1.00 97.94 315 GLY A C 1
ATOM 2443 O O . GLY A 1 315 ? 35.141 17.362 -12.886 1.00 97.94 315 GLY A O 1
ATOM 2444 N N . LYS A 1 316 ? 33.640 15.758 -13.355 1.00 98.38 316 LYS A N 1
ATOM 2445 C CA . LYS A 1 316 ? 34.186 15.410 -14.681 1.00 98.38 316 LYS A CA 1
ATOM 2446 C C . LYS A 1 316 ? 33.844 16.470 -15.732 1.00 98.38 316 LYS A C 1
ATOM 2448 O O . LYS A 1 316 ? 32.857 17.210 -15.625 1.00 98.38 316 LYS A O 1
ATOM 2453 N N . SER A 1 317 ? 34.674 16.579 -16.761 1.00 98.25 317 SER A N 1
ATOM 2454 C CA . SER A 1 317 ? 34.440 17.456 -17.909 1.00 98.25 317 SER A CA 1
ATOM 2455 C C . SER A 1 317 ? 33.293 16.937 -18.787 1.00 98.25 317 SER A C 1
ATOM 2457 O O . SER A 1 317 ? 32.921 15.765 -18.749 1.00 98.25 317 SER A O 1
ATOM 2459 N N . LEU A 1 318 ? 32.716 17.814 -19.616 1.00 98.00 318 LEU A N 1
ATOM 2460 C CA . LEU A 1 318 ? 31.625 17.429 -20.521 1.00 98.00 318 LEU A CA 1
ATOM 2461 C C . LEU A 1 318 ? 32.052 16.345 -21.527 1.00 98.00 318 LEU A C 1
ATOM 2463 O O . LEU A 1 318 ? 31.223 15.531 -21.921 1.00 98.00 318 LEU A O 1
ATOM 2467 N N . VAL A 1 319 ? 33.320 16.353 -21.949 1.00 98.31 319 VAL A N 1
ATOM 2468 C CA . VAL A 1 319 ? 33.868 15.362 -22.887 1.00 98.31 319 VAL A CA 1
ATOM 2469 C C . VAL A 1 319 ? 33.941 13.992 -22.211 1.00 98.31 319 VAL A C 1
ATOM 2471 O O . VAL A 1 319 ? 33.318 13.059 -22.702 1.00 98.31 319 VAL A O 1
ATOM 2474 N N . GLU A 1 320 ? 34.543 13.902 -21.021 1.00 98.50 320 GLU A N 1
ATOM 2475 C CA . GLU A 1 320 ? 34.625 12.648 -20.253 1.00 98.50 320 GLU A CA 1
ATOM 2476 C C . GLU A 1 320 ? 33.239 12.061 -19.940 1.00 98.50 320 GLU A C 1
ATOM 2478 O O . GLU A 1 320 ? 33.039 10.852 -20.015 1.00 98.50 320 GLU A O 1
ATOM 2483 N N . LEU A 1 321 ? 32.251 12.906 -19.617 1.00 98.38 321 LEU A N 1
ATOM 2484 C CA . LEU A 1 321 ? 30.879 12.451 -19.367 1.00 98.38 321 LEU A CA 1
ATOM 2485 C C . LEU A 1 321 ? 30.210 11.873 -20.619 1.00 98.38 321 LEU A C 1
ATOM 2487 O O . LEU A 1 321 ? 29.466 10.897 -20.516 1.00 98.38 321 LEU A O 1
ATOM 2491 N N . LYS A 1 322 ? 30.463 12.456 -21.797 1.00 98.38 322 LYS A N 1
ATOM 2492 C CA . LYS A 1 322 ? 29.979 11.906 -23.070 1.00 98.38 322 LYS A CA 1
ATOM 2493 C C . LYS A 1 322 ? 30.661 10.584 -23.394 1.00 98.38 322 LYS A C 1
ATOM 2495 O O . LYS A 1 322 ? 29.967 9.668 -23.822 1.00 98.38 322 LYS A O 1
ATOM 2500 N N . ASP A 1 323 ? 31.959 10.470 -23.134 1.00 98.44 323 ASP A N 1
ATOM 2501 C CA . ASP A 1 323 ? 32.715 9.235 -23.353 1.00 98.44 323 ASP A CA 1
ATOM 2502 C C . ASP A 1 323 ? 32.217 8.109 -22.436 1.00 98.44 323 ASP A C 1
ATOM 2504 O O . ASP A 1 323 ? 31.971 6.997 -22.898 1.00 98.44 323 ASP A O 1
ATOM 2508 N N . LEU A 1 324 ? 31.962 8.407 -21.155 1.00 98.25 324 LEU A N 1
ATOM 2509 C CA . LEU A 1 324 ? 31.350 7.461 -20.214 1.00 98.25 324 LEU A CA 1
ATOM 2510 C C . LEU A 1 324 ? 29.934 7.050 -20.641 1.00 98.25 324 LEU A C 1
ATOM 2512 O O . LEU A 1 324 ? 29.586 5.874 -20.542 1.00 98.25 324 LEU A O 1
ATOM 2516 N N . CYS A 1 325 ? 29.120 7.991 -21.135 1.00 98.19 325 CYS A N 1
ATOM 2517 C CA . CYS A 1 325 ? 27.800 7.665 -21.682 1.00 98.19 325 CYS A CA 1
ATOM 2518 C C . CYS A 1 325 ? 27.921 6.755 -22.907 1.00 98.19 325 CYS A C 1
ATOM 2520 O O . CYS A 1 325 ? 27.222 5.750 -22.973 1.00 98.19 325 CYS A O 1
ATOM 2522 N N . ALA A 1 326 ? 28.820 7.069 -23.843 1.00 98.31 326 ALA A N 1
ATOM 2523 C CA . ALA A 1 326 ? 29.053 6.253 -25.029 1.00 98.31 326 ALA A CA 1
ATOM 2524 C C . ALA A 1 326 ? 29.518 4.835 -24.662 1.00 98.31 326 ALA A C 1
ATOM 2526 O O . ALA A 1 326 ? 29.021 3.868 -25.230 1.00 98.31 326 ALA A O 1
ATOM 2527 N N . ALA A 1 327 ? 30.409 4.702 -23.673 1.00 98.38 327 ALA A N 1
ATOM 2528 C CA . ALA A 1 327 ? 30.907 3.413 -23.193 1.00 98.38 327 ALA A CA 1
ATOM 2529 C C . ALA A 1 327 ? 29.819 2.535 -22.548 1.00 98.38 327 ALA A C 1
ATOM 2531 O O . ALA A 1 327 ? 29.914 1.313 -22.610 1.00 98.38 327 ALA A O 1
ATOM 2532 N N . LYS A 1 328 ? 28.789 3.146 -21.945 1.00 97.81 328 LYS A N 1
ATOM 2533 C CA . LYS A 1 328 ? 27.608 2.458 -21.393 1.00 97.81 328 LYS A CA 1
ATOM 2534 C C . LYS A 1 328 ? 26.415 2.425 -22.368 1.00 97.81 328 LYS A C 1
ATOM 2536 O O . LYS A 1 328 ? 25.300 2.141 -21.950 1.00 97.81 328 LYS A O 1
ATOM 2541 N N . GLU A 1 329 ? 26.631 2.745 -23.647 1.00 97.81 329 GLU A N 1
ATOM 2542 C CA . GLU A 1 329 ? 25.595 2.771 -24.698 1.00 97.81 329 GLU A CA 1
ATOM 2543 C C . GLU A 1 329 ? 24.408 3.719 -24.400 1.00 97.81 329 GLU A C 1
ATOM 2545 O O . GLU A 1 329 ? 23.287 3.538 -24.876 1.00 97.81 329 GLU A O 1
ATOM 2550 N N . LEU A 1 330 ? 24.653 4.779 -23.627 1.00 97.44 330 LEU A N 1
ATOM 2551 C CA . LEU A 1 330 ? 23.671 5.802 -23.270 1.00 97.44 330 LEU A CA 1
ATOM 2552 C C . LEU A 1 330 ? 23.712 6.994 -24.240 1.00 97.44 330 LEU A C 1
ATOM 2554 O O . LEU A 1 330 ? 24.721 7.296 -24.877 1.00 97.44 330 LEU A O 1
ATOM 2558 N N . ALA A 1 331 ? 22.615 7.755 -24.300 1.00 97.69 331 ALA A N 1
ATOM 2559 C CA . ALA A 1 331 ? 22.541 8.963 -25.120 1.00 97.69 331 ALA A CA 1
ATOM 2560 C C . ALA A 1 331 ? 23.575 10.033 -24.693 1.00 97.69 331 ALA A C 1
ATOM 2562 O O . ALA A 1 331 ? 23.600 10.477 -23.543 1.00 97.69 331 ALA A O 1
ATOM 2563 N N . ILE A 1 332 ? 24.373 10.521 -25.652 1.00 98.12 332 ILE A N 1
ATOM 2564 C CA . ILE A 1 332 ? 25.466 11.496 -25.436 1.00 98.12 332 ILE A CA 1
ATOM 2565 C C . ILE A 1 332 ? 25.047 12.977 -25.556 1.00 98.12 332 ILE A C 1
ATOM 2567 O O . ILE A 1 332 ? 25.843 13.882 -25.298 1.00 98.12 332 ILE A O 1
ATOM 2571 N N . GLY A 1 333 ? 23.809 13.258 -25.974 1.00 96.69 333 GLY A N 1
ATOM 2572 C CA . GLY A 1 333 ? 23.298 14.624 -26.159 1.00 96.69 333 GLY A CA 1
ATOM 2573 C C . GLY A 1 333 ? 22.641 15.201 -24.900 1.00 96.69 333 GLY A C 1
ATOM 2574 O O . GLY A 1 333 ? 21.917 14.490 -24.206 1.00 96.69 333 GLY A O 1
ATOM 2575 N N . GLY A 1 334 ? 22.847 16.487 -24.606 1.00 97.38 334 GLY A N 1
ATOM 2576 C CA . GLY A 1 334 ? 22.189 17.188 -23.494 1.00 97.38 334 GLY A CA 1
ATOM 2577 C C . GLY A 1 334 ? 23.120 18.101 -22.695 1.00 97.38 334 GLY A C 1
ATOM 2578 O O . GLY A 1 334 ? 24.294 18.258 -23.033 1.00 97.38 334 GLY A O 1
ATOM 2579 N N . SER A 1 335 ? 22.575 18.711 -21.638 1.00 98.19 335 SER A N 1
ATOM 2580 C CA . SER A 1 335 ? 23.354 19.461 -20.648 1.00 98.19 335 SER A CA 1
ATOM 2581 C C . SER A 1 335 ? 24.241 18.527 -19.814 1.00 98.19 335 SER A C 1
ATOM 2583 O O . SER A 1 335 ? 24.042 17.310 -19.794 1.00 98.19 335 SER A O 1
ATOM 2585 N N . LYS A 1 336 ? 25.213 19.104 -19.095 1.00 98.31 336 LYS A N 1
ATOM 2586 C CA . LYS A 1 336 ? 26.080 18.357 -18.171 1.00 98.31 336 LYS A CA 1
ATOM 2587 C C . LYS A 1 336 ? 25.257 17.581 -17.135 1.00 98.31 336 LYS A C 1
ATOM 2589 O O . LYS A 1 336 ? 25.468 16.385 -16.972 1.00 98.31 336 LYS A O 1
ATOM 2594 N N . ASP A 1 337 ? 24.269 18.232 -16.527 1.00 98.25 337 ASP A N 1
ATOM 2595 C CA . ASP A 1 337 ? 23.414 17.619 -15.503 1.00 98.25 337 ASP A CA 1
ATOM 2596 C C . ASP A 1 337 ? 22.579 16.460 -16.060 1.00 98.25 337 ASP A C 1
ATOM 2598 O O . ASP A 1 337 ? 22.408 15.443 -15.394 1.00 98.25 337 ASP A O 1
ATOM 2602 N N . ALA A 1 338 ? 22.117 16.563 -17.314 1.00 98.25 338 ALA A N 1
ATOM 2603 C CA . ALA A 1 338 ? 21.395 15.475 -17.970 1.00 98.25 338 ALA A CA 1
ATOM 2604 C C . ALA A 1 338 ? 22.286 14.240 -18.199 1.00 98.25 338 ALA A C 1
ATOM 2606 O O . ALA A 1 338 ? 21.815 13.110 -18.068 1.00 98.25 338 ALA A O 1
ATOM 2607 N N . LEU A 1 339 ? 23.569 14.438 -18.522 1.00 98.06 339 LEU A N 1
ATOM 2608 C CA . LEU A 1 339 ? 24.538 13.344 -18.658 1.00 98.06 339 LEU A CA 1
ATOM 2609 C C . LEU A 1 339 ? 24.854 12.704 -17.299 1.00 98.06 339 LEU A C 1
ATOM 2611 O O . LEU A 1 339 ? 24.830 11.480 -17.195 1.00 98.06 339 LEU A O 1
ATOM 2615 N N . VAL A 1 340 ? 25.078 13.514 -16.255 1.00 98.56 340 VAL A N 1
ATOM 2616 C CA . VAL A 1 340 ? 25.297 13.024 -14.880 1.00 98.56 340 VAL A CA 1
ATOM 2617 C C . VAL A 1 340 ? 24.095 12.212 -14.400 1.00 98.56 340 VAL A C 1
ATOM 2619 O O . VAL A 1 340 ? 24.270 11.079 -13.962 1.00 98.56 340 VAL A O 1
ATOM 2622 N N . GLY A 1 341 ? 22.875 12.737 -14.549 1.00 97.81 341 GLY A N 1
ATOM 2623 C CA . GLY A 1 341 ? 21.654 12.041 -14.139 1.00 97.81 341 GLY A CA 1
ATOM 2624 C C . GLY A 1 341 ? 21.477 10.683 -14.826 1.00 97.81 341 GLY A C 1
ATOM 2625 O O . GLY A 1 341 ? 21.155 9.700 -14.163 1.00 97.81 341 GLY A O 1
ATOM 2626 N N . ARG A 1 342 ? 21.759 10.593 -16.136 1.00 98.44 342 ARG A N 1
ATOM 2627 C CA . ARG A 1 342 ? 21.712 9.313 -16.869 1.00 98.44 342 ARG A CA 1
ATOM 2628 C C . ARG A 1 342 ? 22.753 8.312 -16.378 1.00 98.44 342 ARG A C 1
ATOM 2630 O O . ARG A 1 342 ? 22.432 7.137 -16.236 1.00 98.44 342 ARG A O 1
ATOM 2637 N N . LEU A 1 343 ? 23.978 8.761 -16.114 1.00 98.44 343 LEU A N 1
ATOM 2638 C CA . LEU A 1 343 ? 25.044 7.891 -15.616 1.00 98.44 343 LEU A CA 1
ATOM 2639 C C . LEU A 1 343 ? 24.763 7.390 -14.194 1.00 98.44 343 LEU A C 1
ATOM 2641 O O . LEU A 1 343 ? 24.996 6.216 -13.922 1.00 98.44 343 LEU A O 1
ATOM 2645 N N . VAL A 1 344 ? 24.215 8.236 -13.313 1.00 98.44 344 VAL A N 1
ATOM 2646 C CA . VAL A 1 344 ? 23.797 7.832 -11.958 1.00 98.44 344 VAL A CA 1
ATOM 2647 C C . VAL A 1 344 ? 22.670 6.799 -12.016 1.00 98.44 344 VAL A C 1
ATOM 2649 O O . VAL A 1 344 ? 22.728 5.792 -11.313 1.00 98.44 344 VAL A O 1
ATOM 2652 N N . GLU A 1 345 ? 21.665 7.001 -12.872 1.00 97.88 345 GLU A N 1
ATOM 2653 C CA . GLU A 1 345 ? 20.572 6.034 -13.025 1.00 97.88 345 GLU A CA 1
ATOM 2654 C C . GLU A 1 345 ? 21.062 4.710 -13.637 1.00 97.88 345 GLU A C 1
ATOM 2656 O O . GLU A 1 345 ? 20.649 3.644 -13.189 1.00 97.88 345 GLU A O 1
ATOM 2661 N N . CYS A 1 346 ? 22.010 4.745 -14.579 1.00 97.81 346 CYS A N 1
ATOM 2662 C CA . CYS A 1 346 ? 22.655 3.528 -15.082 1.00 97.81 346 CYS A CA 1
ATOM 2663 C C . CYS A 1 346 ? 23.422 2.795 -13.971 1.00 97.81 346 CYS A C 1
ATOM 2665 O O . CYS A 1 346 ? 23.218 1.604 -13.770 1.00 97.81 346 CYS A O 1
ATOM 2667 N N . ALA A 1 347 ? 24.230 3.508 -13.177 1.00 97.38 347 ALA A N 1
ATOM 2668 C CA . ALA A 1 347 ? 24.946 2.929 -12.037 1.00 97.38 347 ALA A CA 1
ATOM 2669 C C . ALA A 1 347 ? 23.990 2.320 -10.993 1.00 97.38 347 ALA A C 1
ATOM 2671 O O . ALA A 1 347 ? 24.311 1.327 -10.335 1.00 97.38 347 ALA A O 1
ATOM 2672 N N . ARG A 1 348 ? 22.792 2.897 -10.837 1.00 97.00 348 ARG A N 1
ATOM 2673 C CA . ARG A 1 348 ? 21.729 2.342 -9.993 1.00 97.00 348 ARG A CA 1
ATOM 2674 C C . ARG A 1 348 ? 21.179 1.031 -10.559 1.00 97.00 348 ARG A C 1
ATOM 2676 O O . ARG A 1 348 ? 20.982 0.098 -9.786 1.00 97.00 348 ARG A O 1
ATOM 2683 N N . GLN A 1 349 ? 20.932 0.960 -11.865 1.00 96.69 349 GLN A N 1
ATOM 2684 C CA . GLN A 1 349 ? 20.425 -0.242 -12.542 1.00 96.69 349 GLN A CA 1
ATOM 2685 C C . GLN A 1 349 ? 21.459 -1.374 -12.568 1.00 96.69 349 GLN A C 1
ATOM 2687 O O . GLN A 1 349 ? 21.099 -2.534 -12.381 1.00 96.69 349 GLN A O 1
ATOM 2692 N N . ASP A 1 350 ? 22.739 -1.026 -12.690 1.00 96.75 350 ASP A N 1
ATOM 2693 C CA . ASP A 1 350 ? 23.865 -1.966 -12.692 1.00 96.75 350 ASP A CA 1
ATOM 2694 C C . ASP A 1 350 ? 24.214 -2.496 -11.281 1.00 96.75 350 ASP A C 1
ATOM 2696 O O . ASP A 1 350 ? 25.082 -3.355 -11.125 1.00 96.75 350 ASP A O 1
ATOM 2700 N N . GLY A 1 351 ? 23.569 -1.981 -10.224 1.00 95.25 351 GLY A N 1
ATOM 2701 C CA . GLY A 1 351 ? 23.851 -2.346 -8.830 1.00 95.25 351 GLY A CA 1
ATOM 2702 C C . GLY A 1 351 ? 25.153 -1.756 -8.268 1.00 95.25 351 GLY A C 1
ATOM 2703 O O . GLY A 1 351 ? 25.539 -2.074 -7.139 1.00 95.25 351 GLY A O 1
ATOM 2704 N N . GLU A 1 352 ? 25.828 -0.867 -9.007 1.00 97.62 352 GLU A N 1
ATOM 2705 C CA . GLU A 1 352 ? 27.048 -0.184 -8.553 1.00 97.62 352 GLU A CA 1
ATOM 2706 C C . GLU A 1 352 ? 26.772 0.652 -7.290 1.00 97.62 352 GLU A C 1
ATOM 2708 O O . GLU A 1 352 ? 27.560 0.629 -6.338 1.00 97.62 352 GLU A O 1
ATOM 2713 N N . ILE A 1 353 ? 25.610 1.317 -7.242 1.00 97.69 353 ILE A N 1
ATOM 2714 C CA . ILE A 1 353 ? 25.157 2.104 -6.083 1.00 97.69 353 ILE A CA 1
ATOM 2715 C C . ILE A 1 353 ? 24.939 1.220 -4.850 1.00 97.69 353 ILE A C 1
ATOM 2717 O O . ILE A 1 353 ? 25.370 1.582 -3.756 1.00 97.69 353 ILE A O 1
ATOM 2721 N N . ASP A 1 354 ? 24.338 0.040 -5.005 1.00 96.06 354 ASP A N 1
ATOM 2722 C CA . ASP A 1 354 ? 24.114 -0.878 -3.882 1.00 96.06 354 ASP A CA 1
ATOM 2723 C C . ASP A 1 354 ? 25.452 -1.443 -3.364 1.00 96.06 354 ASP A C 1
ATOM 2725 O O . ASP A 1 354 ? 25.669 -1.573 -2.154 1.00 96.06 354 ASP A O 1
ATOM 2729 N N . GLY A 1 355 ? 26.405 -1.695 -4.269 1.00 95.50 355 GLY A N 1
ATOM 2730 C CA . GLY A 1 355 ? 27.780 -2.055 -3.923 1.00 95.50 355 GLY A CA 1
ATOM 2731 C C . GLY A 1 355 ? 28.518 -0.951 -3.154 1.00 95.50 355 GLY A C 1
ATOM 2732 O O . GLY A 1 355 ? 29.237 -1.242 -2.188 1.00 95.50 355 GLY A O 1
ATOM 2733 N N . ALA A 1 356 ? 28.334 0.313 -3.543 1.00 97.12 356 ALA A N 1
ATOM 2734 C CA . ALA A 1 356 ? 28.873 1.474 -2.836 1.00 97.12 356 ALA A CA 1
ATOM 2735 C C . ALA A 1 356 ? 28.222 1.655 -1.453 1.00 97.12 356 ALA A C 1
ATOM 2737 O O . ALA A 1 356 ? 28.941 1.754 -0.455 1.00 97.12 356 ALA A O 1
ATOM 2738 N N . ALA A 1 357 ? 26.893 1.563 -1.358 1.00 96.00 357 ALA A N 1
ATOM 2739 C CA . ALA A 1 357 ? 26.154 1.600 -0.095 1.00 96.00 357 ALA A CA 1
ATOM 2740 C C . ALA A 1 357 ? 26.631 0.502 0.877 1.00 96.00 357 ALA A C 1
ATOM 2742 O O . ALA A 1 357 ? 26.889 0.754 2.055 1.00 96.00 357 ALA A O 1
ATOM 2743 N N . ALA A 1 358 ? 26.869 -0.718 0.383 1.00 94.75 358 ALA A N 1
ATOM 2744 C CA . ALA A 1 358 ? 27.427 -1.804 1.187 1.00 94.75 358 ALA A CA 1
ATOM 2745 C C . ALA A 1 358 ? 28.852 -1.514 1.699 1.00 94.75 358 ALA A C 1
ATOM 2747 O O . ALA A 1 358 ? 29.225 -1.953 2.793 1.00 94.75 358 ALA A O 1
ATOM 2748 N N . LYS A 1 359 ? 29.683 -0.788 0.938 1.00 96.31 359 LYS A N 1
ATOM 2749 C CA . LYS A 1 359 ? 31.003 -0.326 1.410 1.00 96.31 359 LYS A CA 1
ATOM 2750 C C . LYS A 1 359 ? 30.858 0.733 2.505 1.00 96.31 359 LYS A C 1
ATOM 2752 O O . LYS A 1 359 ? 31.545 0.613 3.519 1.00 96.31 359 LYS A O 1
ATOM 2757 N N . ILE A 1 360 ? 29.945 1.693 2.344 1.00 95.81 360 ILE A N 1
ATOM 2758 C CA . ILE A 1 360 ? 29.636 2.723 3.350 1.00 95.81 360 ILE A CA 1
ATOM 2759 C C . ILE A 1 360 ? 29.196 2.069 4.666 1.00 95.81 360 ILE A C 1
ATOM 2761 O O . ILE A 1 360 ? 29.800 2.322 5.710 1.00 95.81 360 ILE A O 1
ATOM 2765 N N . MET A 1 361 ? 28.238 1.138 4.615 1.00 95.44 361 MET A N 1
ATOM 2766 C CA . MET A 1 361 ? 27.771 0.409 5.800 1.00 95.44 361 MET A CA 1
ATOM 2767 C C . MET A 1 361 ? 28.886 -0.399 6.476 1.00 95.44 361 MET A C 1
ATOM 2769 O O . MET A 1 361 ? 29.024 -0.362 7.699 1.00 95.44 361 MET A O 1
ATOM 2773 N N . ARG A 1 362 ? 29.723 -1.113 5.706 1.00 95.38 362 ARG A N 1
ATOM 2774 C CA . ARG A 1 362 ? 30.872 -1.852 6.265 1.00 95.38 362 ARG A CA 1
ATOM 2775 C C . ARG A 1 362 ? 31.884 -0.920 6.925 1.00 95.38 362 ARG A C 1
ATOM 2777 O O . ARG A 1 362 ? 32.403 -1.248 7.990 1.00 95.38 362 ARG A O 1
ATOM 2784 N N . ALA A 1 363 ? 32.152 0.239 6.327 1.00 95.44 363 ALA A N 1
ATOM 2785 C CA . ALA A 1 363 ? 33.038 1.240 6.909 1.00 95.44 363 ALA A CA 1
ATOM 2786 C C . ALA A 1 363 ? 32.459 1.814 8.213 1.00 95.44 363 ALA A C 1
ATOM 2788 O O . ALA A 1 363 ? 33.192 1.926 9.197 1.00 95.44 363 ALA A O 1
ATOM 2789 N N . ALA A 1 364 ? 31.155 2.114 8.242 1.00 94.06 364 ALA A N 1
ATOM 2790 C CA . ALA A 1 364 ? 30.444 2.562 9.437 1.00 94.06 364 ALA A CA 1
ATOM 2791 C C . ALA A 1 364 ? 30.509 1.516 10.558 1.00 94.06 364 ALA A C 1
ATOM 2793 O O . ALA A 1 364 ? 30.970 1.828 11.657 1.00 94.06 364 ALA A O 1
ATOM 2794 N N . ARG A 1 365 ? 30.190 0.251 10.255 1.00 92.94 365 ARG A N 1
ATOM 2795 C CA . ARG A 1 365 ? 30.310 -0.857 11.213 1.00 92.94 365 ARG A CA 1
ATOM 2796 C C . ARG A 1 365 ? 31.746 -1.046 11.699 1.00 92.94 365 ARG A C 1
ATOM 2798 O O . ARG A 1 365 ? 31.974 -1.270 12.881 1.00 92.94 365 ARG A O 1
ATOM 2805 N N . GLY A 1 366 ? 32.732 -0.920 10.813 1.00 92.38 366 GLY A N 1
ATOM 2806 C CA . GLY A 1 366 ? 34.144 -0.989 11.183 1.00 92.38 366 GLY A CA 1
ATOM 2807 C C . GLY A 1 366 ? 34.569 0.125 12.146 1.00 92.38 366 GLY A C 1
ATOM 2808 O O . GLY A 1 366 ? 35.379 -0.125 13.035 1.00 92.38 366 GLY A O 1
ATOM 2809 N N . ARG A 1 367 ? 34.031 1.346 11.998 1.00 95.62 367 ARG A N 1
ATOM 2810 C CA . ARG A 1 367 ? 34.266 2.449 12.947 1.00 95.62 367 ARG A CA 1
ATOM 2811 C C . ARG A 1 367 ? 33.631 2.163 14.305 1.00 95.62 367 ARG A C 1
ATOM 2813 O O . ARG A 1 367 ? 34.313 2.314 15.311 1.00 95.62 367 ARG A O 1
ATOM 2820 N N . GLU A 1 368 ? 32.382 1.701 14.318 1.00 92.50 368 GLU A N 1
ATOM 2821 C CA . GLU A 1 368 ? 31.673 1.318 15.545 1.00 92.50 368 GLU A CA 1
ATOM 2822 C C . GLU A 1 368 ? 32.442 0.234 16.314 1.00 92.50 368 GLU A C 1
ATOM 2824 O O . GLU A 1 368 ? 32.758 0.413 17.486 1.00 92.50 368 GLU A O 1
ATOM 2829 N N . LEU A 1 369 ? 32.841 -0.847 15.634 1.00 88.94 369 LEU A N 1
ATOM 2830 C CA . LEU A 1 369 ? 33.593 -1.949 16.242 1.00 88.94 369 LEU A CA 1
ATOM 2831 C C . LEU A 1 369 ? 34.946 -1.508 16.812 1.00 88.94 369 LEU A C 1
ATOM 2833 O O . LEU A 1 369 ? 35.358 -2.015 17.850 1.00 88.94 369 LEU A O 1
ATOM 2837 N N . ARG A 1 370 ? 35.634 -0.560 16.164 1.00 93.12 370 ARG A N 1
ATOM 2838 C CA . ARG A 1 370 ? 36.889 0.007 16.686 1.00 93.12 370 ARG A CA 1
ATOM 2839 C C . ARG A 1 370 ? 36.685 0.896 17.915 1.00 93.12 370 ARG A C 1
ATOM 2841 O O . ARG A 1 370 ? 37.641 1.089 18.658 1.00 93.12 370 ARG A O 1
ATOM 2848 N N . GLY A 1 371 ? 35.485 1.444 18.106 1.00 93.31 371 GLY A N 1
ATOM 2849 C CA . GLY A 1 371 ? 35.125 2.253 19.272 1.00 93.31 371 GLY A CA 1
ATOM 2850 C C . GLY A 1 371 ? 34.632 1.440 20.472 1.00 93.31 371 GLY A C 1
ATOM 2851 O O . GLY A 1 371 ? 34.550 1.981 21.572 1.00 93.31 371 GLY A O 1
ATOM 2852 N N . LEU A 1 372 ? 34.303 0.158 20.286 1.00 93.06 372 LEU A N 1
ATOM 2853 C CA . LEU A 1 372 ? 33.894 -0.721 21.380 1.00 93.06 372 LEU A CA 1
ATOM 2854 C C . LEU A 1 372 ? 35.094 -1.138 22.237 1.00 93.06 372 LEU A C 1
ATOM 2856 O O . LEU A 1 372 ? 36.196 -1.367 21.737 1.00 93.06 372 LEU A O 1
ATOM 2860 N N . ASP A 1 373 ? 34.850 -1.296 23.538 1.00 94.25 373 ASP A N 1
ATOM 2861 C CA . ASP A 1 373 ? 35.816 -1.902 24.451 1.00 94.25 373 ASP A CA 1
ATOM 2862 C C . ASP A 1 373 ? 36.159 -3.325 23.980 1.00 94.25 373 ASP A C 1
ATOM 2864 O O . ASP A 1 373 ? 35.271 -4.128 23.673 1.00 94.25 373 ASP A O 1
ATOM 2868 N N . LYS A 1 374 ? 37.456 -3.652 23.949 1.00 92.50 374 LYS A N 1
ATOM 2869 C CA . LYS A 1 374 ? 37.966 -4.964 23.531 1.00 92.50 374 LYS A CA 1
ATOM 2870 C C . LYS A 1 374 ? 37.342 -6.102 24.334 1.00 92.50 374 LYS A C 1
ATOM 2872 O O . LYS A 1 374 ? 37.160 -7.182 23.779 1.00 92.50 374 LYS A O 1
ATOM 2877 N N . ALA A 1 375 ? 36.977 -5.860 25.595 1.00 92.94 375 ALA A N 1
ATOM 2878 C CA . ALA A 1 375 ? 36.312 -6.849 26.439 1.00 92.94 375 ALA A CA 1
ATOM 2879 C C . ALA A 1 375 ? 34.932 -7.287 25.906 1.00 92.94 375 ALA A C 1
ATOM 2881 O O . ALA A 1 375 ? 34.509 -8.406 26.175 1.00 92.94 375 ALA A O 1
ATOM 2882 N N . ARG A 1 376 ? 34.248 -6.447 25.114 1.00 90.38 376 ARG A N 1
ATOM 2883 C CA . ARG A 1 376 ? 32.913 -6.736 24.554 1.00 90.38 376 ARG A CA 1
ATOM 2884 C C . ARG A 1 376 ? 32.943 -7.460 23.208 1.00 90.38 376 ARG A C 1
ATOM 2886 O O . ARG A 1 376 ? 31.933 -8.013 22.784 1.00 90.38 376 ARG A O 1
ATOM 2893 N N . LEU A 1 377 ? 34.080 -7.460 22.509 1.00 85.44 377 LEU A N 1
ATOM 2894 C CA . LEU A 1 377 ? 34.191 -8.092 21.190 1.00 85.44 377 LEU A CA 1
ATOM 2895 C C . LEU A 1 377 ? 33.957 -9.619 21.225 1.00 85.44 377 LEU A C 1
ATOM 2897 O O . LEU A 1 377 ? 33.233 -10.104 20.355 1.00 85.44 377 LEU A O 1
ATOM 2901 N N . PRO A 1 378 ? 34.470 -10.384 22.213 1.00 85.75 378 PRO A N 1
ATOM 2902 C CA . PRO A 1 378 ? 34.194 -11.818 22.312 1.00 85.75 378 PRO A CA 1
ATOM 2903 C C . PRO A 1 378 ? 32.706 -12.151 22.474 1.00 85.75 378 PRO A C 1
ATOM 2905 O O . PRO A 1 378 ? 32.248 -13.142 21.913 1.00 85.75 378 PRO A O 1
ATOM 2908 N N . GLU A 1 379 ? 31.935 -11.317 23.180 1.00 86.25 379 GLU A N 1
ATOM 2909 C CA . GLU A 1 379 ? 30.489 -11.518 23.368 1.00 86.25 379 GLU A CA 1
ATOM 2910 C C . GLU A 1 379 ? 29.722 -11.408 22.042 1.00 86.25 379 GLU A C 1
ATOM 2912 O O . GLU A 1 379 ? 28.774 -12.154 21.803 1.00 86.25 379 GLU A O 1
ATOM 2917 N N . LEU A 1 380 ? 30.169 -10.521 21.146 1.00 81.19 380 LEU A N 1
ATOM 2918 C CA . LEU A 1 380 ? 29.590 -10.363 19.810 1.00 81.19 380 LEU A CA 1
ATOM 2919 C C . LEU A 1 380 ? 29.980 -11.503 18.858 1.00 81.19 380 LEU A C 1
ATOM 2921 O O . LEU A 1 380 ? 29.188 -11.869 17.991 1.00 81.19 380 LEU A O 1
ATOM 2925 N N . CYS A 1 381 ? 31.180 -12.068 19.011 1.00 74.94 381 CYS A N 1
ATOM 2926 C CA . CYS A 1 381 ? 31.656 -13.182 18.187 1.00 74.94 381 CYS A CA 1
ATOM 2927 C C . CYS A 1 381 ? 31.108 -14.543 18.651 1.00 74.94 381 CYS A C 1
ATOM 2929 O O . CYS A 1 381 ? 30.850 -15.417 17.824 1.00 74.94 381 CYS A O 1
ATOM 2931 N N . GLY A 1 382 ? 30.886 -14.722 19.959 1.00 64.75 382 GLY A N 1
ATOM 2932 C CA . GLY A 1 382 ? 30.491 -16.000 20.563 1.00 64.75 382 GLY A CA 1
ATOM 2933 C C . GLY A 1 382 ? 29.127 -16.538 20.116 1.00 64.75 382 GLY A C 1
ATOM 2934 O O . GLY A 1 382 ? 28.888 -17.739 20.200 1.00 64.75 382 GLY A O 1
ATOM 2935 N N . GLY A 1 383 ? 28.246 -15.686 19.584 1.00 58.38 383 GLY A N 1
ATOM 2936 C CA . GLY A 1 383 ? 26.953 -16.106 19.031 1.00 58.38 383 GLY A CA 1
ATOM 2937 C C . GLY A 1 383 ? 27.022 -16.741 17.635 1.00 58.38 383 GLY A C 1
ATOM 2938 O O . GLY A 1 383 ? 26.054 -17.364 17.212 1.00 58.38 383 GLY A O 1
ATOM 2939 N N . ALA A 1 384 ? 28.139 -16.601 16.910 1.00 52.09 384 ALA A N 1
ATOM 2940 C CA . ALA A 1 384 ? 28.236 -16.998 15.501 1.00 52.09 384 ALA A CA 1
ATOM 2941 C C . ALA A 1 384 ? 28.800 -18.414 15.270 1.00 52.09 384 ALA A C 1
ATOM 2943 O O . ALA A 1 384 ? 28.963 -18.821 14.123 1.00 52.09 384 ALA A O 1
ATOM 2944 N N . GLY A 1 385 ? 29.131 -19.167 16.328 1.00 53.84 385 GLY A N 1
ATOM 2945 C CA . GLY A 1 385 ? 29.659 -20.536 16.212 1.00 53.84 385 GLY A CA 1
ATOM 2946 C C . GLY A 1 385 ? 31.032 -20.656 15.527 1.00 53.84 385 GLY A C 1
ATOM 2947 O O . GLY A 1 385 ? 31.515 -21.767 15.323 1.00 53.84 385 GLY A O 1
ATOM 2948 N N . GLY A 1 386 ? 31.674 -19.537 15.183 1.00 47.91 386 GLY 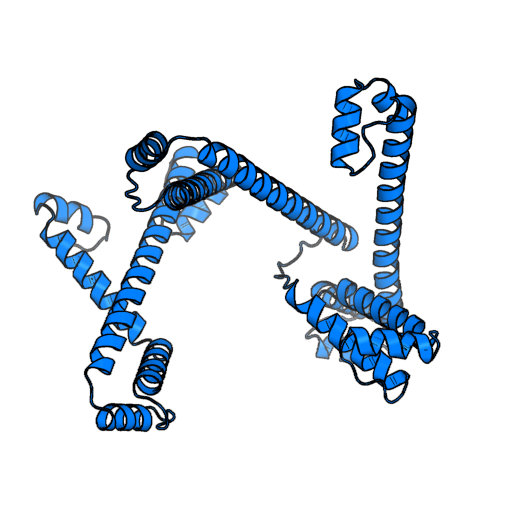A N 1
ATOM 2949 C CA . GLY A 1 386 ? 33.056 -19.507 14.719 1.00 47.91 386 GLY A CA 1
ATOM 2950 C C . GLY A 1 386 ? 33.993 -19.605 15.915 1.00 47.91 386 GLY A C 1
ATOM 2951 O O . GLY A 1 386 ? 34.043 -18.684 16.727 1.00 47.91 386 GLY A O 1
ATOM 2952 N N . GLY A 1 387 ? 34.699 -20.730 16.046 1.00 43.53 387 GLY A N 1
ATOM 2953 C CA . GLY A 1 387 ? 35.823 -20.841 16.974 1.00 43.53 387 GLY A CA 1
ATOM 2954 C C . GLY A 1 387 ? 36.894 -19.774 16.682 1.00 43.53 387 GLY A C 1
ATOM 2955 O O . GLY A 1 387 ? 36.957 -19.297 15.547 1.00 43.53 387 GLY A O 1
ATOM 2956 N N . PRO A 1 388 ? 37.671 -19.378 17.704 1.00 45.19 388 PRO A N 1
ATOM 2957 C CA . PRO A 1 388 ? 38.596 -18.242 17.664 1.00 45.19 388 PRO A CA 1
ATOM 2958 C C . PRO A 1 388 ? 39.664 -18.312 16.570 1.00 45.19 388 PRO A C 1
ATOM 2960 O O . PRO A 1 388 ? 40.101 -19.437 16.227 1.00 45.19 388 PRO A O 1
#

Radius of gyration: 31.0 Å; chains: 1; bounding box: 78×61×63 Å

Organism: Alexandrium catenella (NCBI:txid2925)

Secondary structure (DSSP, 8-state):
-HHHHHHHS-HHHHHHHHHHTT--TTS-HHHHHHHHHHHHHHHHHHHHHHHHHHHHHHHHHHHHHHHS-HHHHHHHHHHTT-----SHHHHHHHHHHHHHHTTHHHHHHHHHHHHHHHHHHHHS-HHHHHHHHHHHT---SSHHHHHHHHHHHHHHHHHTT--PPP-PPPSS-HHHHHHHHHHHHHHHHHHHHHHHHHHHHHHHHHHHS-HHHHHHHHHTTT----SSHHHHHHHHHHHHHHHHHHHHHHHHHTTS-HHHHHHHHHHTT---TT--HHHHHHHHHHHHHHHHHHHHHHHHHHHHHHHHHHHHHHHS-HHHHHHHHHHTT----S-HHHHHHHHHHHHHHTTHHHHHHHHHHHHHHHHHHHHS-GGGHHHHHGGG----